Protein AF-A0A8T2M8Q1-F1 (afdb_monomer)

Foldseek 3Di:
DDDDDDDDDDDDDDDDDDDDDDDDDDDDDDDDDDDDDDDDDDDDDDDDDDDDDDDDDDDPDDDPDDDDPDDDPDDDDPDPPDPDDDQQAQAEEEEQADPDPQQVLLSVLLCVLPVQRYWYWYQDPLDIDTDGDDQDAAELRYEYEYTAEWDADPVRAIDGNNHALQVVLSVVLVHRYDQQHYEEYEYQYEQPLVDVVRVLSNQVNSVVSVHFYWYKDFRAWWFADSNSFIWGDDQQWTFGPQQLGIKIWGQDPVRDIDIDGRPRDRGHTDPPDNGDTSHDCQPPPDQAFDDQADPVLCVVQVCVLVLSLQLLQQADDHDDLDAADFDDDPDQWDKQWAPPLDDPDDAGEGEDQAPLNLSSVLNCLLRDQDPDWYWYDFQQWIWTQGNQQRFIAGTIGTDNDPVCSVVVNVVCVPPDRGDALVRLLPPDDLLCLLVQVCCGHPVVHGDPPNVSSVNSCSHLARSVCQLEVSSNSLVVLLSVLCVLCVVVVHDDPSSRCCVDPLPLPRDPDRQPCSSHGYHNRLHDDPSCVVPPVSVVSSSSSSVSSSVSNVSSVVSVVPPPDPPVVVVVVCVVSVSTNPVSSVSNLVVCPPPPSSVCVVVDVDPPPDDPPPDDPD

Sequence (614 aa):
MEAGLKSTGINQRSSCAATGNRAIQPEEFIFLQTCSSVRDGCSALHDDVFPGMPPVTDFLTDTSNKLNFVWSSALAVNITISPKPWNNYDHQNIVMLEDDPVVVQSASFLFEKHPSRSTLLSYRSGILNVIRGAGARLTKKSRVVLVGHGSKGNDGASRLGSYGPEEIATVVGAMKIEGGHIQTLSLVGCYLGSDLHFAKKLLSTLRDINIKAELQLLTSPVSVSPAGEQLTMDGNVWRHRDGSKKVIAWLNERGTFQTRMENGNIGEIVPSYEGHPLYMHILEWPTHPQMFVPADLRKKYKSIVCLEGLTWSLFFEEREIRRALDFIPTGDLSPVWLEGQEPKAEVEIKHITNILDLVLEIRHHAREDENFDTYYVLNDFVFKVQKKTFHTSLVGKYMSNQQETQTFLDALKDQKDHYRIPELMQNLEASKFNEFCRQTFHMKQCDHNCGWWSHFFMEAVFSASIRNFRTFSLFLMSVIACEVSRSQGKDNSICSAFVSNDYPMMHEDPWPFHERRGFYGCTIDDTEKTKRERVFWLDEVVSKENSLYSRSKKMMVGVDHDQETELDVFGKVKVMNQYAFASYLEFFRGTIEGKKLSRGCAENAVYEPDEKSH

Mean predicted aligned error: 18.6 Å

Radius of gyration: 32.21 Å; Cα contacts (8 Å, |Δi|>4): 924; chains: 1; bounding box: 70×85×127 Å

Structure (mmCIF, N/CA/C/O backbone):
data_AF-A0A8T2M8Q1-F1
#
_entry.id   AF-A0A8T2M8Q1-F1
#
loop_
_atom_site.group_PDB
_atom_site.id
_atom_site.type_symbol
_atom_site.label_atom_id
_atom_site.label_alt_id
_atom_site.label_comp_id
_atom_site.label_asym_id
_atom_site.label_entity_id
_atom_site.label_seq_id
_atom_site.pdbx_PDB_ins_code
_atom_site.Cartn_x
_atom_site.Cartn_y
_atom_site.Cartn_z
_atom_site.occupancy
_atom_site.B_iso_or_equiv
_atom_site.auth_seq_id
_atom_site.auth_comp_id
_atom_site.auth_asym_id
_atom_site.auth_atom_id
_atom_site.pdbx_PDB_model_num
ATOM 1 N N . MET A 1 1 ? 4.588 11.939 -81.001 1.00 35.03 1 MET A N 1
ATOM 2 C CA . MET A 1 1 ? 4.759 10.624 -80.354 1.00 35.03 1 MET A CA 1
ATOM 3 C C . MET A 1 1 ? 3.672 10.542 -79.298 1.00 35.03 1 MET A C 1
ATOM 5 O O . MET A 1 1 ? 3.785 11.223 -78.292 1.00 35.03 1 MET A O 1
ATOM 9 N N . GLU A 1 2 ? 2.459 10.290 -79.799 1.00 31.64 2 GLU A N 1
ATOM 10 C CA . GLU A 1 2 ? 1.616 9.114 -79.473 1.00 31.64 2 GLU A CA 1
ATOM 11 C C . GLU A 1 2 ? 1.005 9.266 -78.069 1.00 31.64 2 GLU A C 1
ATOM 13 O O . GLU A 1 2 ? 1.698 9.137 -77.073 1.00 31.64 2 GLU A O 1
ATOM 18 N N . ALA A 1 3 ? -0.181 9.883 -77.948 1.00 29.22 3 ALA A N 1
ATOM 19 C CA . ALA A 1 3 ? -1.526 9.279 -78.089 1.00 29.22 3 ALA A CA 1
ATOM 20 C C . ALA A 1 3 ? -1.797 8.232 -76.986 1.00 29.22 3 ALA A C 1
ATOM 22 O O . ALA A 1 3 ? -0.983 7.354 -76.772 1.00 29.22 3 ALA A O 1
ATOM 23 N N . GLY A 1 4 ? -2.903 8.211 -76.246 1.00 27.38 4 GLY A N 1
ATOM 24 C CA . GLY A 1 4 ? -4.132 8.986 -76.261 1.00 27.38 4 GLY A CA 1
ATOM 25 C C . GLY A 1 4 ? -5.197 8.285 -75.397 1.00 27.38 4 GLY A C 1
ATOM 26 O O . GLY A 1 4 ? -5.039 7.139 -75.001 1.00 27.38 4 GLY A O 1
ATOM 27 N N . LEU A 1 5 ? -6.303 9.006 -75.211 1.00 27.50 5 LEU A N 1
ATOM 28 C CA . LEU A 1 5 ? -7.681 8.553 -74.975 1.00 27.50 5 LEU A CA 1
ATOM 29 C C . LEU A 1 5 ? -8.191 8.013 -73.618 1.00 27.50 5 LEU A C 1
ATOM 31 O O . LEU A 1 5 ? -7.599 7.223 -72.899 1.00 27.50 5 LEU A O 1
ATOM 35 N N . LYS A 1 6 ? -9.419 8.500 -73.387 1.00 28.38 6 LYS A N 1
ATOM 36 C CA . LYS A 1 6 ? -10.442 8.292 -72.358 1.00 28.38 6 LYS A CA 1
ATOM 37 C C . LYS A 1 6 ? -11.107 6.901 -72.394 1.00 28.38 6 LYS A C 1
ATOM 39 O O . LYS A 1 6 ? -11.109 6.247 -73.431 1.00 28.38 6 LYS A O 1
ATOM 44 N N . SER A 1 7 ? -11.897 6.652 -71.335 1.00 24.62 7 SER A N 1
ATOM 45 C CA . SER A 1 7 ? -13.279 6.089 -71.305 1.00 24.62 7 SER A CA 1
ATOM 46 C C . SER A 1 7 ? -13.409 4.814 -70.437 1.00 24.62 7 SER A C 1
ATOM 48 O O . SER A 1 7 ? -12.616 3.895 -70.568 1.00 24.62 7 SER A O 1
ATOM 50 N N . THR A 1 8 ? -14.119 4.880 -69.299 1.00 24.72 8 THR A N 1
ATOM 51 C CA . THR A 1 8 ? -15.515 4.437 -69.016 1.00 24.72 8 THR A CA 1
ATOM 52 C C . THR A 1 8 ? -15.824 2.936 -69.167 1.00 24.72 8 THR A C 1
ATOM 54 O O . THR A 1 8 ? -15.857 2.436 -70.280 1.00 24.72 8 THR A O 1
ATOM 57 N N . GLY A 1 9 ? -16.276 2.307 -68.067 1.00 21.92 9 GLY A N 1
ATOM 58 C CA . GLY A 1 9 ? -17.536 1.538 -68.047 1.00 21.92 9 GLY A CA 1
ATOM 59 C C . GLY A 1 9 ? -17.519 -0.008 -68.086 1.00 21.92 9 GLY A C 1
ATOM 60 O O . GLY A 1 9 ? -17.280 -0.592 -69.127 1.00 21.92 9 GLY A O 1
ATOM 61 N N . ILE A 1 10 ? -17.967 -0.610 -66.969 1.00 22.81 10 ILE A N 1
ATOM 62 C CA . ILE A 1 10 ? -19.035 -1.643 -66.831 1.00 22.81 10 ILE A CA 1
ATOM 63 C C . ILE A 1 10 ? -18.841 -3.091 -67.382 1.00 22.81 10 ILE A C 1
ATOM 65 O O . ILE A 1 10 ? -18.759 -3.318 -68.578 1.00 22.81 10 ILE A O 1
ATOM 69 N N . ASN A 1 11 ? -18.971 -4.056 -66.442 1.00 23.08 11 ASN A N 1
ATOM 70 C CA . ASN A 1 11 ? -19.490 -5.453 -66.465 1.00 23.08 11 ASN A CA 1
ATOM 71 C C . ASN A 1 11 ? -19.177 -6.439 -67.623 1.00 23.08 11 ASN A C 1
ATOM 73 O O . ASN A 1 11 ? -19.661 -6.255 -68.729 1.00 23.08 11 ASN A O 1
ATOM 77 N N . GLN A 1 12 ? -18.665 -7.644 -67.295 1.00 22.88 12 GLN A N 1
ATOM 78 C CA . GLN A 1 12 ? -19.449 -8.901 -67.129 1.00 22.88 12 GLN A CA 1
ATOM 79 C C . GLN A 1 12 ? -18.572 -10.178 -66.972 1.00 22.88 12 GLN A C 1
ATOM 81 O O . GLN A 1 12 ? -17.640 -10.420 -67.724 1.00 22.88 12 GLN A O 1
ATOM 86 N N . ARG A 1 13 ? -18.966 -10.995 -65.978 1.00 22.30 13 ARG A N 1
ATOM 87 C CA . ARG A 1 13 ? -18.949 -12.472 -65.784 1.00 22.30 13 ARG A CA 1
ATOM 88 C C . ARG A 1 13 ? -18.171 -13.436 -66.715 1.00 22.30 13 ARG A C 1
ATOM 90 O O . ARG A 1 13 ? -18.439 -13.512 -67.905 1.00 22.30 13 ARG A O 1
ATOM 97 N N . SER A 1 14 ? -17.476 -14.395 -66.082 1.00 22.42 14 SER A N 1
ATOM 98 C CA . SER A 1 14 ? -17.633 -15.881 -66.188 1.00 22.42 14 SER A CA 1
ATOM 99 C C . SER A 1 14 ? -16.684 -16.538 -65.149 1.00 22.42 14 SER A C 1
ATOM 101 O O . SER A 1 14 ? -15.548 -16.107 -65.033 1.00 22.42 14 SER A O 1
ATOM 103 N N . SER A 1 15 ? -17.099 -17.323 -64.140 1.00 21.09 15 SER A N 1
ATOM 104 C CA . SER A 1 15 ? -17.729 -18.663 -64.058 1.00 21.09 15 SER A CA 1
ATOM 105 C C . SER A 1 15 ? -16.837 -19.847 -64.463 1.00 21.09 15 SER A C 1
ATOM 107 O O . SER A 1 15 ? -16.704 -20.105 -65.652 1.00 21.09 15 SER A O 1
ATOM 109 N N . CYS A 1 16 ? -16.356 -20.594 -63.457 1.00 21.70 16 CYS A N 1
ATOM 110 C CA . CYS A 1 16 ? -16.243 -22.068 -63.319 1.00 21.70 16 CYS A CA 1
ATOM 111 C C . CYS A 1 16 ? -15.602 -22.303 -61.929 1.00 21.70 16 CYS A C 1
ATOM 113 O O . CYS A 1 16 ? -14.556 -21.723 -61.672 1.00 21.70 16 CYS A O 1
ATOM 115 N N . ALA A 1 17 ? -16.167 -22.946 -60.904 1.00 21.94 17 ALA A N 1
ATOM 116 C CA . ALA A 1 17 ? -16.861 -24.228 -60.712 1.00 21.94 17 ALA A CA 1
ATOM 117 C C . ALA A 1 17 ? -16.083 -24.994 -59.609 1.00 21.94 17 ALA A C 1
ATOM 119 O O . ALA A 1 17 ? -14.863 -24.910 -59.521 1.00 21.94 17 ALA A O 1
ATOM 120 N N . ALA A 1 18 ? -16.826 -25.652 -58.722 1.00 22.38 18 ALA A N 1
ATOM 121 C CA . ALA A 1 18 ? -16.437 -26.089 -57.382 1.00 22.38 18 ALA A CA 1
ATOM 122 C C . ALA A 1 18 ? -15.749 -27.463 -57.300 1.00 22.38 18 ALA A C 1
ATOM 124 O O . ALA A 1 18 ? -16.038 -28.322 -58.120 1.00 22.38 18 ALA A O 1
ATOM 125 N N . THR A 1 19 ? -14.991 -27.676 -56.212 1.00 23.30 19 THR A N 1
ATOM 126 C CA . THR A 1 19 ? -14.904 -28.886 -55.346 1.00 23.30 19 THR A CA 1
ATOM 127 C C . THR A 1 19 ? -13.995 -28.526 -54.153 1.00 23.30 19 THR A C 1
ATOM 129 O O . THR A 1 19 ? -12.943 -27.952 -54.392 1.00 23.30 19 THR A O 1
ATOM 132 N N . GLY A 1 20 ? -14.230 -28.780 -52.864 1.00 23.00 20 GLY A N 1
ATOM 133 C CA . GLY A 1 20 ? -15.298 -29.413 -52.099 1.00 23.00 20 GLY A CA 1
ATOM 134 C C . GLY A 1 20 ? -14.915 -29.376 -50.599 1.00 23.00 20 GLY A C 1
ATOM 135 O O . GLY A 1 20 ? -13.765 -29.605 -50.248 1.00 23.00 20 GLY A O 1
ATOM 136 N N . ASN A 1 21 ? -15.891 -29.022 -49.758 1.00 23.36 21 ASN A N 1
ATOM 137 C CA . ASN A 1 21 ? -16.094 -29.253 -48.314 1.00 23.36 21 ASN A CA 1
ATOM 138 C C . ASN A 1 21 ? -14.938 -29.685 -47.378 1.00 23.36 21 ASN A C 1
ATOM 140 O O . ASN A 1 21 ? -14.463 -30.814 -47.458 1.00 23.36 21 ASN A O 1
ATOM 144 N N . ARG A 1 22 ? -14.773 -28.939 -46.270 1.00 22.64 22 ARG A N 1
ATOM 145 C CA . ARG A 1 22 ? -15.340 -29.334 -44.955 1.00 22.64 22 ARG A CA 1
ATOM 146 C C . ARG A 1 22 ? -15.314 -28.178 -43.946 1.00 22.64 22 ARG A C 1
ATOM 148 O O . ARG A 1 22 ? -14.258 -27.748 -43.502 1.00 22.64 22 ARG A O 1
ATOM 155 N N . ALA A 1 23 ? -16.508 -27.733 -43.563 1.00 22.75 23 ALA A N 1
ATOM 156 C CA . ALA A 1 23 ? -16.761 -27.101 -42.276 1.00 22.75 23 ALA A CA 1
ATOM 157 C C . ALA A 1 23 ? -16.793 -28.192 -41.191 1.00 22.75 23 ALA A C 1
ATOM 159 O O . ALA A 1 23 ? -17.345 -29.269 -41.432 1.00 22.75 23 ALA A O 1
ATOM 160 N N . ILE A 1 24 ? -16.235 -27.910 -40.014 1.00 23.25 24 ILE A N 1
ATOM 161 C CA . ILE A 1 24 ? -16.506 -28.661 -38.785 1.00 23.25 24 ILE A CA 1
ATOM 162 C C . ILE A 1 24 ? -17.0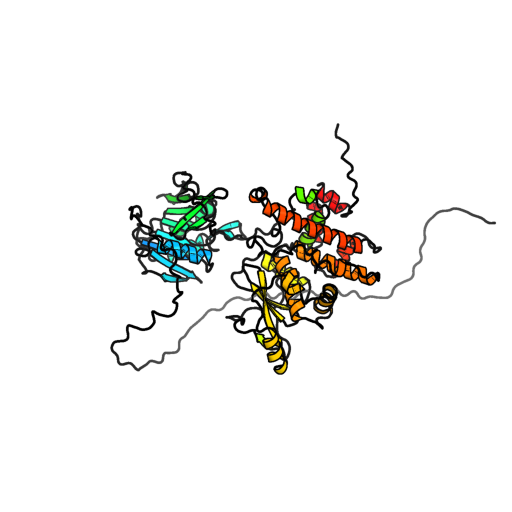50 -27.655 -37.768 1.00 23.25 24 ILE A C 1
ATOM 164 O O . ILE A 1 24 ? -16.465 -26.599 -37.540 1.00 23.25 24 ILE A O 1
ATOM 168 N N . GLN A 1 25 ? -18.244 -27.982 -37.281 1.00 24.56 25 GLN A N 1
ATOM 169 C CA . GLN A 1 25 ? -19.052 -27.302 -36.271 1.00 24.56 25 GLN A CA 1
ATOM 170 C C . GLN A 1 25 ? -18.400 -27.373 -34.874 1.00 24.56 25 GLN A C 1
ATOM 172 O O . GLN A 1 25 ? -17.537 -28.224 -34.659 1.00 24.56 25 GLN A O 1
ATOM 177 N N . PRO A 1 26 ? -18.821 -26.516 -33.926 1.00 24.08 26 PRO A N 1
ATOM 178 C CA . PRO A 1 26 ? -18.408 -26.603 -32.531 1.00 24.08 26 PRO A CA 1
ATOM 179 C C . PRO A 1 26 ? -19.132 -27.769 -31.841 1.00 24.08 26 PRO A C 1
ATOM 181 O O . PRO A 1 26 ? -20.347 -27.904 -31.970 1.00 24.08 26 PRO A O 1
ATOM 184 N N . GLU A 1 27 ? -18.392 -28.619 -31.128 1.00 23.61 27 GLU A N 1
ATOM 185 C CA . GLU A 1 27 ? -18.993 -29.639 -30.267 1.00 23.61 27 GLU A CA 1
ATOM 186 C C . GLU A 1 27 ? -19.550 -29.009 -28.986 1.00 23.61 27 GLU A C 1
ATOM 188 O O . GLU A 1 27 ? -18.949 -28.132 -28.362 1.00 23.61 27 GLU A O 1
ATOM 193 N N . GLU A 1 28 ? -20.735 -29.485 -28.630 1.00 22.33 28 GLU A N 1
ATOM 194 C CA . GLU A 1 28 ? -21.609 -29.036 -27.562 1.00 22.33 28 GLU A CA 1
ATOM 195 C C . GLU A 1 28 ? -21.761 -30.190 -26.545 1.00 22.33 28 GLU A C 1
ATOM 197 O O . GLU A 1 28 ? -21.777 -31.355 -26.935 1.00 22.33 28 GLU A O 1
ATOM 202 N N . PHE A 1 29 ? -21.957 -29.831 -25.268 1.00 21.28 29 PHE A N 1
ATOM 203 C CA . PHE A 1 29 ? -22.483 -30.638 -24.148 1.00 21.28 29 PHE A CA 1
ATOM 204 C C . PHE A 1 29 ? -21.652 -31.794 -23.560 1.00 21.28 29 PHE A C 1
ATOM 206 O O . PHE A 1 29 ? -21.467 -32.812 -24.207 1.00 21.28 29 PHE A O 1
ATOM 213 N N . ILE A 1 30 ? -21.385 -31.727 -22.239 1.00 21.16 30 ILE A N 1
ATOM 214 C CA . ILE A 1 30 ? -22.114 -32.538 -21.233 1.00 21.16 30 ILE A CA 1
ATOM 215 C C . ILE A 1 30 ? -22.348 -31.711 -19.952 1.00 21.16 30 ILE A C 1
ATOM 217 O O . ILE A 1 30 ? -21.423 -31.297 -19.260 1.00 21.16 30 ILE A O 1
ATOM 221 N N . PHE A 1 31 ? -23.632 -31.519 -19.647 1.00 19.73 31 PHE A N 1
ATOM 222 C CA . PHE A 1 31 ? -24.193 -31.172 -18.341 1.00 19.73 31 PHE A CA 1
ATOM 223 C C . PHE A 1 31 ? -24.041 -32.358 -17.378 1.00 19.73 31 PHE A C 1
ATOM 225 O O . PHE A 1 31 ? -24.427 -33.469 -17.733 1.00 19.73 31 PHE A O 1
ATOM 232 N N . LEU A 1 32 ? -23.634 -32.120 -16.130 1.00 20.67 32 LEU A N 1
ATOM 233 C CA . LEU A 1 32 ? -23.994 -33.002 -15.016 1.00 20.67 32 LEU A CA 1
ATOM 234 C C . LEU A 1 32 ? -24.486 -32.158 -13.840 1.00 20.67 32 LEU A C 1
ATOM 236 O O . LEU A 1 32 ? -23.724 -31.495 -13.141 1.00 20.67 32 LEU A O 1
ATOM 240 N N . GLN A 1 33 ? -25.802 -32.197 -13.660 1.00 20.03 33 GLN A N 1
ATOM 241 C CA . GLN A 1 33 ? -26.524 -31.761 -12.476 1.00 20.03 33 GLN A CA 1
ATOM 242 C C . GLN A 1 33 ? -27.196 -33.006 -11.866 1.00 20.03 33 GLN A C 1
ATOM 244 O O . GLN A 1 33 ? -27.635 -33.882 -12.610 1.00 20.03 33 GLN A O 1
ATOM 249 N N . THR A 1 34 ? -27.350 -33.004 -10.533 1.00 20.78 34 THR A N 1
ATOM 250 C CA . THR A 1 34 ? -28.076 -33.959 -9.649 1.00 20.78 34 THR A CA 1
ATOM 251 C C . THR A 1 34 ? -27.273 -35.210 -9.230 1.00 20.78 34 THR A C 1
ATOM 253 O O . THR A 1 34 ? -26.567 -35.790 -10.040 1.00 20.78 34 THR A O 1
ATOM 256 N N . CYS A 1 35 ? -27.222 -35.637 -7.958 1.00 20.50 35 CYS A N 1
ATOM 257 C CA . CYS A 1 35 ? -28.292 -35.747 -6.959 1.00 20.50 35 CYS A CA 1
ATOM 258 C C . CYS A 1 35 ? -27.851 -35.513 -5.498 1.00 20.50 35 CYS A C 1
ATOM 260 O O . CYS A 1 35 ? -26.690 -35.640 -5.122 1.00 20.50 35 CYS A O 1
ATOM 262 N N . SER A 1 36 ? -28.863 -35.210 -4.687 1.00 20.22 36 SER A N 1
ATOM 263 C CA . SER A 1 36 ? -28.868 -34.948 -3.251 1.00 20.22 36 SER A CA 1
ATOM 264 C C . SER A 1 36 ? -29.009 -36.218 -2.392 1.00 20.22 36 SER A C 1
ATOM 266 O O . SER A 1 36 ? -29.618 -37.188 -2.827 1.00 20.22 36 SER A O 1
ATOM 268 N N . SER A 1 37 ? -28.561 -36.097 -1.132 1.00 22.45 37 SER A N 1
ATOM 269 C CA . SER A 1 37 ? -28.976 -36.797 0.104 1.00 22.45 37 SER A CA 1
ATOM 270 C C . SER A 1 37 ? -28.823 -38.318 0.214 1.00 22.45 37 SER A C 1
ATOM 272 O O . SER A 1 37 ? -29.418 -39.035 -0.573 1.00 22.45 37 SER A O 1
ATOM 274 N N . VAL A 1 38 ? -28.196 -38.781 1.307 1.00 22.45 38 VAL A N 1
ATOM 275 C CA . VAL A 1 38 ? -28.817 -39.623 2.357 1.00 22.45 38 VAL A CA 1
ATOM 276 C C . VAL A 1 38 ? -28.016 -39.466 3.667 1.00 22.45 38 VAL A C 1
ATOM 278 O O . VAL A 1 38 ? -26.804 -39.269 3.665 1.00 22.45 38 VAL A O 1
ATOM 281 N N . ARG A 1 39 ? -28.776 -39.458 4.764 1.00 22.44 39 ARG A N 1
ATOM 282 C CA . ARG A 1 39 ? -28.452 -39.312 6.190 1.00 22.44 39 ARG A CA 1
ATOM 283 C C . ARG A 1 39 ? -28.160 -40.690 6.821 1.00 22.44 39 ARG A C 1
ATOM 285 O O . ARG A 1 39 ? -28.496 -41.698 6.217 1.00 22.44 39 ARG A O 1
ATOM 292 N N . ASP A 1 40 ? -27.693 -40.668 8.074 1.00 22.55 40 ASP A N 1
ATOM 293 C CA . ASP A 1 40 ? -27.562 -41.781 9.048 1.00 22.55 40 ASP A CA 1
ATOM 294 C C . ASP A 1 40 ? -26.219 -42.537 8.980 1.00 22.55 40 ASP A C 1
ATOM 296 O O . ASP A 1 40 ? -25.789 -42.950 7.915 1.00 22.55 40 ASP A O 1
ATOM 300 N N . GLY A 1 41 ? -25.462 -42.777 10.055 1.00 20.61 41 GLY A N 1
ATOM 301 C CA . GLY A 1 41 ? -25.608 -42.533 11.491 1.00 20.61 41 GLY A CA 1
ATOM 302 C C . GLY A 1 41 ? -24.639 -43.463 12.250 1.00 20.61 41 GLY A C 1
ATOM 303 O O . GLY A 1 41 ? -24.416 -44.568 11.772 1.00 20.61 41 GLY A O 1
ATOM 304 N N . CYS A 1 42 ? -24.135 -43.023 13.420 1.00 20.69 42 CYS A N 1
ATOM 305 C CA . CYS A 1 42 ? -23.566 -43.828 14.534 1.00 20.69 42 CYS A CA 1
ATOM 306 C C . CYS A 1 42 ? -22.337 -44.733 14.221 1.00 20.69 42 CYS A C 1
ATOM 308 O O . CYS A 1 42 ? -22.182 -45.245 13.130 1.00 20.69 42 CYS A O 1
ATOM 310 N N . SER A 1 43 ? -21.373 -45.030 15.095 1.00 21.34 43 SER A N 1
ATOM 311 C CA . SER A 1 43 ? -21.211 -44.927 16.548 1.00 21.34 43 SER A CA 1
ATOM 312 C C . SER A 1 43 ? -19.744 -45.234 16.914 1.00 21.34 43 SER A C 1
ATOM 314 O O . SER A 1 43 ? -19.104 -46.043 16.253 1.00 21.34 43 SER A O 1
ATOM 316 N N . ALA A 1 44 ? -19.276 -44.582 17.981 1.00 23.06 44 ALA A N 1
ATOM 317 C CA . ALA A 1 44 ? -18.410 -45.044 19.079 1.00 23.06 44 ALA A CA 1
ATOM 318 C C . ALA A 1 44 ? -17.527 -46.311 18.937 1.00 23.06 44 ALA A C 1
ATOM 320 O O . ALA A 1 44 ? -18.035 -47.385 18.638 1.00 23.06 44 ALA A O 1
ATOM 321 N N . LEU A 1 45 ? -16.259 -46.186 19.365 1.00 23.88 45 LEU A N 1
ATOM 322 C CA . LEU A 1 45 ? -15.451 -47.173 20.120 1.00 23.88 45 LEU A CA 1
ATOM 323 C C . LEU A 1 45 ? -14.331 -46.392 20.860 1.00 23.88 45 LEU A C 1
ATOM 325 O O . LEU A 1 45 ? -13.529 -45.735 20.205 1.00 23.88 45 LEU A O 1
ATOM 329 N N . HIS A 1 46 ? -14.497 -46.173 22.176 1.00 23.80 46 HIS A N 1
ATOM 330 C CA . HIS A 1 46 ? -13.728 -46.757 23.305 1.00 23.80 46 HIS A CA 1
ATOM 331 C C . HIS A 1 46 ? -12.282 -46.225 23.433 1.00 23.80 46 HIS A C 1
ATOM 333 O O . HIS A 1 46 ? -11.476 -46.417 22.534 1.00 23.80 46 HIS A O 1
ATOM 339 N N . ASP A 1 47 ? -11.961 -45.368 24.413 1.00 22.67 47 ASP A N 1
ATOM 340 C CA . ASP A 1 47 ? -11.719 -45.622 25.856 1.00 22.67 47 ASP A CA 1
ATOM 341 C C . ASP A 1 47 ? -10.635 -46.674 26.129 1.00 22.67 47 ASP A C 1
ATOM 343 O O . ASP A 1 47 ? -10.915 -47.866 26.072 1.00 22.67 47 ASP A O 1
ATOM 347 N N . ASP A 1 48 ? -9.452 -46.200 26.540 1.00 22.67 48 ASP A N 1
ATOM 348 C CA . ASP A 1 48 ? -8.555 -46.909 27.455 1.00 22.67 48 ASP A CA 1
ATOM 349 C C . ASP A 1 48 ? -7.995 -45.930 28.504 1.00 22.67 48 ASP A C 1
ATOM 351 O O . ASP A 1 48 ? -7.571 -44.808 28.219 1.00 22.67 48 ASP A O 1
ATOM 355 N N . VAL A 1 49 ? -8.063 -46.381 29.753 1.00 23.78 49 VAL A N 1
ATOM 356 C CA . VAL A 1 49 ? -7.912 -45.665 31.027 1.00 23.78 49 VAL A CA 1
ATOM 357 C C . VAL A 1 49 ? -6.602 -46.102 31.705 1.00 23.78 49 VAL A C 1
ATOM 359 O O . VAL A 1 49 ? -6.426 -47.301 31.865 1.00 23.78 49 VAL A O 1
ATOM 362 N N . PHE A 1 50 ? -5.755 -45.121 32.101 1.00 25.61 50 PHE A N 1
ATOM 363 C CA . PHE A 1 50 ? -4.910 -44.930 33.329 1.00 25.61 50 PHE A CA 1
ATOM 364 C C . PHE A 1 50 ? -4.160 -46.133 33.991 1.00 25.61 50 PHE A C 1
ATOM 366 O O . PHE A 1 50 ? -4.614 -47.254 33.824 1.00 25.61 50 PHE A O 1
ATOM 373 N N . PRO A 1 51 ? -3.091 -45.986 34.842 1.00 27.86 51 PRO A N 1
ATOM 374 C CA . PRO A 1 51 ? -2.807 -44.870 35.777 1.00 27.86 51 PRO A CA 1
ATOM 375 C C . PRO A 1 51 ? -1.313 -44.541 36.093 1.00 27.86 51 PRO A C 1
ATOM 377 O O . PRO A 1 51 ? -0.394 -45.288 35.772 1.00 27.86 51 PRO A O 1
ATOM 380 N N . GLY A 1 52 ? -1.069 -43.448 36.838 1.00 24.56 52 GLY A N 1
ATOM 381 C CA . GLY A 1 52 ? 0.213 -43.233 37.531 1.00 24.56 52 GLY A CA 1
ATOM 382 C C . GLY A 1 52 ? 0.464 -41.818 38.070 1.00 24.56 52 GLY A C 1
ATOM 383 O O . GLY A 1 52 ? 1.226 -41.066 37.476 1.00 24.56 52 GLY A O 1
ATOM 384 N N . MET A 1 53 ? -0.119 -41.469 39.221 1.00 24.34 53 MET A N 1
ATOM 385 C CA . MET A 1 53 ? 0.361 -40.390 40.107 1.00 24.34 53 MET A CA 1
ATOM 386 C C . MET A 1 53 ? 0.585 -40.964 41.512 1.00 24.34 53 MET A C 1
ATOM 388 O O . MET A 1 53 ? -0.189 -41.819 41.950 1.00 24.34 53 MET A O 1
ATOM 392 N N . PRO A 1 54 ? 1.588 -40.453 42.244 1.00 26.84 54 PRO A N 1
ATOM 393 C CA . PRO A 1 54 ? 1.319 -39.890 43.570 1.00 26.84 54 PRO A CA 1
ATOM 394 C C . PRO A 1 54 ? 1.976 -38.500 43.764 1.00 26.84 54 PRO A C 1
ATOM 396 O O . PRO A 1 54 ? 2.714 -38.046 42.892 1.00 26.84 54 PRO A O 1
ATOM 399 N N . PRO A 1 55 ? 1.657 -37.776 44.858 1.00 29.45 55 PRO A N 1
ATOM 400 C CA . PRO A 1 55 ? 1.473 -36.325 44.813 1.00 29.45 55 PRO A CA 1
ATOM 401 C C . PRO A 1 55 ? 2.459 -35.516 45.686 1.00 29.45 55 PRO A C 1
ATOM 403 O O . PRO A 1 55 ? 3.281 -36.073 46.406 1.00 29.45 55 PRO A O 1
ATOM 406 N N . VAL A 1 56 ? 2.200 -34.199 45.713 1.00 23.39 56 VAL A N 1
ATOM 407 C CA . VAL A 1 56 ? 2.431 -33.225 46.808 1.00 23.39 56 VAL A CA 1
ATOM 408 C C . VAL A 1 56 ? 3.676 -32.317 46.681 1.00 23.39 56 VAL A C 1
ATOM 410 O O . VAL A 1 56 ? 4.803 -32.731 46.907 1.00 23.39 56 VAL A O 1
ATOM 413 N N . THR A 1 57 ? 3.357 -31.042 46.401 1.00 25.33 57 THR A N 1
ATOM 414 C CA . THR A 1 57 ? 3.968 -29.766 46.849 1.00 25.33 57 THR A CA 1
ATOM 415 C C . THR A 1 57 ? 5.385 -29.364 46.442 1.00 25.33 57 THR A C 1
ATOM 417 O O . THR A 1 57 ? 6.309 -30.160 46.416 1.00 25.33 57 THR A O 1
ATOM 420 N N . ASP A 1 58 ? 5.498 -28.044 46.261 1.00 25.83 58 ASP A N 1
ATOM 421 C CA . ASP A 1 58 ? 6.694 -27.211 46.112 1.00 25.83 58 ASP A CA 1
ATOM 422 C C . ASP A 1 58 ? 7.394 -27.250 44.757 1.00 25.83 58 ASP A C 1
ATOM 424 O O . ASP A 1 58 ? 8.340 -27.991 44.569 1.00 25.83 58 ASP A O 1
ATOM 428 N N . PHE A 1 59 ? 6.958 -26.377 43.840 1.00 24.61 59 PHE A N 1
ATOM 429 C CA . PHE A 1 59 ? 7.840 -25.577 42.970 1.00 24.61 59 PHE A CA 1
ATOM 430 C C . PHE A 1 59 ? 7.039 -24.391 42.388 1.00 24.61 59 PHE A C 1
ATOM 432 O O . PHE A 1 59 ? 6.807 -24.257 41.189 1.00 24.61 59 PHE A O 1
ATOM 439 N N . LEU A 1 60 ? 6.569 -23.509 43.278 1.00 27.88 60 LEU A N 1
ATOM 440 C CA . LEU A 1 60 ? 6.371 -22.100 42.936 1.00 27.88 60 LEU A CA 1
ATOM 441 C C . LEU A 1 60 ? 7.758 -21.458 42.969 1.00 27.88 60 LEU A C 1
ATOM 443 O O . LEU A 1 60 ? 8.294 -21.325 44.058 1.00 27.88 60 LEU A O 1
ATOM 447 N N . THR A 1 61 ? 8.285 -21.112 41.789 1.00 28.28 61 THR A N 1
ATOM 448 C CA . THR A 1 61 ? 9.388 -20.176 41.458 1.00 28.28 61 THR A CA 1
ATOM 449 C C . THR A 1 61 ? 10.307 -20.791 40.404 1.00 28.28 61 THR A C 1
ATOM 451 O O . THR A 1 61 ? 11.366 -21.291 40.753 1.00 28.28 61 THR A O 1
ATOM 454 N N . ASP A 1 62 ? 9.921 -20.752 39.128 1.00 27.08 62 ASP A N 1
ATOM 455 C CA . ASP A 1 62 ? 10.857 -20.441 38.035 1.00 27.08 62 ASP A CA 1
ATOM 456 C C . ASP A 1 62 ? 10.072 -20.298 36.723 1.00 27.08 62 ASP A C 1
ATOM 458 O O . ASP A 1 62 ? 9.593 -21.282 36.174 1.00 27.08 62 ASP A O 1
ATOM 462 N N . THR A 1 63 ? 9.825 -19.063 36.282 1.00 25.12 63 THR A N 1
ATOM 463 C CA . THR A 1 63 ? 9.520 -18.687 34.874 1.00 25.12 63 THR A CA 1
ATOM 464 C C . THR A 1 63 ? 9.209 -17.192 34.721 1.00 25.12 63 THR A C 1
ATOM 466 O O . THR A 1 63 ? 9.088 -16.698 33.601 1.00 25.12 63 THR A O 1
ATOM 469 N N . SER A 1 64 ? 9.187 -16.405 35.803 1.00 27.33 64 SER A N 1
ATOM 470 C CA . SER A 1 64 ? 9.350 -14.951 35.703 1.00 27.33 64 SER A CA 1
ATOM 471 C C . SER A 1 64 ? 10.839 -14.610 35.596 1.00 27.33 64 SER A C 1
ATOM 473 O O . SER A 1 64 ? 11.461 -14.338 36.615 1.00 27.33 64 SER A O 1
ATOM 475 N N . ASN A 1 65 ? 11.424 -14.710 34.399 1.00 27.75 65 ASN A N 1
ATOM 476 C CA . ASN A 1 65 ? 12.606 -13.946 33.955 1.00 27.75 65 ASN A CA 1
ATOM 477 C C . ASN A 1 65 ? 13.134 -14.514 32.632 1.00 27.75 65 ASN A C 1
ATOM 479 O O . ASN A 1 65 ? 14.005 -15.378 32.641 1.00 27.75 65 ASN A O 1
ATOM 483 N N . LYS A 1 66 ? 12.639 -14.002 31.497 1.00 26.52 66 LYS A N 1
ATOM 484 C CA . LYS A 1 66 ? 13.395 -13.901 30.229 1.00 26.52 66 LYS A CA 1
ATOM 485 C C . LYS A 1 66 ? 12.605 -13.121 29.175 1.00 26.52 66 LYS A C 1
ATOM 487 O O . LYS A 1 66 ? 12.271 -13.648 28.132 1.00 26.52 66 LYS A O 1
ATOM 492 N N . LEU A 1 67 ? 12.319 -11.854 29.467 1.00 24.53 67 LEU A N 1
ATOM 493 C CA . LEU A 1 67 ? 12.160 -10.773 28.481 1.00 24.53 67 LEU A CA 1
ATOM 494 C C . LEU A 1 67 ? 12.455 -9.447 29.213 1.00 24.53 67 LEU A C 1
ATOM 496 O O . LEU A 1 67 ? 11.590 -8.601 29.411 1.00 24.53 67 LEU A O 1
ATOM 500 N N . ASN A 1 68 ? 13.698 -9.304 29.688 1.00 23.36 68 ASN A N 1
ATOM 501 C CA . ASN A 1 68 ? 14.224 -8.035 30.189 1.00 23.36 68 ASN A CA 1
ATOM 502 C C . ASN A 1 68 ? 14.706 -7.206 28.992 1.00 23.36 68 ASN A C 1
ATOM 504 O O . ASN A 1 68 ? 15.839 -7.368 28.546 1.00 23.36 68 ASN A O 1
ATOM 508 N N . PHE A 1 69 ? 13.857 -6.311 28.486 1.00 26.39 69 PHE A N 1
ATOM 509 C CA . PHE A 1 69 ? 14.333 -5.147 27.739 1.00 26.39 69 PHE A CA 1
ATOM 510 C C . PHE A 1 69 ? 14.795 -4.095 28.752 1.00 26.39 69 PHE A C 1
ATOM 512 O O . PHE A 1 69 ? 14.007 -3.569 29.538 1.00 26.39 69 PHE A O 1
ATOM 519 N N . VAL A 1 70 ? 16.102 -3.841 28.764 1.00 23.41 70 VAL A N 1
ATOM 520 C CA . VAL A 1 70 ? 16.760 -2.829 29.593 1.00 23.41 70 VAL A CA 1
ATOM 521 C C . VAL A 1 70 ? 16.334 -1.444 29.106 1.00 23.41 70 VAL A C 1
ATOM 523 O O . VAL A 1 70 ? 16.682 -1.038 28.001 1.00 23.41 70 VAL A O 1
ATOM 526 N N . TRP A 1 71 ? 15.598 -0.706 29.937 1.00 27.36 71 TRP A N 1
ATOM 527 C CA . TRP A 1 71 ? 15.405 0.731 29.758 1.00 27.36 71 TRP A CA 1
ATOM 528 C C . TRP A 1 71 ? 16.659 1.454 30.249 1.00 27.36 71 TRP A C 1
ATOM 530 O O . TRP A 1 71 ? 17.025 1.355 31.420 1.00 27.36 71 TRP A O 1
ATOM 540 N N . SER A 1 72 ? 17.325 2.190 29.360 1.00 25.06 72 SER A N 1
ATOM 541 C CA . SER A 1 72 ? 18.364 3.145 29.736 1.00 25.06 72 SER A CA 1
ATOM 542 C C . SER A 1 72 ? 17.747 4.254 30.591 1.00 25.06 72 SER A C 1
ATOM 544 O O . SER A 1 72 ? 16.901 5.020 30.129 1.00 25.06 72 SER A O 1
ATOM 546 N N . SER A 1 73 ? 18.177 4.344 31.843 1.00 29.02 73 SER A N 1
ATOM 547 C CA . SER A 1 73 ? 17.801 5.380 32.800 1.00 29.02 73 SER A CA 1
ATOM 548 C C . SER A 1 73 ? 18.453 6.726 32.459 1.00 29.02 73 SER A C 1
ATOM 550 O O . SER A 1 73 ? 19.464 7.103 33.049 1.00 29.02 73 SER A O 1
ATOM 552 N N . ALA A 1 74 ? 17.859 7.465 31.522 1.00 30.14 74 ALA A N 1
ATOM 553 C CA . ALA A 1 74 ? 18.114 8.888 31.322 1.00 30.14 74 ALA A CA 1
ATOM 554 C C . ALA A 1 74 ? 16.782 9.594 31.018 1.00 30.14 74 ALA A C 1
ATOM 556 O O . ALA A 1 74 ? 16.138 9.280 30.026 1.00 30.14 74 ALA A O 1
ATOM 557 N N . LEU A 1 75 ? 16.403 10.540 31.891 1.00 27.52 75 LEU A N 1
ATOM 558 C CA . LEU A 1 75 ? 15.133 11.294 31.964 1.00 27.52 75 LEU A CA 1
ATOM 559 C C . LEU A 1 75 ? 13.993 10.597 32.732 1.00 27.52 75 LEU A C 1
ATOM 561 O O . LEU A 1 75 ? 12.930 10.291 32.200 1.00 27.52 75 LEU A O 1
ATOM 565 N N . ALA A 1 76 ? 14.183 10.440 34.044 1.00 24.52 76 ALA A N 1
ATOM 566 C CA . ALA A 1 76 ? 13.061 10.311 34.968 1.00 24.52 76 ALA A CA 1
ATOM 567 C C . ALA A 1 76 ? 12.296 11.648 35.019 1.00 24.52 76 ALA A C 1
ATOM 569 O O . ALA A 1 76 ? 12.734 12.603 35.661 1.00 24.52 76 ALA A O 1
ATOM 570 N N . VAL A 1 77 ? 11.161 11.729 34.325 1.00 25.67 77 VAL A N 1
ATOM 571 C CA . VAL A 1 77 ? 10.185 12.806 34.524 1.00 25.67 77 VAL A CA 1
ATOM 572 C C . VAL A 1 77 ? 9.273 12.379 35.670 1.00 25.67 77 VAL A C 1
ATOM 574 O O . VAL A 1 77 ? 8.508 11.426 35.541 1.00 25.67 77 VAL A O 1
ATOM 577 N N . ASN A 1 78 ? 9.354 13.077 36.805 1.00 23.72 78 ASN A N 1
ATOM 578 C CA . ASN A 1 78 ? 8.398 12.931 37.902 1.00 23.72 78 ASN A CA 1
ATOM 579 C C . ASN A 1 78 ? 7.018 13.415 37.433 1.00 23.72 78 ASN A C 1
ATOM 581 O O . ASN A 1 78 ? 6.706 14.603 37.511 1.00 23.72 78 ASN A O 1
ATOM 585 N N . ILE A 1 79 ? 6.184 12.499 36.940 1.00 28.34 79 ILE A N 1
ATOM 586 C CA . ILE A 1 79 ? 4.770 12.772 36.688 1.00 28.34 79 ILE A CA 1
ATOM 587 C C . ILE A 1 79 ? 4.021 12.550 37.998 1.00 28.34 79 ILE A C 1
ATOM 589 O O . ILE A 1 79 ? 3.734 11.423 38.400 1.00 28.34 79 ILE A O 1
ATOM 593 N N . THR A 1 80 ? 3.680 13.643 38.672 1.00 24.58 80 THR A N 1
ATOM 594 C CA . THR A 1 80 ? 2.740 13.620 39.791 1.00 24.58 80 THR A CA 1
ATOM 595 C C . THR A 1 80 ? 1.336 13.378 39.231 1.00 24.58 80 THR A C 1
ATOM 597 O O . THR A 1 80 ? 0.639 14.315 38.844 1.00 24.58 80 THR A O 1
ATOM 600 N N . ILE A 1 81 ? 0.908 12.115 39.151 1.00 34.16 81 ILE A N 1
ATOM 601 C CA . ILE A 1 81 ? -0.479 11.773 38.811 1.00 34.16 81 ILE A CA 1
ATOM 602 C C . ILE A 1 81 ? -1.346 12.176 40.004 1.00 34.16 81 ILE A C 1
ATOM 604 O O . ILE A 1 81 ? -1.410 11.474 41.010 1.00 34.16 81 ILE A O 1
ATOM 608 N N . SER A 1 82 ? -2.007 13.328 39.908 1.00 27.53 82 SER A N 1
ATOM 609 C CA . SER A 1 82 ? -3.057 13.710 40.852 1.00 27.53 82 SER A CA 1
ATOM 610 C C . SER A 1 82 ? -4.267 12.794 40.592 1.00 27.53 82 SER A C 1
ATOM 612 O O . SER A 1 82 ? -4.841 12.872 39.497 1.00 27.53 82 SER A O 1
ATOM 614 N N . PRO A 1 83 ? -4.696 11.936 41.535 1.00 35.78 83 PRO A N 1
ATOM 615 C CA . PRO A 1 83 ? -5.899 11.141 41.355 1.00 35.78 83 PRO A CA 1
ATOM 616 C C . PRO A 1 83 ? -7.103 12.059 41.559 1.00 35.78 83 PRO A C 1
ATOM 618 O O . PRO A 1 83 ? -7.612 12.207 42.668 1.00 35.78 83 PRO A O 1
ATOM 621 N N . LYS A 1 84 ? -7.563 12.718 40.491 1.00 35.16 84 LYS A N 1
ATOM 622 C CA . LYS A 1 84 ? -8.857 13.398 40.520 1.00 35.16 84 LYS A CA 1
ATOM 623 C C . LYS A 1 84 ? -9.934 12.384 40.115 1.00 35.16 84 LYS A C 1
ATOM 625 O O . LYS A 1 84 ? -9.826 11.782 39.046 1.00 35.16 84 LYS A O 1
ATOM 630 N N . PRO A 1 85 ? -10.941 12.134 40.966 1.00 38.75 85 PRO A N 1
ATOM 631 C CA . PRO A 1 85 ? -11.962 11.140 40.693 1.00 38.75 85 PRO A CA 1
ATOM 632 C C . PRO A 1 85 ? -12.846 11.694 39.585 1.00 38.75 85 PRO A C 1
ATOM 634 O O . PRO A 1 85 ? -13.358 12.785 39.761 1.00 38.75 85 PRO A O 1
ATOM 637 N N . TRP A 1 86 ? -12.999 10.971 38.478 1.00 39.72 86 TRP A N 1
ATOM 638 C CA . TRP A 1 86 ? -14.164 10.977 37.576 1.00 39.72 86 TRP A CA 1
ATOM 639 C C . TRP A 1 86 ? -14.038 9.756 36.654 1.00 39.72 86 TRP A C 1
ATOM 641 O O . TRP A 1 86 ? -13.774 9.865 35.465 1.00 39.72 86 TRP A O 1
ATOM 651 N N . ASN A 1 87 ? -14.187 8.562 37.229 1.00 52.19 87 ASN A N 1
ATOM 652 C CA . ASN A 1 87 ? -14.324 7.323 36.466 1.00 52.19 87 ASN A CA 1
ATOM 653 C C . ASN A 1 87 ? -15.434 6.493 37.101 1.00 52.19 87 ASN A C 1
ATOM 655 O O . ASN A 1 87 ? -15.237 5.843 38.126 1.00 52.19 87 ASN A O 1
ATOM 659 N N . ASN A 1 88 ? -16.625 6.593 36.516 1.00 72.06 88 ASN A N 1
ATOM 660 C CA . ASN A 1 88 ? -17.870 6.082 37.088 1.00 72.06 88 ASN A CA 1
ATOM 661 C C . ASN A 1 88 ? -18.114 4.587 36.793 1.00 72.06 88 ASN A C 1
ATOM 663 O O . ASN A 1 88 ? -19.229 4.110 37.002 1.00 72.06 88 ASN A O 1
ATOM 667 N N . TYR A 1 89 ? -17.090 3.872 36.309 1.00 87.62 89 TYR A N 1
ATOM 668 C CA . TYR A 1 89 ? -17.142 2.438 36.036 1.00 87.62 89 TYR A CA 1
ATOM 669 C C . TYR A 1 89 ? -16.370 1.625 37.075 1.00 87.62 89 TYR A C 1
ATOM 671 O O . TYR A 1 89 ? -15.331 2.057 37.590 1.00 87.62 89 TYR A O 1
ATOM 679 N N . ASP A 1 90 ? -16.896 0.442 37.378 1.00 92.75 90 ASP A N 1
ATOM 680 C CA . ASP A 1 90 ? -16.307 -0.514 38.318 1.00 92.75 90 ASP A CA 1
ATOM 681 C C . ASP A 1 90 ? -15.215 -1.375 37.671 1.00 92.75 90 ASP A C 1
ATOM 683 O O . ASP A 1 90 ? -14.190 -1.622 38.301 1.00 92.75 90 ASP A O 1
ATOM 687 N N . HIS A 1 91 ? -15.397 -1.752 36.404 1.00 95.44 91 HIS A N 1
ATOM 688 C CA . HIS A 1 91 ? -14.446 -2.526 35.608 1.00 95.44 91 HIS A CA 1
ATOM 689 C C . HIS A 1 91 ? -14.523 -2.160 34.121 1.00 95.44 91 HIS A C 1
ATOM 691 O O . HIS A 1 91 ? -15.576 -1.733 33.637 1.00 95.44 91 HIS A O 1
ATOM 697 N N . GLN A 1 92 ? -13.425 -2.341 33.381 1.00 95.50 92 GLN A N 1
ATOM 698 C CA . GLN A 1 92 ? -13.429 -2.261 31.922 1.00 95.50 92 GLN A CA 1
ATOM 699 C C . GLN A 1 92 ? -12.745 -3.451 31.245 1.00 95.50 92 GLN A C 1
ATOM 701 O O . GLN A 1 92 ? -11.642 -3.849 31.609 1.00 95.50 92 GLN A O 1
ATOM 706 N N . ASN A 1 93 ? -13.370 -3.968 30.194 1.00 97.81 93 ASN A N 1
ATOM 707 C CA . ASN A 1 93 ? -12.723 -4.890 29.267 1.00 97.81 93 ASN A CA 1
ATOM 708 C C . ASN A 1 93 ? -12.231 -4.109 28.050 1.00 97.81 93 ASN A C 1
ATOM 710 O O . ASN A 1 93 ? -13.020 -3.410 27.418 1.00 97.81 93 ASN A O 1
ATOM 714 N N . ILE A 1 94 ? -10.948 -4.234 27.721 1.00 98.31 94 ILE A N 1
ATOM 715 C CA . ILE A 1 94 ? -10.327 -3.651 26.530 1.00 98.31 94 ILE A CA 1
ATOM 716 C C . ILE A 1 94 ? -9.997 -4.800 25.588 1.00 98.31 94 ILE A C 1
ATOM 718 O O . ILE A 1 94 ? -9.249 -5.696 25.964 1.00 98.31 94 ILE A O 1
ATOM 722 N N . VAL A 1 95 ? -10.558 -4.794 24.386 1.00 98.06 95 VAL A N 1
ATOM 723 C CA . VAL A 1 95 ? -10.425 -5.882 23.415 1.00 98.06 95 VAL A CA 1
ATOM 724 C C . VAL A 1 95 ? -9.661 -5.391 22.198 1.00 98.06 95 VAL A C 1
ATOM 726 O O . VAL A 1 95 ? -10.095 -4.451 21.536 1.00 98.06 95 VAL A O 1
ATOM 729 N N . MET A 1 96 ? -8.553 -6.055 21.890 1.00 94.69 96 MET A N 1
ATOM 730 C CA . MET A 1 96 ? -7.855 -5.931 20.612 1.00 94.69 96 MET A CA 1
ATOM 731 C C . MET A 1 96 ? -8.581 -6.787 19.578 1.00 94.69 96 MET A C 1
ATOM 733 O O . MET A 1 96 ? -8.690 -8.002 19.763 1.00 94.69 96 MET A O 1
ATOM 737 N N . LEU A 1 97 ? -9.083 -6.159 18.519 1.00 93.19 97 LEU A N 1
ATOM 738 C CA . LEU A 1 97 ? -9.773 -6.855 17.431 1.00 93.19 97 LEU A CA 1
ATOM 739 C C . LEU A 1 97 ? -8.817 -7.329 16.327 1.00 93.19 97 LEU A C 1
ATOM 741 O O . LEU A 1 97 ? -9.166 -8.219 15.559 1.00 93.19 97 LEU A O 1
ATOM 745 N N . GLU A 1 98 ? -7.608 -6.772 16.270 1.00 83.00 98 GLU A N 1
ATOM 746 C CA . GLU A 1 98 ? -6.615 -7.038 15.229 1.00 83.00 98 GLU A CA 1
ATOM 747 C C . GLU A 1 98 ? -5.223 -7.227 15.831 1.00 83.00 98 GLU A C 1
ATOM 749 O O . GLU A 1 98 ? -4.933 -6.746 16.930 1.00 83.00 98 GLU A O 1
ATOM 754 N N . ASP A 1 99 ? -4.354 -7.909 15.086 1.00 74.75 99 ASP A N 1
ATOM 755 C CA . ASP A 1 99 ? -2.929 -8.055 15.401 1.00 74.75 99 ASP A CA 1
ATOM 756 C C . ASP A 1 99 ? -2.083 -6.988 14.689 1.00 74.75 99 ASP A C 1
ATOM 758 O O . ASP A 1 99 ? -1.074 -7.288 14.052 1.00 74.75 99 ASP A O 1
ATOM 762 N N . ASP A 1 100 ? -2.533 -5.733 14.748 1.00 78.62 100 ASP A N 1
ATOM 763 C CA . ASP A 1 100 ? -1.783 -4.587 14.234 1.00 78.62 100 ASP A CA 1
ATOM 764 C C . ASP A 1 100 ? -0.993 -3.900 15.369 1.00 78.62 100 ASP A C 1
ATOM 766 O O . ASP A 1 100 ? -1.548 -3.682 16.454 1.00 78.62 100 ASP A O 1
ATOM 770 N N . PRO A 1 101 ? 0.286 -3.517 15.167 1.00 67.38 101 PRO A N 1
ATOM 771 C CA . PRO A 1 101 ? 1.082 -2.852 16.197 1.00 67.38 101 PRO A CA 1
ATOM 772 C C . PRO A 1 101 ? 0.451 -1.585 16.794 1.00 67.38 101 PRO A C 1
ATOM 774 O O . PRO A 1 101 ? 0.604 -1.355 17.994 1.00 67.38 101 PRO A O 1
ATOM 777 N N . VAL A 1 102 ? -0.263 -0.775 16.006 1.00 76.19 102 VAL A N 1
ATOM 778 C CA . VAL A 1 102 ? -0.961 0.435 16.470 1.00 76.19 102 VAL A CA 1
ATOM 779 C C . VAL A 1 102 ? -2.153 0.059 17.347 1.00 76.19 102 VAL A C 1
ATOM 781 O O . VAL A 1 102 ? -2.343 0.661 18.408 1.00 76.19 102 VAL A O 1
ATOM 784 N N . VAL A 1 103 ? -2.919 -0.968 16.967 1.00 83.00 103 VAL A N 1
ATOM 785 C CA . VAL A 1 103 ? -4.034 -1.504 17.771 1.00 83.00 103 VAL A CA 1
ATOM 786 C C . VAL A 1 103 ? -3.524 -2.082 19.091 1.00 83.00 103 VAL A C 1
ATOM 788 O O . VAL A 1 103 ? -4.038 -1.734 20.158 1.00 83.00 103 VAL A O 1
ATOM 791 N N . VAL A 1 104 ? -2.475 -2.908 19.041 1.00 79.00 104 VAL A N 1
ATOM 792 C CA . VAL A 1 104 ? -1.853 -3.534 20.220 1.00 79.00 104 VAL A CA 1
ATOM 793 C C . VAL A 1 104 ? -1.287 -2.479 21.172 1.00 79.00 104 VAL A C 1
ATOM 795 O O . VAL A 1 104 ? -1.504 -2.548 22.388 1.00 79.00 104 VAL A O 1
ATOM 798 N N . GLN A 1 105 ? -0.591 -1.476 20.634 1.00 81.50 105 GLN A N 1
ATOM 799 C CA . GLN A 1 105 ? -0.050 -0.367 21.413 1.00 81.50 105 GLN A CA 1
ATOM 800 C C . GLN A 1 105 ? -1.172 0.468 22.043 1.00 81.50 105 GLN A C 1
ATOM 802 O O . GLN A 1 105 ? -1.147 0.719 23.249 1.00 81.50 105 GLN A O 1
ATOM 807 N N . SER A 1 106 ? -2.192 0.835 21.265 1.00 90.56 106 SER A N 1
ATOM 808 C CA . SER A 1 106 ? -3.327 1.635 21.734 1.00 90.56 106 SER A CA 1
ATOM 809 C C . SER A 1 106 ? -4.105 0.934 22.847 1.00 90.56 106 SER A C 1
ATOM 811 O O . SER A 1 106 ? -4.397 1.534 23.883 1.00 90.56 106 SER A O 1
ATOM 813 N N . ALA A 1 107 ? -4.401 -0.355 22.678 1.00 94.75 107 ALA A N 1
ATOM 814 C CA . ALA A 1 107 ? -5.074 -1.152 23.697 1.00 94.75 107 ALA A CA 1
ATOM 815 C C . ALA A 1 107 ? -4.220 -1.307 24.965 1.00 94.75 107 ALA A C 1
ATOM 817 O O . ALA A 1 107 ? -4.750 -1.236 26.076 1.00 94.75 107 ALA A O 1
ATOM 818 N N . SER A 1 108 ? -2.898 -1.448 24.811 1.00 86.25 108 SER A N 1
ATOM 819 C CA . SER A 1 108 ? -1.965 -1.475 25.941 1.00 86.25 108 SER A CA 1
ATOM 820 C C . SER A 1 108 ? -1.973 -0.152 26.710 1.00 86.25 108 SER A C 1
ATOM 822 O O . SER A 1 108 ? -2.140 -0.167 27.925 1.00 86.25 108 SER A O 1
ATOM 824 N N . PHE A 1 109 ? -1.881 0.998 26.037 1.00 92.56 109 PHE A N 1
ATOM 825 C CA . PHE A 1 109 ? -1.938 2.304 26.705 1.00 92.56 109 PHE A CA 1
ATOM 826 C C . PHE A 1 109 ? -3.277 2.551 27.412 1.00 92.56 109 PHE A C 1
ATOM 828 O O . PHE A 1 109 ? -3.303 3.061 28.532 1.00 92.56 109 PHE A O 1
ATOM 835 N N . LEU A 1 110 ? -4.399 2.138 26.811 1.00 96.50 110 LEU A N 1
ATOM 836 C CA . LEU A 1 110 ? -5.713 2.197 27.465 1.00 96.50 110 LEU A CA 1
ATOM 837 C C . LEU A 1 110 ? -5.767 1.346 28.744 1.00 96.50 110 LEU A C 1
ATOM 839 O O . LEU A 1 110 ? -6.406 1.753 29.718 1.00 96.50 110 LEU A O 1
ATOM 843 N N . PHE A 1 111 ? -5.108 0.182 28.750 1.00 95.19 111 PHE A N 1
ATOM 844 C CA . PHE A 1 111 ? -5.020 -0.693 29.919 1.00 95.19 111 PHE A CA 1
ATOM 845 C C . PHE A 1 111 ? -4.185 -0.052 31.034 1.00 95.19 111 PHE A C 1
ATOM 847 O O . PHE A 1 111 ? -4.656 0.033 32.171 1.00 95.19 111 PHE A O 1
ATOM 854 N N . GLU A 1 112 ? -3.002 0.473 30.702 1.00 92.38 112 GLU A N 1
ATOM 855 C CA . GLU A 1 112 ? -2.077 1.086 31.670 1.00 92.38 112 GLU A CA 1
ATOM 856 C C . GLU A 1 112 ? -2.641 2.348 32.338 1.00 92.38 112 GLU A C 1
ATOM 858 O O . GLU A 1 112 ? -2.215 2.727 33.429 1.00 92.38 112 GLU A O 1
ATOM 863 N N . LYS A 1 113 ? -3.666 2.974 31.751 1.00 92.25 113 LYS A N 1
ATOM 864 C CA . LYS A 1 113 ? -4.369 4.088 32.396 1.00 92.25 113 LYS A CA 1
ATOM 865 C C . LYS A 1 113 ? -5.073 3.674 33.694 1.00 92.25 113 LYS A C 1
ATOM 867 O O . LYS A 1 113 ? -5.129 4.456 34.643 1.00 92.25 113 LYS A O 1
ATOM 872 N N . HIS A 1 114 ? -5.636 2.462 33.744 1.00 91.69 114 HIS A N 1
ATOM 873 C CA . HIS A 1 114 ? -6.386 1.951 34.900 1.00 91.69 114 HIS A CA 1
ATOM 874 C C . HIS A 1 114 ? -6.196 0.431 35.104 1.00 91.69 114 HIS A C 1
ATOM 876 O O . HIS A 1 114 ? -7.185 -0.312 35.090 1.00 91.69 114 HIS A O 1
ATOM 882 N N . PRO A 1 115 ? -4.967 -0.062 35.335 1.00 92.38 115 PRO A N 1
ATOM 883 C CA . PRO A 1 115 ? -4.650 -1.492 35.281 1.00 92.38 115 PRO A CA 1
ATOM 884 C C . PRO A 1 115 ? -5.380 -2.315 36.352 1.00 92.38 115 PRO A C 1
ATOM 886 O O . PRO A 1 115 ? -5.786 -3.443 36.097 1.00 92.38 115 PRO A O 1
ATOM 889 N N . SER A 1 116 ? -5.638 -1.739 37.533 1.00 91.94 116 SER A N 1
ATOM 890 C CA . SER A 1 116 ? -6.319 -2.423 38.647 1.00 91.94 116 SER A CA 1
ATOM 891 C C . SER A 1 116 ? -7.807 -2.712 38.417 1.00 91.94 116 SER A C 1
ATOM 893 O O . SER A 1 116 ? -8.412 -3.447 39.191 1.00 91.94 116 SER A O 1
ATOM 895 N N . ARG A 1 117 ? -8.406 -2.127 37.376 1.00 92.62 117 ARG A N 1
ATOM 896 C CA . ARG A 1 117 ? -9.827 -2.282 37.018 1.00 92.62 117 ARG A CA 1
ATOM 897 C C . ARG A 1 117 ? -10.025 -2.520 35.523 1.00 92.62 117 ARG A C 1
ATOM 899 O O . ARG A 1 117 ? -11.053 -2.138 34.966 1.00 92.62 117 ARG A O 1
ATOM 906 N N . SER A 1 118 ? -9.000 -3.065 34.871 1.00 95.94 118 SER A N 1
ATOM 907 C CA . SER A 1 118 ? -9.013 -3.355 33.442 1.00 95.94 118 SER A CA 1
ATOM 908 C C . SER A 1 118 ? -8.643 -4.808 33.185 1.00 95.94 118 SER A C 1
ATOM 910 O O . SER A 1 118 ? -7.780 -5.367 33.859 1.00 95.94 118 SER A O 1
ATOM 912 N N . THR A 1 119 ? -9.254 -5.400 32.166 1.00 97.88 119 THR A N 1
ATOM 913 C CA . THR A 1 119 ? -8.792 -6.649 31.552 1.00 97.88 119 THR A CA 1
ATOM 914 C C . THR A 1 119 ? -8.449 -6.355 30.102 1.00 97.88 119 THR A C 1
ATOM 916 O O . THR A 1 119 ? -9.285 -5.821 29.373 1.00 97.88 119 THR A O 1
ATOM 919 N N . LEU A 1 120 ? -7.233 -6.696 29.680 1.00 96.81 120 LEU A N 1
ATOM 920 C CA . LEU A 1 120 ? -6.831 -6.652 28.279 1.00 96.81 120 LEU A CA 1
ATOM 921 C C . LEU A 1 120 ? -7.091 -8.019 27.646 1.00 96.81 120 LEU A C 1
ATOM 923 O O . LEU A 1 120 ? -6.593 -9.041 28.122 1.00 96.81 120 LEU A O 1
ATOM 927 N N . LEU A 1 121 ? -7.860 -8.015 26.568 1.00 96.31 121 LEU A N 1
ATOM 928 C CA . LEU A 1 121 ? -8.315 -9.182 25.830 1.00 96.31 121 LEU A CA 1
ATOM 929 C C . LEU A 1 121 ? -7.849 -9.080 24.373 1.00 96.31 121 LEU A C 1
ATOM 931 O O . LEU A 1 121 ? -7.732 -7.980 23.832 1.00 96.31 121 LEU A O 1
ATOM 935 N N . SER A 1 122 ? -7.647 -10.216 23.717 1.00 92.19 122 SER A N 1
ATOM 936 C CA . SER A 1 122 ? -7.561 -10.304 22.258 1.00 92.19 122 SER A CA 1
ATOM 937 C C . SER A 1 122 ? -8.730 -11.120 21.722 1.00 92.19 122 SER A C 1
ATOM 939 O O . SER A 1 122 ? -9.132 -12.109 22.336 1.00 92.19 122 SER A O 1
ATOM 941 N N . TYR A 1 123 ? -9.291 -10.707 20.591 1.00 89.62 123 TYR A N 1
ATOM 942 C CA . TYR A 1 123 ? -10.281 -11.484 19.856 1.00 89.62 123 TYR A CA 1
ATOM 943 C C . TYR A 1 123 ? -9.632 -12.046 18.593 1.00 89.62 123 TYR A C 1
ATOM 945 O O . TYR A 1 123 ? -9.209 -11.285 17.727 1.00 89.62 123 TYR A O 1
ATOM 953 N N . ARG A 1 124 ? -9.498 -13.373 18.503 1.00 79.62 124 ARG A N 1
ATOM 954 C CA . ARG A 1 124 ? -8.887 -14.058 17.350 1.00 79.62 124 ARG A CA 1
ATOM 955 C C . ARG A 1 124 ? -9.659 -15.324 17.023 1.00 79.62 124 ARG A C 1
ATOM 957 O O . ARG A 1 124 ? -9.995 -16.082 17.929 1.00 79.62 124 ARG A O 1
ATOM 964 N N . SER A 1 125 ? -9.925 -15.549 15.737 1.00 73.44 125 SER A N 1
ATOM 965 C CA . SER A 1 125 ? -10.575 -16.771 15.236 1.00 73.44 125 SER A CA 1
ATOM 966 C C . SER A 1 125 ? -11.871 -17.127 15.979 1.00 73.44 125 SER A C 1
ATOM 968 O O . SER A 1 125 ? -12.129 -18.289 16.275 1.00 73.44 125 SER A O 1
ATOM 970 N N . GLY A 1 126 ? -12.671 -16.115 16.334 1.00 75.75 126 GLY A N 1
ATOM 971 C CA . GLY A 1 126 ? -13.928 -16.303 17.065 1.00 75.75 126 GL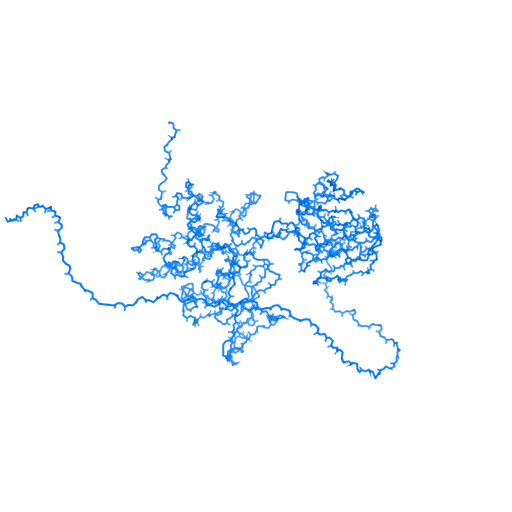Y A CA 1
ATOM 972 C C . GLY A 1 126 ? -13.799 -16.450 18.587 1.00 75.75 126 GLY A C 1
ATOM 973 O O . GLY A 1 126 ? -14.809 -16.645 19.257 1.00 75.75 126 GLY A O 1
ATOM 974 N N . ILE A 1 127 ? -12.590 -16.356 19.153 1.00 85.31 127 ILE A N 1
ATOM 975 C CA . ILE A 1 127 ? -12.317 -16.631 20.571 1.00 85.31 127 ILE A CA 1
ATOM 976 C C . ILE A 1 127 ? -11.741 -15.391 21.269 1.00 85.31 127 ILE A C 1
ATOM 978 O O . ILE A 1 127 ? -10.825 -14.742 20.763 1.00 85.31 127 ILE A O 1
ATOM 982 N N . LEU A 1 128 ? -12.263 -15.087 22.464 1.00 92.12 128 LEU A N 1
ATOM 983 C CA . LEU A 1 128 ? -11.709 -14.085 23.379 1.00 92.12 128 LEU A CA 1
ATOM 984 C C . LEU A 1 128 ? -10.648 -14.709 24.291 1.00 92.12 128 LEU A C 1
ATOM 986 O O . LEU A 1 128 ? -10.956 -15.594 25.088 1.00 92.12 128 LEU A O 1
ATOM 990 N N . ASN A 1 129 ? -9.425 -14.188 24.236 1.00 90.56 129 ASN A N 1
ATOM 991 C CA . ASN A 1 129 ? -8.310 -14.607 25.082 1.00 90.56 129 ASN A CA 1
ATOM 992 C C . ASN A 1 129 ? -7.901 -13.484 26.037 1.00 90.56 129 ASN A C 1
ATOM 994 O O . ASN A 1 129 ? -7.783 -12.328 25.635 1.00 90.56 129 ASN A O 1
ATOM 998 N N . VAL A 1 130 ? -7.653 -13.820 27.305 1.00 94.12 130 VAL A N 1
ATOM 999 C CA . VAL A 1 130 ? -7.116 -12.873 28.293 1.00 94.12 130 VAL A CA 1
ATOM 1000 C C . VAL A 1 130 ? -5.616 -12.725 28.089 1.00 94.12 130 VAL A C 1
ATOM 1002 O O . VAL A 1 130 ? -4.886 -13.710 28.119 1.00 94.12 130 VAL A O 1
ATOM 1005 N N . ILE A 1 131 ? -5.165 -11.486 27.904 1.00 91.31 131 ILE A N 1
ATOM 1006 C CA . ILE A 1 131 ? -3.752 -11.137 27.726 1.00 91.31 131 ILE A CA 1
ATOM 1007 C C . ILE A 1 131 ? -3.169 -10.583 29.028 1.00 91.31 131 ILE A C 1
ATOM 1009 O O . ILE A 1 131 ? -2.090 -10.997 29.443 1.00 91.31 131 ILE A O 1
ATOM 1013 N N . ARG A 1 132 ? -3.871 -9.648 29.687 1.00 90.25 132 ARG A N 1
ATOM 1014 C CA . ARG A 1 132 ? -3.463 -9.053 30.975 1.00 90.25 132 ARG A CA 1
ATOM 1015 C C . ARG A 1 132 ? -4.668 -8.733 31.859 1.00 90.25 132 ARG A C 1
ATOM 1017 O O . ARG A 1 132 ? -5.753 -8.428 31.366 1.00 90.25 132 ARG A O 1
ATOM 1024 N N . GLY A 1 133 ? -4.435 -8.718 33.170 1.00 90.38 133 GLY A N 1
ATOM 1025 C CA . GLY A 1 133 ? -5.454 -8.441 34.185 1.00 90.38 133 GLY A CA 1
ATOM 1026 C C . GLY A 1 133 ? -6.303 -9.666 34.533 1.00 90.38 133 GLY A C 1
ATOM 1027 O O . GLY A 1 133 ? -6.275 -10.688 33.849 1.00 90.38 133 GLY A O 1
ATOM 1028 N N . ALA A 1 134 ? -7.059 -9.571 35.625 1.00 83.38 134 ALA A N 1
ATOM 1029 C CA . ALA A 1 134 ? -7.982 -10.628 36.021 1.00 83.38 134 ALA A CA 1
ATOM 1030 C C . ALA A 1 134 ? -9.247 -10.564 35.157 1.00 83.38 134 ALA A C 1
ATOM 1032 O O . ALA A 1 134 ? -9.783 -9.480 34.926 1.00 83.38 134 ALA A O 1
ATOM 1033 N N . GLY A 1 135 ? -9.741 -11.710 34.686 1.00 77.56 135 GLY A N 1
ATOM 1034 C CA . GLY A 1 135 ? -11.045 -11.772 34.029 1.00 77.56 135 GLY A CA 1
ATOM 1035 C C . GLY A 1 135 ? -12.151 -11.423 35.025 1.00 77.56 135 GLY A C 1
ATOM 1036 O O . GLY A 1 135 ? -12.336 -12.139 36.007 1.00 77.56 135 GLY A O 1
ATOM 1037 N N . ALA A 1 136 ? -12.883 -10.338 34.775 1.00 79.94 136 ALA A N 1
ATOM 1038 C CA . ALA A 1 136 ? -13.983 -9.904 35.631 1.00 79.94 136 ALA A CA 1
ATOM 1039 C C . ALA A 1 136 ? -15.345 -10.124 34.966 1.00 79.94 136 ALA A C 1
ATOM 1041 O O . ALA A 1 136 ? -15.483 -10.148 33.740 1.00 79.94 136 ALA A O 1
ATOM 1042 N N . ARG A 1 137 ? -16.370 -10.270 35.806 1.00 91.00 137 ARG A N 1
ATOM 1043 C CA . ARG A 1 137 ? -17.768 -10.238 35.379 1.00 91.00 137 ARG A CA 1
ATOM 1044 C C . ARG A 1 137 ? -18.189 -8.775 35.219 1.00 91.00 137 ARG A C 1
ATOM 1046 O O . ARG A 1 137 ? -17.946 -7.972 36.114 1.00 91.00 137 ARG A O 1
ATOM 1053 N N . LEU A 1 138 ? -18.778 -8.431 34.078 1.00 96.06 138 LEU A N 1
ATOM 1054 C CA . LEU A 1 138 ? -19.176 -7.063 33.746 1.00 96.06 138 LEU A CA 1
ATOM 1055 C C . LEU A 1 138 ? -20.553 -6.759 34.330 1.00 96.06 138 LEU A C 1
ATOM 1057 O O . LEU A 1 138 ? -21.502 -7.492 34.071 1.00 96.06 138 LEU A O 1
ATOM 1061 N N . THR A 1 139 ? -20.678 -5.671 35.080 1.00 95.69 139 THR A N 1
ATOM 1062 C CA . THR A 1 139 ? -21.940 -5.202 35.659 1.00 95.69 139 THR A CA 1
ATOM 1063 C C . THR A 1 139 ? -22.549 -4.076 34.818 1.00 95.69 139 THR A C 1
ATOM 1065 O O . THR A 1 139 ? -21.940 -3.556 33.880 1.00 95.69 139 THR A O 1
ATOM 1068 N N . LYS A 1 140 ? -23.720 -3.585 35.241 1.00 95.56 140 LYS A N 1
ATOM 1069 C CA . LYS A 1 140 ? -24.348 -2.381 34.675 1.00 95.56 140 LYS A CA 1
ATOM 1070 C C . LYS A 1 140 ? -23.499 -1.106 34.749 1.00 95.56 140 LYS A C 1
ATOM 1072 O O . LYS A 1 140 ? -23.843 -0.128 34.096 1.00 95.56 140 LYS A O 1
ATOM 1077 N N . LYS A 1 141 ? -22.451 -1.080 35.581 1.00 95.62 141 LYS A N 1
ATOM 1078 C CA . LYS A 1 141 ? -21.491 0.030 35.678 1.00 95.62 141 LYS A CA 1
ATOM 1079 C C . LYS A 1 141 ? -20.213 -0.232 34.883 1.00 95.62 141 LYS A C 1
ATOM 1081 O O . LYS A 1 141 ? -19.374 0.653 34.815 1.00 95.62 141 LYS A O 1
ATOM 1086 N N . SER A 1 142 ? -20.049 -1.406 34.282 1.00 96.31 142 SER A N 1
ATOM 1087 C CA . SER A 1 142 ? -18.824 -1.740 33.566 1.00 96.31 142 SER A CA 1
ATOM 1088 C C . SER A 1 142 ? -18.792 -1.146 32.160 1.00 96.31 142 SER A C 1
ATOM 1090 O O . SER A 1 142 ? -19.824 -0.817 31.566 1.00 96.31 142 SER A O 1
ATOM 1092 N N . ARG A 1 143 ? -17.580 -1.032 31.618 1.00 96.06 143 ARG A N 1
ATOM 1093 C CA . ARG A 1 143 ? -17.303 -0.548 30.265 1.00 96.06 143 ARG A CA 1
ATOM 1094 C C . ARG A 1 143 ? -16.694 -1.650 29.405 1.00 96.06 143 ARG A C 1
ATOM 1096 O O . ARG A 1 143 ? -15.886 -2.447 29.872 1.00 96.06 143 ARG A O 1
ATOM 1103 N N . VAL A 1 144 ? -17.033 -1.652 28.126 1.00 98.12 144 VAL A N 1
ATOM 1104 C CA . VAL A 1 144 ? -16.318 -2.416 27.103 1.00 98.12 144 VAL A CA 1
ATOM 1105 C C . VAL A 1 144 ? -15.687 -1.429 26.134 1.00 98.12 144 VAL A C 1
ATOM 1107 O O . VAL A 1 144 ? -16.332 -0.476 25.700 1.00 98.12 144 VAL A O 1
ATOM 1110 N N . VAL A 1 145 ? -14.415 -1.634 25.819 1.00 98.25 145 VAL A N 1
ATOM 1111 C CA . VAL A 1 145 ? -13.648 -0.840 24.864 1.00 98.25 145 VAL A CA 1
ATOM 1112 C C . VAL A 1 145 ? -13.152 -1.784 23.784 1.00 98.25 145 VAL A C 1
ATOM 1114 O O . VAL A 1 145 ? -12.367 -2.681 24.069 1.00 98.25 145 VAL A O 1
ATOM 1117 N N . LEU A 1 146 ? -13.622 -1.604 22.558 1.00 98.50 146 LEU A N 1
ATOM 1118 C CA . LEU A 1 146 ? -13.146 -2.366 21.411 1.00 98.50 146 LEU A CA 1
ATOM 1119 C C . LEU A 1 146 ? -12.172 -1.490 20.630 1.00 98.50 146 LEU A C 1
ATOM 1121 O O . LEU A 1 146 ? -12.505 -0.349 20.307 1.00 98.50 146 LEU A O 1
ATOM 1125 N N . VAL A 1 147 ? -10.976 -2.008 20.375 1.00 98.00 147 VAL A N 1
ATOM 1126 C CA . VAL A 1 147 ? -9.879 -1.293 19.719 1.00 98.00 147 VAL A CA 1
ATOM 1127 C C . VAL A 1 147 ? -9.559 -2.001 18.412 1.00 98.00 147 VAL A C 1
ATOM 1129 O O . VAL A 1 147 ? -9.294 -3.204 18.399 1.00 98.00 147 VAL A O 1
ATOM 1132 N N . GLY A 1 148 ? -9.597 -1.244 17.327 1.00 94.00 148 GLY A N 1
ATOM 1133 C CA . GLY A 1 148 ? -9.338 -1.718 15.977 1.00 94.00 148 GLY A CA 1
ATOM 1134 C C . GLY A 1 148 ? -9.323 -0.540 15.017 1.00 94.00 148 GLY A C 1
ATOM 1135 O O . GLY A 1 148 ? -9.741 0.569 15.364 1.00 94.00 148 GLY A O 1
ATOM 1136 N N . HIS A 1 149 ? -8.859 -0.772 13.804 1.00 87.44 149 HIS A N 1
ATOM 1137 C CA . HIS A 1 149 ? -8.915 0.247 12.782 1.00 87.44 149 HIS A CA 1
ATOM 1138 C C . HIS A 1 149 ? -10.355 0.467 12.301 1.00 87.44 149 HIS A C 1
ATOM 1140 O O . HIS A 1 149 ? -11.104 -0.481 12.067 1.00 87.44 149 HIS A O 1
ATOM 1146 N N . GLY A 1 150 ? -10.757 1.725 12.134 1.00 86.50 150 GLY A N 1
ATOM 1147 C CA . GLY A 1 150 ? -11.980 2.052 11.404 1.00 86.50 150 GLY A CA 1
ATOM 1148 C C . GLY A 1 150 ? -11.758 1.900 9.901 1.00 86.50 150 GLY A C 1
ATOM 1149 O O . GLY A 1 150 ? -10.761 2.411 9.387 1.00 86.50 150 GLY A O 1
ATOM 1150 N N . SER A 1 151 ? -12.665 1.210 9.207 1.00 79.56 151 SER A N 1
ATOM 1151 C CA . SER A 1 151 ? -12.597 0.995 7.757 1.00 79.56 151 SER A CA 1
ATOM 1152 C C . SER A 1 151 ? -13.986 0.912 7.110 1.00 79.56 151 SER A C 1
ATOM 1154 O O . SER A 1 151 ? -15.017 0.916 7.795 1.00 79.56 151 SER A O 1
ATOM 1156 N N . LYS A 1 152 ? -14.020 0.852 5.775 1.00 75.94 152 LYS A N 1
ATOM 1157 C CA . LYS A 1 152 ? -15.213 0.524 4.989 1.00 75.94 152 LYS A CA 1
ATOM 1158 C C . LYS A 1 152 ? -15.026 -0.839 4.327 1.00 75.94 152 LYS A C 1
ATOM 1160 O O . LYS A 1 152 ? -13.979 -1.102 3.753 1.00 75.94 152 LYS A O 1
ATOM 1165 N N . GLY A 1 153 ? -16.028 -1.710 4.410 1.00 59.19 153 GLY A N 1
ATOM 1166 C CA . GLY A 1 153 ? -16.046 -2.948 3.635 1.00 59.19 153 GLY A CA 1
ATOM 1167 C C . GLY A 1 153 ? -16.217 -2.685 2.138 1.00 59.19 153 GLY A C 1
ATOM 1168 O O . GLY A 1 153 ? -16.551 -1.576 1.725 1.00 59.19 153 GLY A O 1
ATOM 1169 N N . ASN A 1 154 ? -16.070 -3.734 1.326 1.00 58.22 154 ASN A N 1
ATOM 1170 C CA . ASN A 1 154 ? -16.320 -3.682 -0.125 1.00 58.22 154 ASN A CA 1
ATOM 1171 C C . ASN A 1 154 ? -17.762 -3.264 -0.477 1.00 58.22 154 ASN A C 1
ATOM 1173 O O . ASN A 1 154 ? -18.034 -2.796 -1.577 1.00 58.22 154 ASN A O 1
ATOM 1177 N N . ASP A 1 155 ? -18.685 -3.443 0.463 1.00 67.38 155 ASP A N 1
ATOM 1178 C CA . ASP A 1 155 ? -20.086 -3.026 0.417 1.00 67.38 155 ASP A CA 1
ATOM 1179 C C . ASP A 1 155 ? -20.308 -1.561 0.850 1.00 67.38 155 ASP A C 1
ATOM 1181 O O . ASP A 1 155 ? -21.443 -1.088 0.879 1.00 67.38 155 ASP A O 1
ATOM 1185 N N . GLY A 1 156 ? -19.245 -0.838 1.216 1.00 66.81 156 GLY A N 1
ATOM 1186 C CA . GLY A 1 156 ? -19.299 0.519 1.764 1.00 66.81 156 GLY A CA 1
ATOM 1187 C C . GLY A 1 156 ? -19.756 0.595 3.229 1.00 66.81 156 GLY A C 1
ATOM 1188 O O . GLY A 1 156 ? -19.856 1.695 3.791 1.00 66.81 156 GLY A O 1
ATOM 1189 N N . ALA A 1 157 ? -20.023 -0.542 3.880 1.00 77.81 157 ALA A N 1
ATOM 1190 C CA . ALA A 1 157 ? -20.454 -0.581 5.274 1.00 77.81 157 ALA A CA 1
ATOM 1191 C C . ALA A 1 157 ? -19.275 -0.311 6.219 1.00 77.81 157 ALA A C 1
ATOM 1193 O O . ALA A 1 157 ? -18.166 -0.795 5.999 1.00 77.81 157 ALA A O 1
ATOM 1194 N N . SER A 1 158 ? -19.497 0.467 7.283 1.00 84.81 158 SER A N 1
ATOM 1195 C CA . SER A 1 158 ? -18.460 0.698 8.298 1.00 84.81 158 SER A CA 1
ATOM 1196 C C . SER A 1 158 ? -18.073 -0.586 9.034 1.00 84.81 158 SER A C 1
ATOM 1198 O O . SER A 1 158 ? -18.929 -1.414 9.345 1.00 84.81 158 SER A O 1
ATOM 1200 N N . ARG A 1 159 ? -16.782 -0.727 9.344 1.00 90.38 159 ARG A N 1
ATOM 1201 C CA . ARG A 1 159 ? -16.204 -1.859 10.077 1.00 90.38 159 ARG A CA 1
ATOM 1202 C C . ARG A 1 159 ? -15.202 -1.367 11.121 1.00 90.38 159 ARG A C 1
ATOM 1204 O O . ARG A 1 159 ? -14.535 -0.354 10.912 1.00 90.38 159 ARG A O 1
ATOM 1211 N N . LEU A 1 160 ? -15.103 -2.086 12.238 1.00 94.62 160 LEU A N 1
ATOM 1212 C CA . LEU A 1 160 ? -14.062 -1.905 13.253 1.00 94.62 160 LEU A CA 1
ATOM 1213 C C . LEU A 1 160 ? -13.195 -3.161 13.277 1.00 94.62 160 LEU A C 1
ATOM 1215 O O . LEU A 1 160 ? -13.668 -4.234 13.641 1.00 94.62 160 LEU A O 1
ATOM 1219 N N . GLY A 1 161 ? -11.940 -3.022 12.874 1.00 85.56 161 GLY A N 1
ATOM 1220 C CA . GLY A 1 161 ? -11.014 -4.129 12.697 1.00 85.56 161 GLY A CA 1
ATOM 1221 C C . GLY A 1 161 ? -11.553 -5.234 11.800 1.00 85.56 161 GLY A C 1
ATOM 1222 O O . GLY A 1 161 ? -11.534 -6.404 12.161 1.00 85.56 161 GLY A O 1
ATOM 1223 N N . SER A 1 162 ? -12.119 -4.840 10.656 1.00 84.50 162 SER A N 1
ATOM 1224 C CA . SER A 1 162 ? -12.819 -5.704 9.689 1.00 84.50 162 SER A CA 1
ATOM 1225 C C . SER A 1 162 ? -14.154 -6.312 10.155 1.00 84.50 162 SER A C 1
ATOM 1227 O O . SER A 1 162 ? -14.891 -6.864 9.332 1.00 84.50 162 SER A O 1
ATOM 1229 N N . TYR A 1 163 ? -14.542 -6.139 11.420 1.00 91.75 163 TYR A N 1
ATOM 1230 C CA . TYR A 1 163 ? -15.815 -6.628 11.954 1.00 91.75 163 TYR A CA 1
ATOM 1231 C C . TYR A 1 163 ? -16.952 -5.626 11.743 1.00 91.75 163 TYR A C 1
ATOM 1233 O O . TYR A 1 163 ? -16.812 -4.429 12.016 1.00 91.75 163 TYR A O 1
ATOM 1241 N N . GLY A 1 164 ? -18.089 -6.122 11.260 1.00 93.31 164 GLY A N 1
ATOM 1242 C CA . GLY A 1 164 ? -19.327 -5.367 11.148 1.00 93.31 164 GLY A CA 1
ATOM 1243 C C . GLY A 1 164 ? -20.136 -5.376 12.452 1.00 93.31 164 GLY A C 1
ATOM 1244 O O . GLY A 1 164 ? -19.691 -5.892 13.484 1.00 93.31 164 GLY A O 1
ATOM 1245 N N . PRO A 1 165 ? -21.344 -4.786 12.436 1.00 96.44 165 PRO A N 1
ATOM 1246 C CA . PRO A 1 165 ? -22.229 -4.737 13.598 1.00 96.44 165 PRO A CA 1
ATOM 1247 C C . PRO A 1 165 ? -22.552 -6.110 14.201 1.00 96.44 165 PRO A C 1
ATOM 1249 O O . PRO A 1 165 ? -22.608 -6.255 15.422 1.00 96.44 165 PRO A O 1
ATOM 1252 N N . GLU A 1 166 ? -22.786 -7.111 13.357 1.00 95.50 166 GLU A N 1
ATOM 1253 C CA . GLU A 1 166 ? -23.136 -8.468 13.758 1.00 95.50 166 GLU A CA 1
ATOM 1254 C C . GLU A 1 166 ? -21.983 -9.166 14.470 1.00 95.50 166 GLU A C 1
ATOM 1256 O O . GLU A 1 166 ? -22.165 -9.671 15.579 1.00 95.50 166 GLU A O 1
ATOM 1261 N N . GLU A 1 167 ? -20.785 -9.142 13.886 1.00 95.19 167 GLU A N 1
ATOM 1262 C CA . GLU A 1 167 ? -19.628 -9.793 14.488 1.00 95.19 167 GLU A CA 1
ATOM 1263 C C . GLU A 1 167 ? -19.205 -9.089 15.780 1.00 95.19 167 GLU A C 1
ATOM 1265 O O . GLU A 1 167 ? -18.886 -9.755 16.764 1.00 95.19 167 GLU A O 1
ATOM 1270 N N . ILE A 1 168 ? -19.280 -7.753 15.837 1.00 97.38 168 ILE A N 1
ATOM 1271 C CA . ILE A 1 168 ? -19.033 -6.999 17.075 1.00 97.38 168 ILE A CA 1
ATOM 1272 C C . ILE A 1 168 ? -20.015 -7.415 18.175 1.00 97.38 168 ILE A C 1
ATOM 1274 O O . ILE A 1 168 ? -19.609 -7.586 19.328 1.00 97.38 168 ILE A O 1
ATOM 1278 N N . ALA A 1 169 ? -21.295 -7.607 17.845 1.00 97.62 169 ALA A N 1
ATOM 1279 C CA . ALA A 1 169 ? -22.270 -8.098 18.811 1.00 97.62 169 ALA A CA 1
ATOM 1280 C C . ALA A 1 169 ? -21.910 -9.506 19.313 1.00 97.62 169 ALA A C 1
ATOM 1282 O O . ALA A 1 169 ? -22.044 -9.764 20.509 1.00 97.62 169 ALA A O 1
ATOM 1283 N N . THR A 1 170 ? -21.375 -10.383 18.454 1.00 95.44 170 THR A N 1
ATOM 1284 C CA . THR A 1 170 ? -20.831 -11.689 18.863 1.00 95.44 170 THR A CA 1
ATOM 1285 C C . THR A 1 170 ? -19.659 -11.545 19.839 1.00 95.44 170 THR A C 1
ATOM 1287 O O . THR A 1 170 ? -19.651 -12.226 20.865 1.00 95.44 170 THR A O 1
ATOM 1290 N N . VAL A 1 171 ? -18.716 -10.624 19.591 1.00 96.62 171 VAL A N 1
ATOM 1291 C CA . VAL A 1 171 ? -17.594 -10.357 20.516 1.00 96.62 171 VAL A CA 1
ATOM 1292 C C . VAL A 1 171 ? -18.108 -9.945 21.895 1.00 96.62 171 VAL A C 1
ATOM 1294 O O . VAL A 1 171 ? -17.670 -10.477 22.914 1.00 96.62 171 VAL A O 1
ATOM 1297 N N . VAL A 1 172 ? -19.055 -9.007 21.945 1.00 97.00 172 VAL A N 1
ATOM 1298 C CA . VAL A 1 172 ? -19.633 -8.528 23.210 1.00 97.00 172 VAL A CA 1
ATOM 1299 C C . VAL A 1 172 ? -20.456 -9.630 23.889 1.00 97.00 172 VAL A C 1
ATOM 1301 O O . VAL A 1 172 ? -20.376 -9.793 25.106 1.00 97.00 172 VAL A O 1
ATOM 1304 N N . GLY A 1 173 ? -21.194 -10.426 23.114 1.00 94.88 173 GLY A N 1
ATOM 1305 C CA . GLY A 1 173 ? -21.995 -11.554 23.595 1.00 94.88 173 GLY A CA 1
ATOM 1306 C C . GLY A 1 173 ? -21.182 -12.687 24.222 1.00 94.88 173 GLY A C 1
ATOM 1307 O O . GLY A 1 173 ? -21.684 -13.381 25.102 1.00 94.88 173 GLY A O 1
ATOM 1308 N N . ALA A 1 174 ? -19.913 -12.842 23.839 1.00 93.31 174 ALA A N 1
ATOM 1309 C CA . ALA A 1 174 ? -19.003 -13.816 24.439 1.00 93.31 174 ALA A CA 1
ATOM 1310 C C . ALA A 1 174 ? -18.509 -13.415 25.849 1.00 93.31 174 ALA A C 1
ATOM 1312 O O . ALA A 1 174 ? -17.858 -14.208 26.534 1.00 93.31 174 ALA A O 1
ATOM 1313 N N . MET A 1 175 ? -18.800 -12.193 26.313 1.00 94.75 175 MET A N 1
ATOM 1314 C CA . MET A 1 175 ? -18.382 -11.701 27.628 1.00 94.75 175 MET A CA 1
ATOM 1315 C C . MET A 1 175 ? -19.367 -12.085 28.740 1.00 94.75 175 MET A C 1
ATOM 1317 O O . MET A 1 175 ? -20.576 -12.188 28.547 1.00 94.75 175 MET A O 1
ATOM 1321 N N . LYS A 1 176 ? -18.862 -12.219 29.973 1.00 93.25 176 LYS A N 1
ATOM 1322 C CA . LYS A 1 176 ? -19.694 -12.492 31.156 1.00 93.25 176 LYS A CA 1
ATOM 1323 C C . LYS A 1 176 ? -20.374 -11.210 31.652 1.00 93.25 176 LYS A C 1
ATOM 1325 O O . LYS A 1 176 ? -19.822 -10.530 32.513 1.00 93.25 176 LYS A O 1
ATOM 1330 N N . ILE A 1 177 ? -21.563 -10.898 31.134 1.00 96.06 177 ILE A N 1
ATOM 1331 C CA . ILE A 1 177 ? -22.326 -9.680 31.468 1.00 96.06 177 ILE A CA 1
ATOM 1332 C C . ILE A 1 177 ? -23.475 -9.995 32.442 1.00 96.06 177 ILE A C 1
ATOM 1334 O O . ILE A 1 177 ? -24.371 -10.783 32.145 1.00 96.06 177 ILE A O 1
ATOM 1338 N N . GLU A 1 178 ? -23.479 -9.367 33.618 1.00 94.25 178 GLU A N 1
ATOM 1339 C CA . GLU A 1 178 ? -24.554 -9.483 34.607 1.00 94.25 178 GLU A CA 1
ATOM 1340 C C . GLU A 1 178 ? -25.827 -8.793 34.123 1.00 94.25 178 GLU A C 1
ATOM 1342 O O . GLU A 1 178 ? -25.835 -7.598 33.830 1.00 94.25 178 GLU A O 1
ATOM 1347 N N . GLY A 1 179 ? -26.926 -9.548 34.056 1.00 92.56 179 GLY A N 1
ATOM 1348 C CA . GLY A 1 179 ? -28.236 -9.000 33.701 1.00 92.56 179 GLY A CA 1
ATOM 1349 C C . GLY A 1 179 ? -28.314 -8.394 32.295 1.00 92.56 179 GLY A C 1
ATOM 1350 O O . GLY A 1 179 ? -29.233 -7.620 32.037 1.00 92.56 179 GLY A O 1
ATOM 1351 N N . GLY A 1 180 ? -27.358 -8.705 31.406 1.00 94.69 180 GLY A N 1
ATOM 1352 C CA . GLY A 1 180 ? -27.356 -8.228 30.020 1.00 94.69 180 GLY A CA 1
ATOM 1353 C C . GLY A 1 180 ? -27.216 -6.709 29.879 1.00 94.69 180 GLY A C 1
ATOM 1354 O O . GLY A 1 180 ? -27.699 -6.130 28.910 1.00 94.69 180 GLY A O 1
ATOM 1355 N N . HIS A 1 181 ? -26.604 -6.021 30.844 1.00 95.12 181 HIS A N 1
ATOM 1356 C CA . HIS A 1 181 ? -26.441 -4.571 30.782 1.00 95.12 181 HIS A CA 1
ATOM 1357 C C . HIS A 1 181 ? -25.011 -4.162 31.115 1.00 95.12 181 HIS A C 1
ATOM 1359 O O . HIS A 1 181 ? -24.494 -4.524 32.168 1.00 95.12 181 HIS A O 1
ATOM 1365 N N . ILE A 1 182 ? -24.412 -3.355 30.242 1.00 95.94 182 ILE A N 1
ATOM 1366 C CA . ILE A 1 182 ? -23.146 -2.655 30.482 1.00 95.94 182 ILE A CA 1
ATOM 1367 C C . ILE A 1 182 ? -23.380 -1.156 30.325 1.00 95.94 182 ILE A C 1
ATOM 1369 O O . ILE A 1 182 ? -24.259 -0.735 29.575 1.00 95.94 182 ILE A O 1
ATOM 1373 N N . GLN A 1 183 ? -22.600 -0.334 31.024 1.00 95.31 183 GLN A N 1
ATOM 1374 C CA . GLN A 1 183 ? -22.801 1.112 30.989 1.00 95.31 183 GLN A CA 1
ATOM 1375 C C . GLN A 1 183 ? -22.478 1.671 29.605 1.00 95.31 183 GLN A C 1
ATOM 1377 O O . GLN A 1 183 ? -23.279 2.390 29.012 1.00 95.31 183 GLN A O 1
ATOM 1382 N N . THR A 1 184 ? -21.286 1.346 29.101 1.00 96.44 184 THR A N 1
ATOM 1383 C CA . THR A 1 184 ? -20.773 1.898 27.846 1.00 96.44 184 THR A CA 1
ATOM 1384 C C . THR A 1 184 ? -20.062 0.844 27.010 1.00 96.44 184 THR A C 1
ATOM 1386 O O . THR A 1 184 ? -19.269 0.055 27.526 1.00 96.44 184 THR A O 1
ATOM 1389 N N . LEU A 1 185 ? -20.322 0.877 25.706 1.00 98.19 185 LEU A N 1
ATOM 1390 C CA . LEU A 1 185 ? -19.546 0.211 24.669 1.00 98.19 185 LEU A CA 1
ATOM 1391 C C . LEU A 1 185 ? -18.829 1.294 23.859 1.00 98.19 185 LEU A C 1
ATOM 1393 O O . LEU A 1 185 ? -19.463 2.076 23.161 1.00 98.19 185 LEU A O 1
ATOM 1397 N N . SER A 1 186 ? -17.511 1.380 23.987 1.00 97.75 186 SER A N 1
ATOM 1398 C CA . SER A 1 186 ? -16.679 2.383 23.326 1.00 97.75 186 SER A CA 1
ATOM 1399 C C . SER A 1 186 ? -15.952 1.750 22.153 1.00 97.75 186 SER A C 1
ATOM 1401 O O . SER A 1 186 ? -15.115 0.874 22.363 1.00 97.75 186 SER A O 1
ATOM 1403 N N . LEU A 1 187 ? -16.235 2.212 20.940 1.00 97.88 187 LEU A N 1
ATOM 1404 C CA . LEU A 1 187 ? -15.510 1.790 19.746 1.00 97.88 187 LEU A CA 1
ATOM 1405 C C . LEU A 1 187 ? -14.385 2.785 19.479 1.00 97.88 187 LEU A C 1
ATOM 1407 O O . LEU A 1 187 ? -14.631 3.943 19.142 1.00 97.88 187 LEU A O 1
ATOM 1411 N N . VAL A 1 188 ? -13.150 2.342 19.690 1.00 97.25 188 VAL A N 1
ATOM 1412 C CA . VAL A 1 188 ? -11.942 3.145 19.504 1.00 97.25 188 VAL A CA 1
ATOM 1413 C C . VAL A 1 188 ? -11.362 2.796 18.141 1.00 97.25 188 VAL A C 1
ATOM 1415 O O . VAL A 1 188 ? -10.540 1.894 18.020 1.00 97.25 188 VAL A O 1
ATOM 1418 N N . GLY A 1 189 ? -11.855 3.508 17.132 1.00 92.44 189 GLY A N 1
ATOM 1419 C CA . GLY A 1 189 ? -11.455 3.414 15.733 1.00 92.44 189 GLY A CA 1
ATOM 1420 C C . GLY A 1 189 ? -11.972 4.628 14.962 1.00 92.44 189 GLY A C 1
ATOM 1421 O O . GLY A 1 189 ? -12.936 5.279 15.382 1.00 92.44 189 GLY A O 1
ATOM 1422 N N . CYS A 1 190 ? -11.306 4.969 13.865 1.00 88.56 190 CYS A N 1
ATOM 1423 C CA . CYS A 1 190 ? -11.580 6.192 13.112 1.00 88.56 190 CYS A CA 1
ATOM 1424 C C . CYS A 1 190 ? -12.954 6.180 12.413 1.00 88.56 190 CYS A C 1
ATOM 1426 O O . CYS A 1 190 ? -13.397 5.157 11.901 1.00 88.56 190 CYS A O 1
ATOM 1428 N N . TYR A 1 191 ? -13.615 7.341 12.360 1.00 87.62 191 TYR A N 1
ATOM 1429 C CA . TYR A 1 191 ? -14.810 7.638 11.542 1.00 87.62 191 TYR A CA 1
ATOM 1430 C C . TYR A 1 191 ? -16.077 6.772 11.712 1.00 87.62 191 TYR A C 1
ATOM 1432 O O . TYR A 1 191 ? -17.064 6.999 11.011 1.00 87.62 191 TYR A O 1
ATOM 1440 N N . LEU A 1 192 ? -16.133 5.837 12.661 1.00 89.81 192 LEU A N 1
ATOM 1441 C CA . LEU A 1 192 ? -17.323 5.003 12.889 1.00 89.81 192 LEU A CA 1
ATOM 1442 C C . LEU A 1 192 ? -18.570 5.809 13.278 1.00 89.81 192 LEU A C 1
ATOM 1444 O O . LEU A 1 192 ? -19.690 5.411 12.970 1.00 89.81 192 LEU A O 1
ATOM 1448 N N . GLY A 1 193 ? -18.389 6.954 13.942 1.00 86.94 193 GLY A N 1
ATOM 1449 C CA . GLY A 1 193 ? -19.486 7.837 14.343 1.00 86.94 193 GLY A CA 1
ATOM 1450 C C . GLY A 1 193 ? -20.155 8.556 13.172 1.00 86.94 193 GLY A C 1
ATOM 1451 O O . GLY A 1 193 ? -21.266 9.056 13.328 1.00 86.94 193 GLY A O 1
ATOM 1452 N N . SER A 1 194 ? -19.501 8.601 12.009 1.00 86.56 194 SER A N 1
ATOM 1453 C CA . SER A 1 194 ? -20.045 9.222 10.798 1.00 86.56 194 SER A CA 1
ATOM 1454 C C . SER A 1 194 ? -21.106 8.346 10.120 1.00 86.56 194 SER A C 1
ATOM 1456 O O . SER A 1 194 ? -21.891 8.845 9.317 1.00 86.56 194 SER A O 1
ATOM 1458 N N . ASP A 1 195 ? -21.168 7.053 10.458 1.00 87.56 195 ASP A N 1
ATOM 1459 C CA . ASP A 1 195 ? -22.153 6.101 9.944 1.00 87.56 195 ASP A CA 1
ATOM 1460 C C . ASP A 1 195 ? -23.178 5.735 11.030 1.00 87.56 195 ASP A C 1
ATOM 1462 O O . ASP A 1 195 ? -23.012 4.807 11.826 1.00 87.56 195 ASP A O 1
ATOM 1466 N N . LEU A 1 196 ? -24.290 6.470 11.061 1.00 88.25 196 LEU A N 1
ATOM 1467 C CA . LEU A 1 196 ? -25.364 6.203 12.020 1.00 88.25 196 LEU A CA 1
ATOM 1468 C C . LEU A 1 196 ? -26.129 4.905 11.718 1.00 88.25 196 LEU A C 1
ATOM 1470 O O . LEU A 1 196 ? -26.795 4.375 12.612 1.00 88.25 196 LEU A O 1
ATOM 1474 N N . HIS A 1 197 ? -26.044 4.376 10.491 1.00 91.81 197 HIS A N 1
ATOM 1475 C CA . HIS A 1 197 ? -26.656 3.093 10.155 1.00 91.81 197 HIS A CA 1
ATOM 1476 C C . HIS A 1 197 ? -25.933 1.959 10.880 1.00 91.81 197 HIS A C 1
ATOM 1478 O O . HIS A 1 197 ? -26.588 1.136 11.525 1.00 91.81 197 HIS A O 1
ATOM 1484 N N . PHE A 1 198 ? -24.599 1.986 10.874 1.00 93.88 198 PHE A N 1
ATOM 1485 C CA . PHE A 1 198 ? -23.763 1.072 11.649 1.00 93.88 198 PHE A CA 1
ATOM 1486 C C . PHE A 1 198 ? -24.131 1.089 13.141 1.00 93.88 198 PHE A C 1
ATOM 1488 O O . PHE A 1 198 ? -24.423 0.044 13.727 1.00 93.88 198 PHE A O 1
ATOM 1495 N N . ALA A 1 199 ? -24.216 2.280 13.745 1.00 95.81 199 ALA A N 1
ATOM 1496 C CA . ALA A 1 199 ? -24.568 2.440 15.158 1.00 95.81 199 ALA A CA 1
ATOM 1497 C C . ALA A 1 199 ? -25.953 1.856 15.490 1.00 95.81 199 ALA A C 1
ATOM 1499 O O . ALA A 1 199 ? -26.120 1.122 16.469 1.00 95.81 199 ALA A O 1
ATOM 1500 N N . LYS A 1 200 ? -26.956 2.163 14.657 1.00 96.25 200 LYS A N 1
ATOM 1501 C CA . LYS A 1 200 ? -28.327 1.667 14.816 1.00 96.25 200 LYS A CA 1
ATOM 1502 C C . LYS A 1 200 ? -28.394 0.149 14.686 1.00 96.25 200 LYS A C 1
ATOM 1504 O O . LYS A 1 200 ? -29.097 -0.500 15.467 1.00 96.25 200 LYS A O 1
ATOM 1509 N N . LYS A 1 201 ? -27.688 -0.408 13.702 1.00 97.00 201 LYS A N 1
ATOM 1510 C CA . LYS A 1 201 ? -27.649 -1.843 13.445 1.00 97.00 201 LYS A CA 1
ATOM 1511 C C . LYS A 1 201 ? -26.988 -2.585 14.605 1.00 97.00 201 LYS A C 1
ATOM 1513 O O . LYS A 1 201 ? -27.614 -3.490 15.141 1.00 97.00 201 LYS A O 1
ATOM 1518 N N . LEU A 1 202 ? -25.824 -2.129 15.073 1.00 98.12 202 LEU A N 1
ATOM 1519 C CA . LEU A 1 202 ? -25.107 -2.741 16.198 1.00 98.12 202 LEU A CA 1
ATOM 1520 C C . LEU A 1 202 ? -25.958 -2.762 17.470 1.00 98.12 202 LEU A C 1
ATOM 1522 O O . LEU A 1 202 ? -26.115 -3.804 18.099 1.00 98.12 202 LEU A O 1
ATOM 1526 N N . LEU A 1 203 ? -26.561 -1.627 17.830 1.00 98.12 203 LEU A N 1
ATOM 1527 C CA . LEU A 1 203 ? -27.434 -1.557 19.002 1.00 98.12 203 LEU A CA 1
ATOM 1528 C C . LEU A 1 203 ? -28.662 -2.469 18.882 1.00 98.12 203 LEU A C 1
ATOM 1530 O O . LEU A 1 203 ? -29.114 -3.020 19.885 1.00 98.12 203 LEU A O 1
ATOM 1534 N N . SER A 1 204 ? -29.205 -2.628 17.671 1.00 97.19 204 SER A N 1
ATOM 1535 C CA . SER A 1 204 ? -30.320 -3.547 17.424 1.00 97.19 204 SER A CA 1
ATOM 1536 C C . SER A 1 204 ? -29.877 -4.998 17.605 1.00 97.19 204 SER A C 1
ATOM 1538 O O . SER A 1 204 ? -30.513 -5.713 18.371 1.00 97.19 204 SER A O 1
ATOM 1540 N N . THR A 1 205 ? -28.744 -5.395 17.017 1.00 97.81 205 THR A N 1
ATOM 1541 C CA . THR A 1 205 ? -28.200 -6.753 17.160 1.00 97.81 205 THR A CA 1
ATOM 1542 C C . THR A 1 205 ? -27.847 -7.080 18.613 1.00 97.81 205 THR A C 1
ATOM 1544 O O . THR A 1 205 ? -28.165 -8.165 19.090 1.00 97.81 205 THR A O 1
ATOM 1547 N N . LEU A 1 206 ? -27.256 -6.135 19.357 1.00 98.00 206 LEU A N 1
ATOM 1548 C CA . LEU A 1 206 ? -26.996 -6.299 20.793 1.00 98.00 206 LEU A CA 1
ATOM 1549 C C . LEU A 1 206 ? -28.295 -6.529 21.574 1.00 98.00 206 LEU A C 1
ATOM 1551 O O . LEU A 1 206 ? -28.358 -7.419 22.421 1.00 98.00 206 LEU A O 1
ATOM 1555 N N . ARG A 1 207 ? -29.353 -5.770 21.270 1.00 95.94 207 ARG A N 1
ATOM 1556 C CA . ARG A 1 207 ? -30.663 -5.955 21.905 1.00 95.94 207 ARG A CA 1
ATOM 1557 C C . ARG A 1 207 ? -31.261 -7.325 21.587 1.00 95.94 207 ARG A C 1
ATOM 1559 O O . ARG A 1 207 ? -31.854 -7.919 22.484 1.00 95.94 207 ARG A O 1
ATOM 1566 N N . ASP A 1 208 ? -31.096 -7.820 20.363 1.00 96.81 208 ASP A N 1
ATOM 1567 C CA . ASP A 1 208 ? -31.613 -9.128 19.940 1.00 96.81 208 ASP A CA 1
ATOM 1568 C C . ASP A 1 208 ? -30.957 -10.282 20.723 1.00 96.81 208 ASP A C 1
ATOM 1570 O O . ASP A 1 208 ? -31.600 -11.296 20.988 1.00 96.81 208 ASP A O 1
ATOM 1574 N N . ILE A 1 209 ? -29.721 -10.088 21.202 1.00 96.38 209 ILE A N 1
ATOM 1575 C CA . ILE A 1 209 ? -29.029 -11.002 22.129 1.00 96.38 209 ILE A CA 1
ATOM 1576 C C . ILE A 1 209 ? -29.164 -10.595 23.611 1.00 96.38 209 ILE A C 1
ATOM 1578 O O . ILE A 1 209 ? -28.394 -11.043 24.457 1.00 96.38 209 ILE A O 1
ATOM 1582 N N . ASN A 1 210 ? -30.163 -9.772 23.950 1.00 96.38 210 ASN A N 1
ATOM 1583 C CA . ASN A 1 210 ? -30.475 -9.286 25.302 1.00 96.38 210 ASN A CA 1
ATOM 1584 C C . ASN A 1 210 ? -29.366 -8.463 25.984 1.00 96.38 210 ASN A C 1
ATOM 1586 O O . ASN A 1 210 ? -29.290 -8.424 27.213 1.00 96.38 210 ASN A O 1
ATOM 1590 N N . ILE A 1 211 ? -28.540 -7.761 25.206 1.00 97.12 211 ILE A N 1
ATOM 1591 C CA . ILE A 1 211 ? -27.503 -6.853 25.706 1.00 97.12 211 ILE A CA 1
ATOM 1592 C C . ILE A 1 211 ? -27.913 -5.396 25.478 1.00 97.12 211 ILE A C 1
ATOM 1594 O O . ILE A 1 211 ? -28.289 -4.984 24.382 1.00 97.12 211 ILE A O 1
ATOM 1598 N N . LYS A 1 212 ? -27.820 -4.585 26.532 1.00 96.25 212 LYS A N 1
ATOM 1599 C CA . LYS A 1 212 ? -28.085 -3.141 26.511 1.00 96.25 212 LYS A CA 1
ATOM 1600 C C . LYS A 1 212 ? -26.817 -2.367 26.874 1.00 96.25 212 LYS A C 1
ATOM 1602 O O . LYS A 1 212 ? -26.153 -2.712 27.850 1.00 96.25 212 LYS A O 1
ATOM 1607 N N . ALA A 1 213 ? -26.524 -1.314 26.113 1.00 95.44 213 ALA A N 1
ATOM 1608 C CA . ALA A 1 213 ? -25.379 -0.431 26.327 1.00 95.44 213 ALA A CA 1
ATOM 1609 C C . ALA A 1 213 ? -25.621 0.966 25.731 1.00 95.44 213 ALA A C 1
ATOM 1611 O O . ALA A 1 213 ? -26.392 1.110 24.779 1.00 95.44 213 ALA A O 1
ATOM 1612 N N . GLU A 1 214 ? -24.921 1.979 26.251 1.00 96.94 214 GLU A N 1
ATOM 1613 C CA . GLU A 1 214 ? -24.698 3.243 25.539 1.00 96.94 214 GLU A CA 1
ATOM 1614 C C . GLU A 1 214 ? -23.456 3.101 24.640 1.00 96.94 214 GLU A C 1
ATOM 1616 O O . GLU A 1 214 ? -22.372 2.751 25.109 1.00 96.94 214 GLU A O 1
ATOM 1621 N N . LEU A 1 215 ? -23.605 3.343 23.340 1.00 97.88 215 LEU A N 1
ATOM 1622 C CA . LEU A 1 215 ? -22.545 3.215 22.344 1.00 97.88 215 LEU A CA 1
ATOM 1623 C C . LEU A 1 215 ? -21.809 4.551 22.175 1.00 97.88 215 LEU A C 1
ATOM 1625 O O . LEU A 1 215 ? -22.443 5.585 21.976 1.00 97.88 215 LEU A O 1
ATOM 1629 N N . GLN A 1 216 ? -20.478 4.528 22.221 1.00 97.31 216 GLN A N 1
ATOM 1630 C CA . GLN A 1 216 ? -19.614 5.689 21.994 1.00 97.31 216 GLN A CA 1
ATOM 1631 C C . GLN A 1 216 ? -18.756 5.467 20.747 1.00 97.31 216 GLN A C 1
ATOM 1633 O O . GLN A 1 216 ? -18.049 4.462 20.654 1.00 97.31 216 GLN A O 1
ATOM 1638 N N . LEU A 1 217 ? -18.826 6.408 19.807 1.00 96.00 217 LEU A N 1
ATOM 1639 C CA . LEU A 1 217 ? -18.195 6.353 18.487 1.00 96.00 217 LEU A CA 1
ATOM 1640 C C . LEU A 1 217 ? -17.481 7.673 18.196 1.00 96.00 217 LEU A C 1
ATOM 1642 O O . LEU A 1 217 ? -17.875 8.717 18.719 1.00 96.00 217 LEU A O 1
ATOM 1646 N N . LEU A 1 218 ? -16.477 7.641 17.323 1.00 93.62 218 LEU A N 1
ATOM 1647 C CA . LEU A 1 218 ? -15.675 8.813 16.966 1.00 93.62 218 LEU A CA 1
ATOM 1648 C C . LEU A 1 218 ? -15.844 9.154 15.478 1.00 93.62 218 LEU A C 1
ATOM 1650 O O . LEU A 1 218 ? -15.930 8.261 14.637 1.00 93.62 218 LEU A O 1
ATOM 1654 N N . THR A 1 219 ? -15.947 10.444 15.151 1.00 89.69 219 THR A N 1
ATOM 1655 C CA . THR A 1 219 ? -16.231 10.962 13.793 1.00 89.69 219 THR A CA 1
ATOM 1656 C C . THR A 1 219 ? -14.993 11.519 13.090 1.00 89.69 219 THR A C 1
ATOM 1658 O O . THR A 1 219 ? -15.109 12.186 12.064 1.00 89.69 219 THR A O 1
ATOM 1661 N N . SER A 1 220 ? -13.808 11.314 13.654 1.00 88.31 220 SER A N 1
ATOM 1662 C CA . SER A 1 220 ? -12.538 11.813 13.124 1.00 88.31 220 SER A CA 1
ATOM 1663 C C . SER A 1 220 ? -11.441 10.758 13.279 1.00 88.31 220 SER A C 1
ATOM 1665 O O . SER A 1 220 ? -11.721 9.673 13.804 1.00 88.31 220 SER A O 1
ATOM 1667 N N . PRO A 1 221 ? -10.205 11.035 12.826 1.00 87.38 221 PRO A N 1
ATOM 1668 C CA . PRO A 1 221 ? -9.061 10.206 13.157 1.00 87.38 221 PRO A CA 1
ATOM 1669 C C . PRO A 1 221 ? -8.841 10.151 14.664 1.00 87.38 221 PRO A C 1
ATOM 1671 O O . PRO A 1 221 ? -8.988 11.157 15.361 1.00 87.38 221 PRO A O 1
ATOM 1674 N N . VAL A 1 222 ? -8.486 8.967 15.151 1.00 92.19 222 VAL A N 1
ATOM 1675 C CA . VAL A 1 222 ? -8.369 8.630 16.568 1.00 92.19 222 VAL A CA 1
ATOM 1676 C C . VAL A 1 222 ? -6.995 8.050 16.818 1.00 92.19 222 VAL A C 1
ATOM 1678 O O . VAL A 1 222 ? -6.586 7.141 16.110 1.00 92.19 222 VAL A O 1
ATOM 1681 N N . SER A 1 223 ? -6.317 8.520 17.853 1.00 92.00 223 SER A N 1
ATOM 1682 C CA . SER A 1 223 ? -5.080 7.922 18.352 1.00 92.00 223 SER A CA 1
ATOM 1683 C C . SER A 1 223 ? -5.171 7.770 19.865 1.00 92.00 223 SER A C 1
ATOM 1685 O O . SER A 1 223 ? -5.990 8.420 20.519 1.00 92.00 223 SER A O 1
ATOM 1687 N N . VAL A 1 224 ? -4.333 6.913 20.440 1.00 93.56 224 VAL A N 1
ATOM 1688 C CA . VAL A 1 224 ? -4.209 6.775 21.892 1.00 93.56 224 VAL A CA 1
ATOM 1689 C C . VAL A 1 224 ? -2.821 7.237 22.318 1.00 93.56 224 VAL A C 1
ATOM 1691 O O . VAL A 1 224 ? -1.805 6.744 21.829 1.00 93.56 224 VAL A O 1
ATOM 1694 N N . SER A 1 225 ? -2.764 8.203 23.234 1.00 88.44 225 SER A N 1
ATOM 1695 C CA . SER A 1 225 ? -1.497 8.688 23.784 1.00 88.44 225 SER A CA 1
ATOM 1696 C C . SER A 1 225 ? -0.849 7.643 24.707 1.00 88.44 225 SER A C 1
ATOM 1698 O O . SER A 1 225 ? -1.555 6.788 25.248 1.00 88.44 225 SER A O 1
ATOM 1700 N N . PRO A 1 226 ? 0.463 7.736 24.994 1.00 85.75 226 PRO A N 1
ATOM 1701 C CA . PRO A 1 226 ? 1.117 6.883 25.992 1.00 85.75 226 PRO A CA 1
ATOM 1702 C C . PRO A 1 226 ? 0.481 6.931 27.393 1.00 85.75 226 PRO A C 1
ATOM 1704 O O . PRO A 1 226 ? 0.622 5.988 28.164 1.00 85.75 226 PRO A O 1
ATOM 1707 N N . ALA A 1 227 ? -0.257 7.999 27.720 1.00 87.88 227 ALA A N 1
ATOM 1708 C CA . ALA A 1 227 ? -1.023 8.125 28.964 1.00 87.88 227 ALA A CA 1
ATOM 1709 C C . ALA A 1 227 ? -2.405 7.427 28.913 1.00 87.88 227 ALA A C 1
ATOM 1711 O O . ALA A 1 227 ? -3.214 7.561 29.836 1.00 87.88 227 ALA A O 1
ATOM 1712 N N . GLY A 1 228 ? -2.717 6.721 27.821 1.00 91.25 228 GLY A N 1
ATOM 1713 C CA . GLY A 1 228 ? -4.005 6.064 27.591 1.00 91.25 228 GLY A CA 1
ATOM 1714 C C . GLY A 1 228 ? -5.149 7.036 27.299 1.00 91.25 228 GLY A C 1
ATOM 1715 O O . GLY A 1 228 ? -6.322 6.726 27.533 1.00 91.25 228 GLY A O 1
ATOM 1716 N N . GLU A 1 229 ? -4.843 8.250 26.848 1.00 93.19 229 GLU A N 1
ATOM 1717 C CA . GLU A 1 229 ? -5.853 9.240 26.478 1.00 93.19 229 GLU A CA 1
ATOM 1718 C C . GLU A 1 229 ? -6.247 9.067 25.014 1.00 93.19 229 GLU A C 1
ATOM 1720 O O . GLU A 1 229 ? -5.385 8.987 24.143 1.00 93.19 229 GLU A O 1
ATOM 1725 N N . GLN A 1 230 ? -7.553 9.004 24.745 1.00 93.75 230 GLN A N 1
ATOM 1726 C CA . GLN A 1 230 ? -8.066 9.015 23.377 1.00 93.75 230 GLN A CA 1
ATOM 1727 C C . GLN A 1 230 ? -7.979 10.444 22.848 1.00 93.75 230 GLN A C 1
ATOM 1729 O O . GLN A 1 230 ? -8.512 11.372 23.464 1.00 93.75 230 GLN A O 1
ATOM 1734 N N . LEU A 1 231 ? -7.296 10.597 21.724 1.00 93.75 231 LEU A N 1
ATOM 1735 C CA . LEU A 1 231 ? -7.092 11.853 21.029 1.00 93.75 231 LEU A CA 1
ATOM 1736 C C . LEU A 1 231 ? -7.824 11.804 19.698 1.00 93.75 231 LEU A C 1
ATOM 1738 O O . LEU A 1 231 ? -7.823 10.777 19.022 1.00 93.75 231 LEU A O 1
ATOM 1742 N N . THR A 1 232 ? -8.424 12.922 19.320 1.00 91.19 232 THR A N 1
ATOM 1743 C CA . THR A 1 232 ? -9.112 13.090 18.043 1.00 91.19 232 THR A CA 1
ATOM 1744 C C . THR A 1 232 ? -8.434 14.173 17.232 1.00 91.19 232 THR A C 1
ATOM 1746 O O . THR A 1 232 ? -7.929 15.149 17.788 1.00 91.19 232 THR A O 1
ATOM 1749 N N . MET A 1 233 ? -8.421 14.018 15.915 1.00 82.38 233 MET A N 1
ATOM 1750 C CA . MET A 1 233 ? -7.817 15.011 15.034 1.00 82.38 233 MET A CA 1
ATOM 1751 C C . MET A 1 233 ? -8.854 16.031 14.552 1.00 82.38 233 MET A C 1
ATOM 1753 O O . MET A 1 233 ? -9.983 15.673 14.199 1.00 82.38 233 MET A O 1
ATOM 1757 N N . ASP A 1 234 ? -8.458 17.301 14.533 1.00 78.62 234 ASP A N 1
ATOM 1758 C CA . ASP A 1 234 ? -9.222 18.412 13.966 1.00 78.62 234 ASP A CA 1
ATOM 1759 C C . ASP A 1 234 ? -8.277 19.281 13.125 1.00 78.62 234 ASP A C 1
ATOM 1761 O O . ASP A 1 234 ? -7.352 19.907 13.646 1.00 78.62 234 ASP A O 1
ATOM 1765 N N . GLY A 1 235 ? -8.446 19.251 11.801 1.00 75.25 235 GLY A N 1
ATOM 1766 C CA . GLY A 1 235 ? -7.414 19.728 10.879 1.00 75.25 235 GLY A CA 1
ATOM 1767 C C . GLY A 1 235 ? -6.135 18.900 11.027 1.00 75.25 235 GLY A C 1
ATOM 1768 O O . GLY A 1 235 ? -6.182 17.681 10.913 1.00 75.25 235 GLY A O 1
ATOM 1769 N N . ASN A 1 236 ? -5.016 19.560 11.333 1.00 74.81 236 ASN A N 1
ATOM 1770 C CA . ASN A 1 236 ? -3.705 18.921 11.522 1.00 74.81 236 ASN A CA 1
ATOM 1771 C C . ASN A 1 236 ? -3.256 18.894 12.993 1.00 74.81 236 ASN A C 1
ATOM 1773 O O . ASN A 1 236 ? -2.066 18.755 13.269 1.00 74.81 236 ASN A O 1
ATOM 1777 N N . VAL A 1 237 ? -4.179 19.092 13.941 1.00 81.81 237 VAL A N 1
ATOM 1778 C CA . VAL A 1 237 ? -3.862 19.075 15.374 1.00 81.81 237 VAL A CA 1
ATOM 1779 C C . VAL A 1 237 ? -4.621 17.973 16.097 1.00 81.81 237 VAL A C 1
ATOM 1781 O O . VAL A 1 237 ? -5.813 17.757 15.875 1.00 81.81 237 VAL A O 1
ATOM 1784 N N . TRP A 1 238 ? -3.919 17.300 17.004 1.00 88.44 238 TRP A N 1
ATOM 1785 C CA . TRP A 1 238 ? -4.509 16.336 17.920 1.00 88.44 238 TRP A CA 1
ATOM 1786 C C . TRP A 1 238 ? -5.098 17.048 19.130 1.00 88.44 238 TRP A C 1
ATOM 1788 O O . TRP A 1 238 ? -4.472 17.936 19.715 1.00 88.44 238 TRP A O 1
ATOM 1798 N N . ARG A 1 239 ? -6.309 16.650 19.510 1.00 92.56 239 ARG A N 1
ATOM 1799 C CA . ARG A 1 239 ? -7.060 17.226 20.619 1.00 92.56 239 ARG A CA 1
ATOM 1800 C C . ARG A 1 239 ? -7.469 16.150 21.611 1.00 92.56 239 ARG A C 1
ATOM 1802 O O . ARG A 1 239 ? -7.908 15.067 21.234 1.00 92.56 239 ARG A O 1
ATOM 1809 N N . HIS A 1 240 ? -7.353 16.466 22.890 1.00 92.88 240 HIS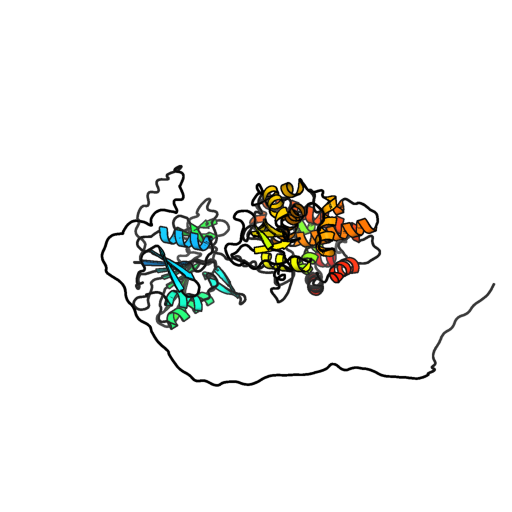 A N 1
ATOM 1810 C CA . HIS A 1 240 ? -7.872 15.667 23.989 1.00 92.88 240 HIS A CA 1
ATOM 1811 C C . HIS A 1 240 ? -9.221 16.228 24.454 1.00 92.88 240 HIS A C 1
ATOM 1813 O O . HIS A 1 240 ? -9.407 17.442 24.499 1.00 92.88 240 HIS A O 1
ATOM 1819 N N . ARG A 1 241 ? -10.162 15.354 24.841 1.00 89.25 241 ARG A N 1
ATOM 1820 C CA . ARG A 1 241 ? -11.505 15.743 25.329 1.00 89.25 241 ARG A CA 1
ATOM 1821 C C . ARG A 1 241 ? -12.297 16.627 24.352 1.00 89.25 241 ARG A C 1
ATOM 1823 O O . ARG A 1 241 ? -13.052 17.503 24.778 1.00 89.25 241 ARG A O 1
ATOM 1830 N N . ASP A 1 242 ? -12.125 16.394 23.057 1.00 89.75 242 ASP A N 1
ATOM 1831 C CA . ASP A 1 242 ? -12.915 17.030 22.004 1.00 89.75 242 ASP A CA 1
ATOM 1832 C C . ASP A 1 242 ? -14.225 16.258 21.800 1.00 89.75 242 ASP A C 1
ATOM 1834 O O . ASP A 1 242 ? -14.317 15.278 21.056 1.00 89.75 242 ASP A O 1
ATOM 1838 N N . GLY A 1 243 ? -15.254 16.689 22.521 1.00 88.00 243 GLY A N 1
ATOM 1839 C CA . GLY A 1 243 ? -16.574 16.085 22.455 1.00 88.00 243 GLY A CA 1
ATOM 1840 C C . GLY A 1 243 ? -17.299 16.373 21.135 1.00 88.00 243 GLY A C 1
ATOM 1841 O O . GLY A 1 243 ? -18.204 15.629 20.748 1.00 88.00 243 GLY A O 1
ATOM 1842 N N . SER A 1 244 ? -16.850 17.379 20.369 1.00 87.25 244 SER A N 1
ATOM 1843 C CA . SER A 1 244 ? -17.379 17.663 19.028 1.00 87.25 244 SER A CA 1
ATOM 1844 C C . SER A 1 244 ? -17.101 16.551 18.010 1.00 87.25 244 SER A C 1
ATOM 1846 O O . SER A 1 244 ? -17.703 16.552 16.938 1.00 87.25 244 SER A O 1
ATOM 1848 N N . LYS A 1 245 ? -16.228 15.587 18.334 1.00 91.94 245 LYS A N 1
ATOM 1849 C CA . LYS A 1 245 ? -15.923 14.423 17.486 1.00 91.94 245 LYS A CA 1
ATOM 1850 C C . LYS A 1 245 ? -16.435 13.103 18.053 1.00 91.94 245 LYS A C 1
ATOM 1852 O O . LYS A 1 245 ? -16.112 12.045 17.514 1.00 91.94 245 LYS A O 1
ATOM 1857 N N . LYS A 1 246 ? -17.223 13.133 19.132 1.00 93.38 246 LYS A N 1
ATOM 1858 C CA . LYS A 1 246 ? -17.740 11.930 19.786 1.00 93.38 246 LYS A CA 1
ATOM 1859 C C . LYS A 1 246 ? -19.258 11.864 19.723 1.00 93.38 246 LYS A C 1
ATOM 1861 O O . LYS A 1 246 ? -19.965 12.705 20.277 1.00 93.38 246 LYS A O 1
ATOM 1866 N N . VAL A 1 247 ? -19.749 10.810 19.081 1.00 93.88 247 VAL A N 1
ATOM 1867 C CA . VAL A 1 247 ? -21.168 10.465 18.994 1.00 93.88 247 VAL A CA 1
ATOM 1868 C C . VAL A 1 247 ? -21.500 9.469 20.096 1.00 93.88 247 VAL A C 1
ATOM 1870 O O . VAL A 1 247 ? -20.824 8.455 20.270 1.00 93.88 247 VAL A O 1
ATOM 1873 N N . ILE A 1 248 ? -22.581 9.745 20.815 1.00 96.25 248 ILE A N 1
ATOM 1874 C CA . ILE A 1 248 ? -23.179 8.857 21.802 1.00 96.25 248 ILE A CA 1
ATOM 1875 C C . ILE A 1 248 ? -24.523 8.376 21.256 1.00 96.25 248 ILE A C 1
ATOM 1877 O O . ILE A 1 248 ? -25.402 9.194 20.982 1.00 96.25 248 ILE A O 1
ATOM 1881 N N . ALA A 1 249 ? -24.698 7.064 21.119 1.00 96.31 249 ALA A N 1
ATOM 1882 C CA . ALA A 1 249 ? -25.895 6.437 20.567 1.00 96.31 249 ALA A CA 1
ATOM 1883 C C . ALA A 1 249 ? -26.498 5.411 21.537 1.00 96.31 249 ALA A C 1
ATOM 1885 O O . ALA A 1 249 ? -25.778 4.702 22.235 1.00 96.31 249 ALA A O 1
ATOM 1886 N N . TRP A 1 250 ? -27.825 5.307 21.585 1.00 97.00 250 TRP A N 1
ATOM 1887 C CA . TRP A 1 250 ? -28.519 4.320 22.417 1.00 97.00 250 TRP A CA 1
ATOM 1888 C C . TRP A 1 250 ? -29.908 3.983 21.862 1.00 97.00 250 TRP A C 1
ATOM 1890 O O . TRP A 1 250 ? -30.447 4.680 21.000 1.00 97.00 250 TRP A O 1
ATOM 1900 N N . LEU A 1 251 ? -30.502 2.901 22.368 1.00 95.25 251 LEU A N 1
ATOM 1901 C CA . LEU A 1 251 ? -31.924 2.604 22.183 1.00 95.25 251 LEU A CA 1
ATOM 1902 C C . LEU A 1 251 ? -32.684 3.033 23.439 1.00 95.25 251 LEU A C 1
ATOM 1904 O O . LEU A 1 251 ? -32.294 2.675 24.551 1.00 95.25 251 LEU A O 1
ATOM 1908 N N . ASN A 1 252 ? -33.771 3.788 23.279 1.00 91.12 252 ASN A N 1
ATOM 1909 C CA . ASN A 1 252 ? -34.659 4.111 24.398 1.00 91.12 252 ASN A CA 1
ATOM 1910 C C . ASN A 1 252 ? -35.478 2.879 24.845 1.00 91.12 252 ASN A C 1
ATOM 1912 O O . ASN A 1 252 ? -35.408 1.811 24.236 1.00 91.12 252 ASN A O 1
ATOM 1916 N N . GLU A 1 253 ? -36.302 3.025 25.885 1.00 86.56 253 GLU A N 1
ATOM 1917 C CA . GLU A 1 253 ? -37.132 1.928 26.419 1.00 86.56 253 GLU A CA 1
ATOM 1918 C C . GLU A 1 253 ? -38.093 1.319 25.387 1.00 86.56 253 GLU A C 1
ATOM 1920 O O . GLU A 1 253 ? -38.394 0.130 25.448 1.00 86.56 253 GLU A O 1
ATOM 1925 N N . ARG A 1 254 ? -38.529 2.108 24.398 1.00 88.88 254 ARG A N 1
ATOM 1926 C CA . ARG A 1 254 ? -39.386 1.661 23.286 1.00 88.88 254 ARG A CA 1
ATOM 1927 C C . ARG A 1 254 ? -38.592 1.028 22.141 1.00 88.88 254 ARG A C 1
ATOM 1929 O O . ARG A 1 254 ? -39.161 0.702 21.105 1.00 88.88 254 ARG A O 1
ATOM 1936 N N . GLY A 1 255 ? -37.273 0.911 22.278 1.00 86.75 255 GLY A N 1
ATOM 1937 C CA . GLY A 1 255 ? -36.398 0.373 21.247 1.00 86.75 255 GLY A CA 1
ATOM 1938 C C . GLY A 1 255 ? -36.139 1.319 20.072 1.00 86.75 255 GLY A C 1
ATOM 1939 O O . GLY A 1 255 ? -35.697 0.860 19.020 1.00 86.75 255 GLY A O 1
ATOM 1940 N N . THR A 1 256 ? -36.416 2.616 20.230 1.00 93.12 256 THR A N 1
ATOM 1941 C CA . THR A 1 256 ? -36.142 3.648 19.221 1.00 93.12 256 THR A CA 1
ATOM 1942 C C . THR A 1 256 ? -34.704 4.140 19.344 1.00 93.12 256 THR A C 1
ATOM 1944 O O . THR A 1 256 ? -34.241 4.437 20.446 1.00 93.12 256 THR A O 1
ATOM 1947 N N . PHE A 1 257 ? -34.017 4.260 18.210 1.00 95.69 257 PHE A N 1
ATOM 1948 C CA . PHE A 1 257 ? -32.653 4.780 18.116 1.00 95.69 257 PHE A CA 1
ATOM 1949 C C . PHE A 1 257 ? -32.584 6.271 18.451 1.00 95.69 257 PHE A C 1
ATOM 1951 O O . PHE A 1 257 ? -33.435 7.048 18.018 1.00 95.69 257 PHE A O 1
ATOM 1958 N N . GLN A 1 258 ? -31.585 6.645 19.245 1.00 96.25 258 GLN A N 1
ATOM 1959 C CA . GLN A 1 258 ? -31.305 8.002 19.696 1.00 96.25 258 GLN A CA 1
ATOM 1960 C C . GLN A 1 258 ? -29.801 8.265 19.614 1.00 96.25 258 GLN A C 1
ATOM 1962 O O . GLN A 1 258 ? -28.997 7.359 19.840 1.00 96.25 258 GLN A O 1
ATOM 1967 N N . THR A 1 259 ? -29.427 9.509 19.317 1.00 93.56 259 THR A N 1
ATOM 1968 C CA . THR A 1 259 ? -28.028 9.938 19.203 1.00 93.56 259 THR A CA 1
ATOM 1969 C C . THR A 1 259 ? -27.844 11.347 19.740 1.00 93.56 259 THR A C 1
ATOM 1971 O O . THR A 1 259 ? -28.729 12.187 19.586 1.00 93.56 259 THR A O 1
ATOM 1974 N N . ARG A 1 260 ? -26.671 11.637 20.300 1.00 92.50 260 ARG A N 1
ATOM 1975 C CA . ARG A 1 260 ? -26.227 12.994 20.640 1.00 92.50 260 ARG A CA 1
ATOM 1976 C C . ARG A 1 260 ? -24.719 13.129 20.437 1.00 92.50 260 ARG A C 1
ATOM 1978 O O . ARG A 1 260 ? -23.998 12.149 20.596 1.00 92.50 260 ARG A O 1
ATOM 1985 N N . MET A 1 261 ? -24.250 14.336 20.144 1.00 86.94 261 MET A N 1
ATOM 1986 C CA . MET A 1 261 ? -22.824 14.667 20.247 1.00 86.94 261 MET A CA 1
ATOM 1987 C C . MET A 1 261 ? -22.460 14.922 21.712 1.00 86.94 261 MET A C 1
ATOM 1989 O O . MET A 1 261 ? -23.273 15.463 22.467 1.00 86.94 261 MET A O 1
ATOM 1993 N N . GLU A 1 262 ? -21.261 14.534 22.139 1.00 83.44 262 GLU A N 1
ATOM 1994 C CA . GLU A 1 262 ? -20.796 14.778 23.506 1.00 83.44 262 GLU A CA 1
ATOM 1995 C C . GLU A 1 262 ? -20.457 16.264 23.691 1.00 83.44 262 GLU A C 1
ATOM 1997 O O . GLU A 1 262 ? -19.432 16.720 23.220 1.00 83.44 262 GLU A O 1
ATOM 2002 N N . ASN A 1 263 ? -21.307 17.036 24.373 1.00 74.50 263 ASN A N 1
ATOM 2003 C CA . ASN A 1 263 ? -21.066 18.408 24.868 1.00 74.50 263 ASN A CA 1
ATOM 2004 C C . ASN A 1 263 ? -20.506 19.478 23.891 1.00 74.50 263 ASN A C 1
ATOM 2006 O O . ASN A 1 263 ? -20.334 20.620 24.312 1.00 74.50 263 ASN A O 1
ATOM 2010 N N . GLY A 1 264 ? -20.251 19.166 22.615 1.00 70.31 264 GLY A N 1
ATOM 2011 C CA . GLY A 1 264 ? -19.833 20.087 21.552 1.00 70.31 264 GLY A CA 1
ATOM 2012 C C . GLY A 1 264 ? -18.551 20.892 21.810 1.00 70.31 264 GLY A C 1
ATOM 2013 O O . GLY A 1 264 ? -18.301 21.859 21.095 1.00 70.31 264 GLY A O 1
ATOM 2014 N N . ASN A 1 265 ? -17.754 20.554 22.827 1.00 85.44 265 ASN A N 1
ATOM 2015 C CA . ASN A 1 265 ? -16.549 21.299 23.186 1.00 85.44 265 ASN A CA 1
ATOM 2016 C C . ASN A 1 265 ? -15.376 20.943 22.257 1.00 85.44 265 ASN A C 1
ATOM 2018 O O . ASN A 1 265 ? -15.217 19.794 21.864 1.00 85.44 265 ASN A O 1
ATOM 2022 N N . ILE A 1 266 ? -14.515 21.922 21.966 1.00 79.25 266 ILE A N 1
ATOM 2023 C CA . ILE A 1 266 ? -13.415 21.807 20.984 1.00 79.25 266 ILE A CA 1
ATOM 2024 C C . ILE A 1 266 ? -12.130 21.186 21.600 1.00 79.25 266 ILE A C 1
ATOM 2026 O O . ILE A 1 266 ? -11.061 21.193 20.996 1.00 79.25 266 ILE A O 1
ATOM 2030 N N . GLY A 1 267 ? -12.209 20.612 22.806 1.00 87.62 267 GLY A N 1
ATOM 2031 C CA . GLY A 1 267 ? -11.081 19.941 23.470 1.00 87.62 267 GLY A CA 1
ATOM 2032 C C . GLY A 1 267 ? -9.811 20.793 23.660 1.00 87.62 267 GLY A C 1
ATOM 2033 O O . GLY A 1 267 ? -9.765 21.988 23.369 1.00 87.62 267 GLY A O 1
ATOM 2034 N N . GLU A 1 268 ? -8.757 20.161 24.169 1.00 91.50 268 GLU A N 1
ATOM 2035 C CA . GLU A 1 268 ? -7.436 20.750 24.428 1.00 91.50 268 GLU A CA 1
ATOM 2036 C C . GLU A 1 268 ? -6.440 20.259 23.371 1.00 91.50 268 GLU A C 1
ATOM 2038 O O . GLU A 1 268 ? -6.356 19.058 23.133 1.00 91.50 268 GLU A O 1
ATOM 2043 N N . ILE A 1 269 ? -5.672 21.153 22.739 1.00 89.12 269 ILE A N 1
ATOM 2044 C CA . ILE A 1 269 ? -4.628 20.752 21.779 1.00 89.12 269 ILE A CA 1
ATOM 2045 C C . ILE A 1 269 ? -3.502 20.027 22.523 1.00 89.12 269 ILE A C 1
ATOM 2047 O O . ILE A 1 269 ? -3.037 20.506 23.557 1.00 89.12 269 ILE A O 1
ATOM 2051 N N . VAL A 1 270 ? -3.027 18.914 21.963 1.00 87.62 270 VAL A N 1
ATOM 2052 C CA . VAL A 1 270 ? -1.837 18.194 22.428 1.00 87.62 270 VAL A CA 1
ATOM 2053 C C . VAL A 1 270 ? -0.656 18.576 21.527 1.00 87.62 270 VAL A C 1
ATOM 2055 O O . VAL A 1 270 ? -0.554 18.067 20.408 1.00 87.62 270 VAL A O 1
ATOM 2058 N N . PRO A 1 271 ? 0.215 19.510 21.950 1.00 75.88 271 PRO A N 1
ATOM 2059 C CA . PRO A 1 271 ? 1.310 19.988 21.113 1.00 75.88 271 PRO A CA 1
ATOM 2060 C C . PRO A 1 271 ? 2.346 18.886 20.865 1.00 75.88 271 PRO A C 1
ATOM 2062 O O . PRO A 1 271 ? 2.635 18.084 21.752 1.00 75.88 271 PRO A O 1
ATOM 2065 N N . SER A 1 272 ? 2.928 18.886 19.663 1.00 74.88 272 SER A N 1
ATOM 2066 C CA . SER A 1 272 ? 4.043 18.006 19.269 1.00 74.88 272 SER A CA 1
ATOM 2067 C C . SER A 1 272 ? 3.755 16.499 19.329 1.00 74.88 272 SER A C 1
ATOM 2069 O O . SER A 1 272 ? 4.685 15.696 19.340 1.00 74.88 272 SER A O 1
ATOM 2071 N N . TYR A 1 273 ? 2.484 16.097 19.368 1.00 70.25 273 TYR A N 1
ATOM 2072 C CA . TYR A 1 273 ? 2.092 14.699 19.236 1.00 70.25 273 TYR A CA 1
ATOM 2073 C C . TYR A 1 273 ? 1.834 14.378 17.763 1.00 70.25 273 TYR A C 1
ATOM 2075 O O . TYR A 1 273 ? 0.984 15.013 17.147 1.00 70.25 273 TYR A O 1
ATOM 2083 N N . GLU A 1 274 ? 2.554 13.408 17.200 1.00 65.75 274 GLU A N 1
ATOM 2084 C CA . GLU A 1 274 ? 2.393 13.022 15.787 1.00 65.75 274 GLU A CA 1
ATOM 2085 C C . GLU A 1 274 ? 1.335 11.924 15.589 1.00 65.75 274 GLU A C 1
ATOM 2087 O O . GLU A 1 274 ? 0.671 11.905 14.559 1.00 65.75 274 GLU A O 1
ATOM 2092 N N . GLY A 1 275 ? 1.053 11.128 16.627 1.00 64.69 275 GLY A N 1
ATOM 2093 C CA . GLY A 1 275 ? -0.035 10.146 16.664 1.00 64.69 275 GLY A CA 1
ATOM 2094 C C . GLY A 1 275 ? 0.095 8.974 15.692 1.00 64.69 275 GLY A C 1
ATOM 2095 O O . GLY A 1 275 ? 0.775 9.040 14.679 1.00 64.69 275 GLY A O 1
ATOM 2096 N N . HIS A 1 276 ? -0.585 7.876 16.014 1.00 73.75 276 HIS A N 1
ATOM 2097 C CA . HIS A 1 276 ? -0.733 6.730 15.120 1.00 73.75 276 HIS A CA 1
ATOM 2098 C C . HIS A 1 276 ? -2.236 6.492 14.948 1.00 73.75 276 HIS A C 1
ATOM 2100 O O . HIS A 1 276 ? -2.865 5.919 15.844 1.00 73.75 276 HIS A O 1
ATOM 2106 N N . PRO A 1 277 ? -2.856 7.008 13.872 1.00 78.12 277 PRO A N 1
ATOM 2107 C CA . PRO A 1 277 ? -4.299 6.939 13.723 1.00 78.12 277 PRO A CA 1
ATOM 2108 C C . PRO A 1 277 ? -4.776 5.485 13.594 1.00 78.12 277 PRO A C 1
ATOM 2110 O O . PRO A 1 277 ? -4.258 4.707 12.801 1.00 78.12 277 PRO A O 1
ATOM 2113 N N . LEU A 1 278 ? -5.839 5.137 14.320 1.00 77.38 278 LEU A N 1
ATOM 2114 C CA . LEU A 1 278 ? -6.571 3.867 14.223 1.00 77.38 278 LEU A CA 1
ATOM 2115 C C . LEU A 1 278 ? -7.500 3.859 12.997 1.00 77.38 278 LEU A C 1
ATOM 2117 O O . LEU A 1 278 ? -8.697 3.566 13.078 1.00 77.38 278 LEU A O 1
ATOM 2121 N N . TYR A 1 279 ? -6.963 4.287 11.857 1.00 57.72 279 TYR A N 1
ATOM 2122 C CA . TYR A 1 279 ? -7.609 4.256 10.552 1.00 57.72 279 TYR A CA 1
ATOM 2123 C C . TYR A 1 279 ? -6.907 3.185 9.735 1.00 57.72 279 TYR A C 1
ATOM 2125 O O . TYR A 1 279 ? -5.681 3.179 9.681 1.00 57.72 279 TYR A O 1
ATOM 2133 N N . MET A 1 280 ? -7.655 2.250 9.160 1.00 47.03 280 MET A N 1
ATOM 2134 C CA . MET A 1 280 ? -7.088 1.386 8.135 1.00 47.03 280 MET A CA 1
ATOM 2135 C C . MET A 1 280 ? -7.249 2.211 6.879 1.00 47.03 280 MET A C 1
ATOM 2137 O O . MET A 1 280 ? -8.373 2.418 6.414 1.00 47.03 280 MET A O 1
ATOM 2141 N N . HIS A 1 281 ? -6.144 2.754 6.383 1.00 42.25 281 HIS A N 1
ATOM 2142 C CA . HIS A 1 281 ? -6.141 3.364 5.070 1.00 42.25 281 HIS A CA 1
ATOM 2143 C C . HIS A 1 281 ? -6.282 2.211 4.071 1.00 42.25 281 HIS A C 1
ATOM 2145 O O . HIS A 1 281 ? -5.305 1.759 3.487 1.00 42.25 281 HIS A O 1
ATOM 2151 N N . ILE A 1 282 ? -7.506 1.705 3.880 1.00 41.78 282 ILE A N 1
ATOM 2152 C CA . ILE A 1 282 ? -7.823 1.043 2.622 1.00 41.78 282 ILE A CA 1
ATOM 2153 C C . ILE A 1 282 ? -7.580 2.148 1.609 1.00 41.78 282 ILE A C 1
ATOM 2155 O O . ILE A 1 282 ? -8.279 3.163 1.597 1.00 41.78 282 ILE A O 1
ATOM 2159 N N . LEU A 1 283 ? -6.486 2.031 0.867 1.00 51.94 283 LEU A N 1
ATOM 2160 C CA . LEU A 1 283 ? -6.228 2.899 -0.262 1.00 51.94 283 LEU A CA 1
ATOM 2161 C C . LEU A 1 283 ? -7.447 2.753 -1.149 1.00 51.94 283 LEU A C 1
ATOM 2163 O O . LEU A 1 283 ? -7.681 1.669 -1.680 1.00 51.94 283 LEU A O 1
ATOM 2167 N N . GLU A 1 284 ? -8.273 3.796 -1.226 1.00 56.28 284 GLU A N 1
ATOM 2168 C CA . GLU A 1 284 ? -9.430 3.788 -2.106 1.00 56.28 284 GLU A CA 1
ATOM 2169 C C . GLU A 1 284 ? -8.906 3.560 -3.518 1.00 56.28 284 GLU A C 1
ATOM 2171 O O . GLU A 1 284 ? -8.355 4.459 -4.165 1.00 56.28 284 GLU A O 1
ATOM 2176 N N . TRP A 1 285 ? -9.009 2.309 -3.964 1.00 71.88 285 TRP A N 1
ATOM 2177 C CA . TRP A 1 285 ? -8.583 1.936 -5.289 1.00 71.88 285 TRP A CA 1
ATOM 2178 C C . TRP A 1 285 ? -9.464 2.717 -6.256 1.00 71.88 285 TRP A C 1
ATOM 2180 O O . TRP A 1 285 ? -10.694 2.626 -6.170 1.00 71.88 285 TRP A O 1
ATOM 2190 N N . PRO A 1 286 ? -8.876 3.547 -7.125 1.00 73.00 286 PRO A N 1
ATOM 2191 C CA . PRO A 1 286 ? -9.659 4.502 -7.877 1.00 73.00 286 PRO A CA 1
ATOM 2192 C C . PRO A 1 286 ? -10.576 3.732 -8.833 1.00 73.00 286 PRO A C 1
ATOM 2194 O O . PRO A 1 286 ? -10.136 2.821 -9.529 1.00 73.00 286 PRO A O 1
ATOM 2197 N N . THR A 1 287 ? -11.865 4.067 -8.835 1.00 68.19 287 THR A N 1
ATOM 2198 C CA . THR A 1 287 ? -12.899 3.338 -9.594 1.00 68.19 287 THR A CA 1
ATOM 2199 C C . THR A 1 287 ? -13.096 3.876 -11.008 1.00 68.19 287 THR A C 1
ATOM 2201 O O . THR A 1 287 ? -13.742 3.233 -11.832 1.00 68.19 287 THR A O 1
ATOM 2204 N N . HIS A 1 288 ? -12.521 5.040 -11.304 1.00 68.88 288 HIS A N 1
ATOM 2205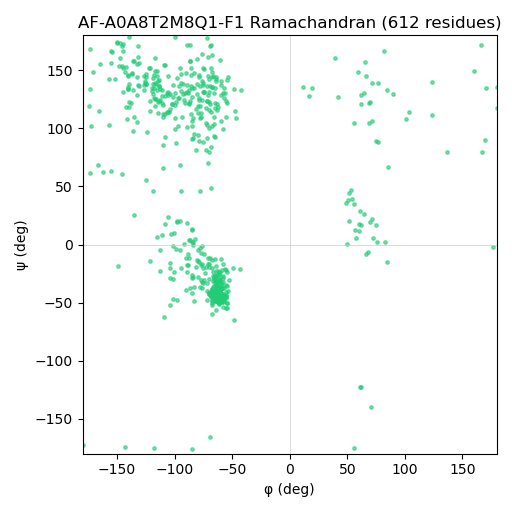 C CA . HIS A 1 288 ? -12.531 5.662 -12.619 1.00 68.88 288 HIS A CA 1
ATOM 2206 C C . HIS A 1 288 ? -11.189 6.351 -12.904 1.00 68.88 288 HIS A C 1
ATOM 2208 O O . HIS A 1 288 ? -10.540 6.827 -11.967 1.00 68.88 288 HIS A O 1
ATOM 2214 N N . PRO A 1 289 ? -10.798 6.472 -14.186 1.00 76.56 289 PRO A N 1
ATOM 2215 C CA . PRO A 1 289 ? -9.696 7.321 -14.626 1.00 76.56 289 PRO A CA 1
ATOM 2216 C C . PRO A 1 289 ? -9.673 8.699 -13.950 1.00 76.56 289 PRO A C 1
ATOM 2218 O O . PRO A 1 289 ? -10.695 9.381 -13.881 1.00 76.56 289 PRO A O 1
ATOM 2221 N N . GLN A 1 290 ? -8.504 9.128 -13.467 1.00 79.50 290 GLN A N 1
ATOM 2222 C CA . GLN A 1 290 ? -8.285 10.476 -12.930 1.00 79.50 290 GLN A CA 1
ATOM 2223 C C . GLN A 1 290 ? -6.812 10.912 -13.021 1.00 79.50 290 GLN A C 1
ATOM 2225 O O . GLN A 1 290 ? -5.924 10.098 -13.278 1.00 79.50 290 GLN A O 1
ATOM 2230 N N . MET A 1 291 ? -6.561 12.210 -12.819 1.00 82.56 291 MET A N 1
ATOM 2231 C CA . MET A 1 291 ? -5.210 12.782 -12.744 1.00 82.56 291 MET A CA 1
ATOM 2232 C C . MET A 1 291 ? -4.748 12.824 -11.288 1.00 82.56 291 MET A C 1
ATOM 2234 O O . MET A 1 291 ? -5.451 13.378 -10.446 1.00 82.56 291 MET A O 1
ATOM 2238 N N . PHE A 1 292 ? -3.557 12.307 -11.010 1.00 84.00 292 PHE A N 1
ATOM 2239 C CA . PHE A 1 292 ? -2.947 12.278 -9.680 1.00 84.00 292 PHE A CA 1
ATOM 2240 C C . PHE A 1 292 ? -1.893 13.373 -9.512 1.00 84.00 292 PHE A C 1
ATOM 2242 O O . PHE A 1 292 ? -1.699 13.891 -8.413 1.00 84.00 292 PHE A O 1
ATOM 2249 N N . VAL A 1 293 ? -1.234 13.778 -10.601 1.00 87.06 293 VAL A N 1
ATOM 2250 C CA . VAL A 1 293 ? -0.292 14.901 -10.572 1.00 87.06 293 VAL A CA 1
ATOM 2251 C C . VAL A 1 293 ? -1.055 16.237 -10.488 1.00 87.06 293 VAL A C 1
ATOM 2253 O O . VAL A 1 293 ? -1.981 16.479 -11.278 1.00 87.06 293 VAL A O 1
ATOM 2256 N N . PRO A 1 294 ? -0.674 17.149 -9.569 1.00 85.06 294 PRO A N 1
ATOM 2257 C CA . PRO A 1 294 ? -1.299 18.462 -9.432 1.00 85.06 294 PRO A CA 1
ATOM 2258 C C . PRO A 1 294 ? -1.340 19.271 -10.736 1.00 85.06 294 PRO A C 1
ATOM 2260 O O . PRO A 1 294 ? -0.426 19.230 -11.561 1.00 85.06 294 PRO A O 1
ATOM 2263 N N . ALA A 1 295 ? -2.421 20.029 -10.936 1.00 83.62 295 ALA A N 1
ATOM 2264 C CA . ALA A 1 295 ? -2.689 20.736 -12.192 1.00 83.62 295 ALA A CA 1
ATOM 2265 C C . ALA A 1 295 ? -1.604 21.754 -12.587 1.00 83.62 295 ALA A C 1
ATOM 2267 O O . ALA A 1 295 ? -1.341 21.954 -13.771 1.00 83.62 295 ALA A O 1
ATOM 2268 N N . ASP A 1 296 ? -0.977 22.404 -11.615 1.00 85.88 296 ASP A N 1
ATOM 2269 C CA . ASP A 1 296 ? 0.151 23.318 -11.786 1.00 85.88 296 ASP A CA 1
ATOM 2270 C C . ASP A 1 296 ? 1.393 22.599 -12.329 1.00 85.88 296 ASP A C 1
ATOM 2272 O O . ASP A 1 296 ? 1.966 23.039 -13.331 1.00 85.88 296 ASP A O 1
ATOM 2276 N N . LEU A 1 297 ? 1.737 21.436 -11.771 1.00 89.12 297 LEU A N 1
ATOM 2277 C CA . LEU A 1 297 ? 2.825 20.606 -12.287 1.00 89.12 297 LEU A CA 1
ATOM 2278 C C . LEU A 1 297 ? 2.496 20.043 -13.671 1.00 89.12 297 LEU A C 1
ATOM 2280 O O . LEU A 1 297 ? 3.359 20.044 -14.541 1.00 89.12 297 LEU A O 1
ATOM 2284 N N . ARG A 1 298 ? 1.240 19.672 -13.947 1.00 87.69 298 ARG A N 1
ATOM 2285 C CA . ARG A 1 298 ? 0.807 19.242 -15.295 1.00 87.69 298 ARG A CA 1
ATOM 2286 C C . ARG A 1 298 ? 0.884 20.356 -16.342 1.00 87.69 298 ARG A C 1
ATOM 2288 O O . ARG A 1 298 ? 1.068 20.086 -17.532 1.00 87.69 298 ARG A O 1
ATOM 2295 N N . LYS A 1 299 ? 0.738 21.621 -15.932 1.00 86.88 299 LYS A N 1
ATOM 2296 C CA . LYS A 1 299 ? 0.965 22.780 -16.813 1.00 86.88 299 LYS A CA 1
ATOM 2297 C C . LYS A 1 299 ? 2.453 22.965 -17.112 1.00 86.88 299 LYS A C 1
ATOM 2299 O O . LYS A 1 299 ? 2.791 23.266 -18.257 1.00 86.88 299 LYS A O 1
ATOM 2304 N N . LYS A 1 300 ? 3.314 22.766 -16.109 1.00 92.38 300 LYS A N 1
ATOM 2305 C CA . LYS A 1 300 ? 4.777 22.884 -16.213 1.00 92.38 300 LYS A CA 1
ATOM 2306 C C . LYS A 1 300 ? 5.398 21.730 -17.014 1.00 92.38 300 LYS A C 1
ATOM 2308 O O . LYS A 1 300 ? 6.162 21.965 -17.947 1.00 92.38 300 LYS A O 1
ATOM 2313 N N . TYR A 1 301 ? 5.013 20.498 -16.705 1.00 93.00 301 TYR A N 1
ATOM 2314 C CA . TYR A 1 301 ? 5.566 19.254 -17.236 1.00 93.00 301 TYR A CA 1
ATOM 2315 C C . TYR A 1 301 ? 4.560 18.566 -18.159 1.00 93.00 301 TYR A C 1
ATOM 2317 O O . TYR A 1 301 ? 3.758 17.730 -17.751 1.00 93.00 301 TYR A O 1
ATOM 2325 N N . LYS A 1 302 ? 4.564 18.965 -19.433 1.00 84.12 302 LYS A N 1
ATOM 2326 C CA . LYS A 1 302 ? 3.485 18.638 -20.378 1.00 84.12 302 LYS A CA 1
ATOM 2327 C C . LYS A 1 302 ? 3.342 17.144 -20.689 1.00 84.12 302 LYS A C 1
ATOM 2329 O O . LYS A 1 302 ? 2.235 16.722 -21.020 1.00 84.12 302 LYS A O 1
ATOM 2334 N N . SER A 1 303 ? 4.418 16.362 -20.603 1.00 86.94 303 SER A N 1
ATOM 2335 C CA . SER A 1 303 ? 4.407 14.939 -20.963 1.00 86.94 303 SER A CA 1
ATOM 2336 C C . SER A 1 303 ? 3.838 14.050 -19.857 1.00 86.94 303 SER A C 1
ATOM 2338 O O . SER A 1 303 ? 3.489 12.900 -20.122 1.00 86.94 303 SER A O 1
ATOM 2340 N N . ILE A 1 304 ? 3.687 14.578 -18.635 1.00 88.94 304 ILE A N 1
ATOM 2341 C CA . ILE A 1 304 ? 3.244 13.789 -17.481 1.00 88.94 304 ILE A CA 1
ATOM 2342 C C . ILE A 1 304 ? 1.828 13.233 -17.650 1.00 88.94 304 ILE A C 1
ATOM 2344 O O . ILE A 1 304 ? 1.544 12.125 -17.215 1.00 88.94 304 ILE A O 1
ATOM 2348 N N . VAL A 1 305 ? 0.966 13.960 -18.367 1.00 84.56 305 VAL A N 1
ATOM 2349 C CA . VAL A 1 305 ? -0.418 13.545 -18.638 1.00 84.56 305 VAL A CA 1
ATOM 2350 C C . VAL A 1 305 ? -0.455 12.206 -19.377 1.00 84.56 305 VAL A C 1
ATOM 2352 O O . VAL A 1 305 ? -1.298 11.358 -19.112 1.00 84.56 305 VAL A O 1
ATOM 2355 N N . CYS A 1 306 ? 0.495 11.993 -20.284 1.00 83.12 306 CYS A N 1
ATOM 2356 C CA . CYS A 1 306 ? 0.572 10.766 -21.062 1.00 83.12 306 CYS A CA 1
ATOM 2357 C C . CYS A 1 306 ? 1.163 9.610 -20.268 1.00 83.12 306 CYS A C 1
ATOM 2359 O O . CYS A 1 306 ? 0.685 8.485 -20.379 1.00 83.12 306 CYS A O 1
ATOM 2361 N N . LEU A 1 307 ? 2.149 9.904 -19.418 1.00 88.88 307 LEU A N 1
ATOM 2362 C CA . LEU A 1 307 ? 2.666 8.925 -18.474 1.00 88.88 307 LEU A CA 1
ATOM 2363 C C . LEU A 1 307 ? 1.567 8.446 -17.512 1.00 88.88 307 LEU A C 1
ATOM 2365 O O . LEU A 1 307 ? 1.475 7.249 -17.245 1.00 88.88 307 LEU A O 1
ATOM 2369 N N . GLU A 1 308 ? 0.707 9.344 -17.023 1.00 87.62 308 GLU A N 1
ATOM 2370 C CA . GLU A 1 308 ? -0.446 8.969 -16.194 1.00 87.62 308 GLU A CA 1
ATOM 2371 C C . GLU A 1 308 ? -1.435 8.086 -16.962 1.00 87.62 308 GLU A C 1
ATOM 2373 O O . GLU A 1 308 ? -1.832 7.047 -16.440 1.00 87.62 308 GLU A O 1
ATOM 2378 N N . GLY A 1 309 ? -1.762 8.419 -18.214 1.00 82.94 309 GLY A N 1
ATOM 2379 C CA . GLY A 1 309 ? -2.615 7.575 -19.062 1.00 82.94 309 GLY A CA 1
ATOM 2380 C C . GLY A 1 309 ? -2.049 6.171 -19.309 1.00 82.94 309 GLY A C 1
ATOM 2381 O O . GLY A 1 309 ? -2.770 5.182 -19.177 1.00 82.94 309 GLY A O 1
ATOM 2382 N N . LEU A 1 310 ? -0.746 6.059 -19.592 1.00 82.94 310 LEU A N 1
ATOM 2383 C CA . LEU A 1 310 ? -0.067 4.763 -19.718 1.00 82.94 310 LEU A CA 1
ATOM 2384 C C . LEU A 1 310 ? -0.136 3.977 -18.401 1.00 82.94 310 LEU A C 1
ATOM 2386 O O . LEU A 1 310 ? -0.465 2.793 -18.392 1.00 82.94 310 LEU A O 1
ATOM 2390 N N . THR A 1 311 ? 0.096 4.653 -17.279 1.00 89.06 311 THR A N 1
ATOM 2391 C CA . THR A 1 311 ? 0.044 4.049 -15.942 1.00 89.06 311 THR A CA 1
ATOM 2392 C C . THR A 1 311 ? -1.347 3.502 -15.621 1.00 89.06 311 THR A C 1
ATOM 2394 O O . THR A 1 311 ? -1.470 2.384 -15.124 1.00 89.06 311 THR A O 1
ATOM 2397 N N . TRP A 1 312 ? -2.403 4.234 -15.985 1.00 85.56 312 TRP A N 1
ATOM 2398 C CA . TRP A 1 312 ? -3.780 3.745 -15.915 1.00 85.56 312 TRP A CA 1
ATOM 2399 C C . TRP A 1 312 ? -3.982 2.466 -16.722 1.00 85.56 312 TRP A C 1
ATOM 2401 O O . TRP A 1 312 ? -4.538 1.503 -16.204 1.00 85.56 312 TRP A O 1
ATOM 2411 N N . SER A 1 313 ? -3.486 2.421 -17.958 1.00 80.06 313 SER A N 1
ATOM 2412 C CA . SER A 1 313 ? -3.648 1.245 -18.821 1.00 80.06 313 SER A CA 1
ATOM 2413 C C . SER A 1 313 ? -2.932 -0.012 -18.319 1.00 80.06 313 SER A C 1
ATOM 2415 O O . SER A 1 313 ? -3.369 -1.120 -18.621 1.00 80.06 313 SER A O 1
ATOM 2417 N N . LEU A 1 314 ? -1.845 0.145 -17.559 1.00 83.19 314 LEU A N 1
ATOM 2418 C CA . LEU A 1 314 ? -1.085 -0.973 -16.998 1.00 83.19 314 LEU A CA 1
ATOM 2419 C C . LEU A 1 314 ? -1.690 -1.467 -15.681 1.00 83.19 314 LEU A C 1
ATOM 2421 O O . LEU A 1 314 ? -1.783 -2.670 -15.451 1.00 83.19 314 LEU A O 1
ATOM 2425 N N . PHE A 1 315 ? -2.113 -0.554 -14.804 1.00 85.38 315 PHE A N 1
ATOM 2426 C CA . PHE A 1 315 ? -2.466 -0.910 -13.428 1.00 85.38 315 PHE A CA 1
ATOM 2427 C C . PHE A 1 315 ? -3.964 -0.963 -13.139 1.00 85.38 315 PHE A C 1
ATOM 2429 O O . PHE A 1 315 ? -4.335 -1.585 -12.146 1.00 85.38 315 PHE A O 1
ATOM 2436 N N . PHE A 1 316 ? -4.831 -0.406 -13.986 1.00 79.06 316 PHE A N 1
ATOM 2437 C CA . PHE A 1 316 ? -6.277 -0.484 -13.781 1.00 79.06 316 PHE A CA 1
ATOM 2438 C C . PHE A 1 316 ? -6.857 -1.819 -14.272 1.00 79.06 316 PHE A C 1
ATOM 2440 O O . PHE A 1 316 ? -6.826 -2.136 -15.463 1.00 79.06 316 PHE A O 1
ATOM 2447 N N . GLU A 1 317 ? -7.417 -2.601 -13.348 1.00 68.94 317 GLU A N 1
ATOM 2448 C CA . GLU A 1 317 ? -8.124 -3.850 -13.638 1.00 68.94 317 GLU A CA 1
ATOM 2449 C C . GLU A 1 317 ? -9.467 -3.880 -12.908 1.00 68.94 317 GLU A C 1
ATOM 2451 O O . GLU A 1 317 ? -9.573 -3.468 -11.753 1.00 68.94 317 GLU A O 1
ATOM 2456 N N . GLU A 1 318 ? -10.505 -4.342 -13.605 1.00 52.53 318 GLU A N 1
ATOM 2457 C CA . GLU A 1 318 ? -11.880 -4.083 -13.194 1.00 52.53 318 GLU A CA 1
ATOM 2458 C C . GLU A 1 318 ? -12.421 -5.062 -12.142 1.00 52.53 318 GLU A C 1
ATOM 2460 O O . GLU A 1 318 ? -13.350 -4.670 -11.436 1.00 52.53 318 GLU A O 1
ATOM 2465 N N . ARG A 1 319 ? -11.961 -6.332 -12.050 1.00 51.50 319 ARG A N 1
ATOM 2466 C CA . ARG A 1 319 ? -12.770 -7.366 -11.345 1.00 51.50 319 ARG A CA 1
ATOM 2467 C C . ARG A 1 319 ? -12.075 -8.527 -10.613 1.00 51.50 319 ARG A C 1
ATOM 2469 O O . ARG A 1 319 ? -12.735 -9.105 -9.756 1.00 51.50 319 ARG A O 1
ATOM 2476 N N . GLU A 1 320 ? -10.808 -8.875 -10.852 1.00 55.44 320 GLU A N 1
ATOM 2477 C CA . GLU A 1 320 ? -10.166 -10.031 -10.180 1.00 55.44 320 GLU A CA 1
ATOM 2478 C C . GLU A 1 320 ? -8.849 -9.648 -9.489 1.00 55.44 320 GLU A C 1
ATOM 2480 O O . GLU A 1 320 ? -8.044 -8.909 -10.046 1.00 55.44 320 GLU A O 1
ATOM 2485 N N . ILE A 1 321 ? -8.624 -10.154 -8.270 1.00 66.25 321 ILE A N 1
ATOM 2486 C CA . ILE A 1 321 ? -7.337 -10.043 -7.566 1.00 66.25 321 ILE A CA 1
ATOM 2487 C C . ILE A 1 321 ? -6.469 -11.201 -8.056 1.00 66.25 321 ILE A C 1
ATOM 2489 O O . ILE A 1 321 ? -6.551 -12.317 -7.545 1.00 66.25 321 ILE A O 1
ATOM 2493 N N . ARG A 1 322 ? -5.694 -10.956 -9.112 1.00 78.31 322 ARG A N 1
ATOM 2494 C CA . ARG A 1 322 ? -4.752 -11.933 -9.665 1.00 78.31 322 ARG A CA 1
ATOM 2495 C C . ARG A 1 322 ? -3.360 -11.709 -9.086 1.00 78.31 322 ARG A C 1
ATOM 2497 O O . ARG A 1 322 ? -2.911 -10.574 -8.958 1.00 78.31 322 ARG A O 1
ATOM 2504 N N . ARG A 1 323 ? -2.686 -12.812 -8.771 1.00 88.19 323 ARG A N 1
ATOM 2505 C CA . ARG A 1 323 ? -1.304 -12.874 -8.285 1.00 88.19 323 ARG A CA 1
ATOM 2506 C C . ARG A 1 323 ? -0.443 -13.631 -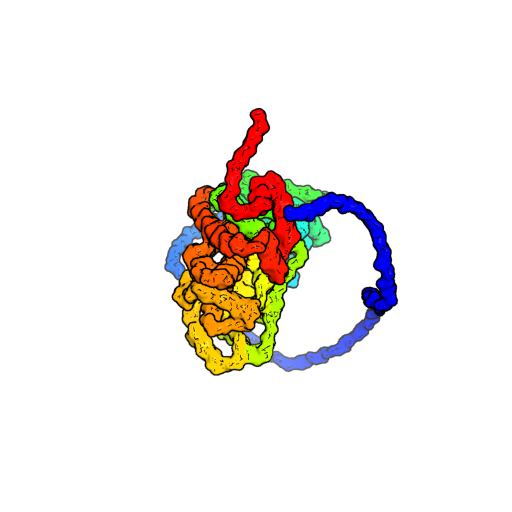9.290 1.00 88.19 323 ARG A C 1
ATOM 2508 O O . ARG A 1 323 ? -0.972 -14.395 -10.101 1.00 88.19 323 ARG A O 1
ATOM 2515 N N . ALA A 1 324 ? 0.866 -13.434 -9.220 1.00 90.31 324 ALA A N 1
ATOM 2516 C CA . ALA A 1 324 ? 1.827 -14.317 -9.862 1.00 90.31 324 ALA A CA 1
ATOM 2517 C C . ALA A 1 324 ? 1.706 -15.745 -9.300 1.00 90.31 324 ALA A C 1
ATOM 2519 O O . ALA A 1 324 ? 1.175 -15.966 -8.208 1.00 90.31 324 ALA A O 1
ATOM 2520 N N . LEU A 1 325 ? 2.190 -16.721 -10.065 1.00 92.31 325 LEU A N 1
ATOM 2521 C CA . LEU A 1 325 ? 2.178 -18.121 -9.648 1.00 92.31 325 LEU A CA 1
ATOM 2522 C C . LEU A 1 325 ? 3.138 -18.356 -8.478 1.00 92.31 325 LEU A C 1
ATOM 2524 O O . LEU A 1 325 ? 4.164 -17.682 -8.356 1.00 92.31 325 LEU A O 1
ATOM 2528 N N . ASP A 1 326 ? 2.829 -19.355 -7.658 1.00 93.75 326 ASP A N 1
ATOM 2529 C CA . ASP A 1 326 ? 3.754 -19.834 -6.637 1.00 93.75 326 ASP A CA 1
ATOM 2530 C C . ASP A 1 326 ? 5.009 -20.422 -7.282 1.00 93.75 326 ASP A C 1
ATOM 2532 O O . ASP A 1 326 ? 4.963 -21.096 -8.317 1.00 93.75 326 ASP A O 1
ATOM 2536 N N . PHE A 1 327 ? 6.150 -20.159 -6.659 1.00 92.56 327 PHE A N 1
ATOM 2537 C CA . PHE A 1 327 ? 7.407 -20.771 -7.026 1.00 92.56 327 PHE A CA 1
ATOM 2538 C C . PHE A 1 327 ? 7.404 -22.232 -6.586 1.00 92.56 327 PHE A C 1
ATOM 2540 O O . PHE A 1 327 ? 7.352 -22.544 -5.398 1.00 92.56 327 PHE A O 1
ATOM 2547 N N . ILE A 1 328 ? 7.501 -23.127 -7.564 1.00 89.06 328 ILE A N 1
ATOM 2548 C CA . ILE A 1 328 ? 7.677 -24.558 -7.340 1.00 89.06 328 ILE A CA 1
ATOM 2549 C C . ILE A 1 328 ? 9.100 -24.900 -7.794 1.00 89.06 328 ILE A C 1
ATOM 2551 O O . ILE A 1 328 ? 9.373 -24.817 -8.997 1.00 89.06 328 ILE A O 1
ATOM 2555 N N . PRO A 1 329 ? 10.013 -25.266 -6.874 1.00 84.44 329 PRO A N 1
ATOM 2556 C CA . PRO A 1 329 ? 11.371 -25.651 -7.235 1.00 84.44 329 PRO A CA 1
ATOM 2557 C C . PRO A 1 329 ? 11.345 -26.839 -8.200 1.00 84.44 329 PRO A C 1
ATOM 2559 O O . PRO A 1 329 ? 10.673 -27.841 -7.952 1.00 84.44 329 PRO A O 1
ATOM 2562 N N . THR A 1 330 ? 12.072 -26.740 -9.310 1.00 79.94 330 THR A N 1
ATOM 2563 C CA . THR A 1 330 ? 12.205 -27.836 -10.277 1.00 79.94 330 THR A CA 1
ATOM 2564 C C . THR A 1 330 ? 13.537 -28.556 -10.105 1.00 79.94 330 THR A C 1
ATOM 2566 O O . THR A 1 330 ? 14.576 -27.905 -9.999 1.00 79.94 330 THR A O 1
ATOM 2569 N N . GLY A 1 331 ? 13.527 -29.890 -10.167 1.00 80.00 331 GLY A N 1
ATOM 2570 C CA . GLY A 1 331 ? 14.742 -30.707 -10.068 1.00 80.00 331 GLY A CA 1
ATOM 2571 C C . GLY A 1 331 ? 15.336 -30.714 -8.657 1.00 80.00 331 GLY A C 1
ATOM 2572 O O . GLY A 1 331 ? 14.595 -30.750 -7.680 1.00 80.00 331 GLY A O 1
ATOM 2573 N N . ASP A 1 332 ? 16.667 -30.658 -8.568 1.00 82.31 332 ASP A N 1
ATOM 2574 C CA . ASP A 1 332 ? 17.424 -30.765 -7.308 1.00 82.31 332 ASP A CA 1
ATOM 2575 C C . ASP A 1 332 ? 17.662 -29.404 -6.617 1.00 82.31 332 ASP A C 1
ATOM 2577 O O . ASP A 1 332 ? 18.573 -29.260 -5.800 1.00 82.31 332 ASP A O 1
ATOM 2581 N N . LEU A 1 333 ? 16.891 -28.368 -6.967 1.00 86.06 333 LEU A N 1
ATOM 2582 C CA . LEU A 1 333 ? 17.018 -27.046 -6.353 1.00 86.06 333 LEU A CA 1
ATOM 2583 C C . LEU A 1 333 ? 16.496 -27.063 -4.913 1.00 86.06 333 LEU A C 1
ATOM 2585 O O . LEU A 1 333 ? 15.327 -27.352 -4.661 1.00 86.06 333 LEU A O 1
ATOM 2589 N N . SER A 1 334 ? 17.354 -26.669 -3.977 1.00 87.50 334 SER A N 1
ATOM 2590 C CA . SER A 1 334 ? 17.022 -26.517 -2.560 1.00 87.50 334 SER A CA 1
ATOM 2591 C C . SER A 1 334 ? 17.220 -25.067 -2.111 1.00 87.50 334 SER A C 1
ATOM 2593 O O . SER A 1 334 ? 18.127 -24.395 -2.613 1.00 87.50 334 SER A O 1
ATOM 2595 N N . PRO A 1 335 ? 16.368 -24.540 -1.215 1.00 89.94 335 PRO A N 1
ATOM 2596 C CA . PRO A 1 335 ? 16.531 -23.185 -0.714 1.00 89.94 335 PRO A CA 1
ATOM 2597 C C . PRO A 1 335 ? 17.743 -23.107 0.220 1.00 89.94 335 PRO A C 1
ATOM 2599 O O . PRO A 1 335 ? 17.859 -23.864 1.181 1.00 89.94 335 PRO A O 1
ATOM 2602 N N . VAL A 1 336 ? 18.624 -22.149 -0.048 1.00 92.06 336 VAL A N 1
ATOM 2603 C CA . VAL A 1 336 ? 19.727 -21.746 0.824 1.00 92.06 336 VAL A CA 1
ATOM 2604 C C . VAL A 1 336 ? 19.383 -20.378 1.400 1.00 92.06 336 VAL A C 1
ATOM 2606 O O . VAL A 1 336 ? 19.340 -19.385 0.671 1.00 92.06 336 VAL A O 1
ATOM 2609 N N . TRP A 1 337 ? 19.135 -20.323 2.706 1.00 91.44 337 TRP A N 1
ATOM 2610 C CA . TRP A 1 337 ? 18.802 -19.089 3.417 1.00 91.44 337 TRP A CA 1
ATOM 2611 C C . TRP A 1 337 ? 20.035 -18.440 4.033 1.00 91.44 337 TRP A C 1
ATOM 2613 O O . TRP A 1 337 ? 20.955 -19.115 4.495 1.00 91.44 337 TRP A O 1
ATOM 2623 N N . LEU A 1 338 ? 20.024 -17.113 4.078 1.00 89.19 338 LEU A N 1
ATOM 2624 C CA . LEU A 1 338 ? 20.996 -16.337 4.838 1.00 89.19 338 LEU A CA 1
ATOM 2625 C C . LEU A 1 338 ? 20.659 -16.416 6.332 1.00 89.19 338 LEU A C 1
ATOM 2627 O O . LEU A 1 338 ? 19.503 -16.620 6.715 1.00 89.19 338 LEU A O 1
ATOM 2631 N N . GLU A 1 339 ? 21.678 -16.296 7.182 1.00 83.94 339 GLU A N 1
ATOM 2632 C CA . GLU A 1 339 ? 21.558 -16.554 8.620 1.00 83.94 339 GLU A CA 1
ATOM 2633 C C . GLU A 1 339 ? 20.423 -15.730 9.257 1.00 83.94 339 GLU A C 1
ATOM 2635 O O . GLU A 1 339 ? 20.387 -14.503 9.165 1.00 83.94 339 GLU A O 1
ATOM 2640 N N . GLY A 1 340 ? 19.461 -16.418 9.883 1.00 81.19 340 GLY A N 1
ATOM 2641 C CA . GLY A 1 340 ? 18.319 -15.793 10.560 1.00 81.19 340 GLY A CA 1
ATOM 2642 C C . GLY A 1 340 ? 17.245 -15.187 9.646 1.00 81.19 340 GLY A C 1
ATOM 2643 O O . GLY A 1 340 ? 16.314 -14.566 10.158 1.00 81.19 340 GLY A O 1
ATOM 2644 N N . GLN A 1 341 ? 17.343 -15.358 8.322 1.00 86.19 341 GLN A N 1
ATOM 2645 C CA . GLN A 1 341 ? 16.397 -14.795 7.345 1.00 86.19 341 GLN A CA 1
ATOM 2646 C C . GLN A 1 341 ? 15.369 -15.809 6.817 1.00 86.19 341 GLN A C 1
ATOM 2648 O O . GLN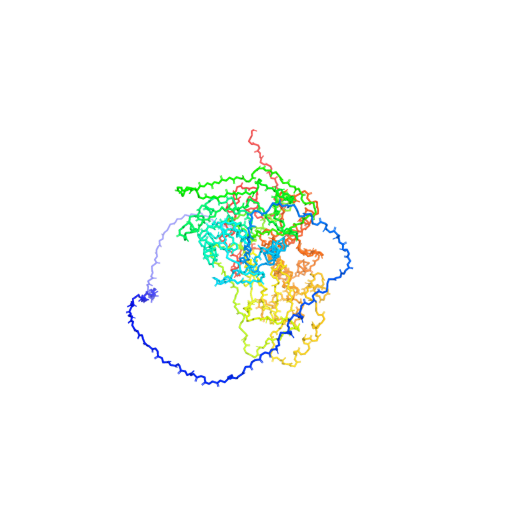 A 1 341 ? 14.494 -15.439 6.030 1.00 86.19 341 GLN A O 1
ATOM 2653 N N . GLU A 1 342 ? 15.449 -17.065 7.258 1.00 85.25 342 GLU A N 1
ATOM 2654 C CA . GLU A 1 342 ? 14.470 -18.099 6.925 1.00 85.25 342 GLU A CA 1
ATOM 2655 C C . GLU A 1 342 ? 13.056 -17.706 7.412 1.00 85.25 342 GLU A C 1
ATOM 2657 O O . GLU A 1 342 ? 12.900 -17.189 8.529 1.00 85.25 342 GLU A O 1
ATOM 2662 N N . PRO A 1 343 ? 12.005 -17.930 6.600 1.00 82.62 343 PRO A N 1
ATOM 2663 C CA . PRO A 1 343 ? 10.630 -17.705 7.022 1.00 82.62 343 PRO A CA 1
ATOM 2664 C C . PRO A 1 343 ? 10.281 -18.515 8.279 1.00 82.62 343 PRO A C 1
ATOM 2666 O O . PRO A 1 343 ? 10.560 -19.704 8.380 1.00 82.62 343 PRO A O 1
ATOM 2669 N N . LYS A 1 344 ? 9.614 -17.881 9.252 1.00 72.81 344 LYS A N 1
ATOM 2670 C CA . LYS A 1 344 ? 9.229 -18.527 10.527 1.00 72.81 344 LYS A CA 1
ATOM 2671 C C . LYS A 1 344 ? 8.109 -19.569 10.393 1.00 72.81 344 LYS A C 1
ATOM 2673 O O . LYS A 1 344 ? 7.809 -20.263 11.360 1.00 72.81 344 LYS A O 1
ATOM 2678 N N . ALA A 1 345 ? 7.451 -19.615 9.243 1.00 74.69 345 ALA A N 1
ATOM 2679 C CA . ALA A 1 345 ? 6.358 -20.516 8.914 1.00 74.69 345 ALA A CA 1
ATOM 2680 C C . ALA A 1 345 ? 6.448 -20.875 7.426 1.00 74.69 345 ALA A C 1
ATOM 2682 O O . ALA A 1 345 ? 7.223 -20.268 6.689 1.00 74.69 345 ALA A O 1
ATOM 2683 N N . GLU A 1 346 ? 5.645 -21.837 6.984 1.00 75.44 346 GLU A N 1
ATOM 2684 C CA . GLU A 1 346 ? 5.476 -22.120 5.561 1.00 75.44 346 GLU A CA 1
ATOM 2685 C C . GLU A 1 346 ? 4.800 -20.904 4.904 1.00 75.44 346 GLU A C 1
ATOM 2687 O O . GLU A 1 346 ? 3.653 -20.577 5.212 1.00 75.44 346 GLU A O 1
ATOM 2692 N N . VAL A 1 347 ? 5.555 -20.166 4.084 1.00 82.69 347 VAL A N 1
ATOM 2693 C CA . VAL A 1 347 ? 5.087 -18.960 3.387 1.00 82.69 347 VAL A CA 1
ATOM 2694 C C . VAL A 1 347 ? 5.069 -19.238 1.892 1.00 82.69 347 VAL A C 1
ATOM 2696 O O . VAL A 1 347 ? 6.020 -19.799 1.350 1.00 82.69 347 VAL A O 1
ATOM 2699 N N . GLU A 1 348 ? 4.001 -18.814 1.221 1.00 88.06 348 GLU A N 1
ATOM 2700 C CA . GLU A 1 348 ? 3.931 -18.829 -0.238 1.00 88.06 348 GLU A CA 1
ATOM 2701 C C . GLU A 1 348 ? 4.975 -17.871 -0.823 1.00 88.06 348 GLU A C 1
ATOM 2703 O O . GLU A 1 348 ? 4.968 -16.667 -0.552 1.00 88.06 348 GLU A O 1
ATOM 2708 N N . ILE A 1 349 ? 5.872 -18.407 -1.648 1.00 93.19 349 ILE A N 1
ATOM 2709 C CA . ILE A 1 349 ? 6.881 -17.627 -2.363 1.00 93.19 349 ILE A CA 1
ATOM 2710 C C . ILE A 1 349 ? 6.401 -17.476 -3.802 1.00 93.19 349 ILE A C 1
ATOM 2712 O O . ILE A 1 349 ? 6.199 -18.475 -4.483 1.00 93.19 349 ILE A O 1
ATOM 2716 N N . LYS A 1 350 ? 6.216 -16.246 -4.284 1.00 95.12 350 LYS A N 1
ATOM 2717 C CA . LYS A 1 350 ? 5.742 -15.991 -5.653 1.00 95.12 350 LYS A CA 1
ATOM 2718 C C . LYS A 1 350 ? 6.906 -15.981 -6.644 1.00 95.12 350 LYS A C 1
ATOM 2720 O O . LYS A 1 350 ? 8.009 -15.534 -6.327 1.00 95.12 350 LYS A O 1
ATOM 2725 N N . HIS A 1 351 ? 6.672 -16.448 -7.864 1.00 94.31 351 HIS A N 1
ATOM 2726 C CA . HIS A 1 351 ? 7.687 -16.509 -8.911 1.00 94.31 351 HIS A CA 1
ATOM 2727 C C . HIS A 1 351 ? 7.547 -15.337 -9.883 1.00 94.31 351 HIS A C 1
ATOM 2729 O O . HIS A 1 351 ? 6.526 -15.200 -10.553 1.00 94.31 351 HIS A O 1
ATOM 2735 N N . ILE A 1 352 ? 8.590 -14.514 -9.998 1.00 93.75 352 ILE A N 1
ATOM 2736 C CA . ILE A 1 352 ? 8.649 -13.434 -10.982 1.00 93.75 352 ILE A CA 1
ATOM 2737 C C . ILE A 1 352 ? 9.430 -13.934 -12.199 1.00 93.75 352 ILE A C 1
ATOM 2739 O O . ILE A 1 352 ? 10.658 -13.980 -12.188 1.00 93.75 352 ILE A O 1
ATOM 2743 N N . THR A 1 353 ? 8.716 -14.291 -13.267 1.00 87.75 353 THR A N 1
ATOM 2744 C CA . THR A 1 353 ? 9.314 -14.817 -14.511 1.00 87.75 353 THR A CA 1
ATOM 2745 C C . THR A 1 353 ? 9.157 -13.890 -15.703 1.00 87.75 353 THR A C 1
ATOM 2747 O O . THR A 1 353 ? 9.891 -14.003 -16.685 1.00 87.75 353 THR A O 1
ATOM 2750 N N . ASN A 1 354 ? 8.169 -13.001 -15.659 1.00 85.19 354 ASN A N 1
ATOM 2751 C CA . ASN A 1 354 ? 7.802 -12.157 -16.783 1.00 85.19 354 ASN A CA 1
ATOM 2752 C C . ASN A 1 354 ? 7.228 -10.809 -16.308 1.00 85.19 354 ASN A C 1
ATOM 2754 O O . ASN A 1 354 ? 7.017 -10.565 -15.120 1.00 85.19 354 ASN A O 1
ATOM 2758 N N . ILE A 1 355 ? 6.975 -9.916 -17.265 1.00 84.56 355 ILE A N 1
ATOM 2759 C CA . ILE A 1 355 ? 6.474 -8.563 -16.994 1.00 84.56 355 ILE A CA 1
ATOM 2760 C C . ILE A 1 355 ? 5.045 -8.565 -16.426 1.00 84.56 355 ILE A C 1
ATOM 2762 O O . ILE A 1 355 ? 4.717 -7.691 -15.626 1.00 84.56 355 ILE A O 1
ATOM 2766 N N . LEU A 1 356 ? 4.197 -9.528 -16.800 1.00 83.75 356 LEU A N 1
ATOM 2767 C CA . LEU A 1 356 ? 2.846 -9.641 -16.249 1.00 83.75 356 LEU A CA 1
ATOM 2768 C C . LEU A 1 356 ? 2.893 -9.999 -14.758 1.00 83.75 356 LEU A C 1
ATOM 2770 O O . LEU A 1 356 ? 2.184 -9.364 -13.983 1.00 83.75 356 LEU A O 1
ATOM 2774 N N . ASP A 1 357 ? 3.765 -10.927 -14.351 1.00 89.06 357 ASP A N 1
ATOM 2775 C CA . ASP A 1 357 ? 3.964 -11.276 -12.935 1.00 89.06 357 ASP A CA 1
ATOM 2776 C C . ASP A 1 357 ? 4.311 -10.025 -12.112 1.00 89.06 357 ASP A C 1
ATOM 2778 O O . ASP A 1 357 ? 3.723 -9.785 -11.059 1.00 89.06 357 ASP A O 1
ATOM 2782 N N . LEU A 1 358 ? 5.204 -9.170 -12.633 1.00 92.00 358 LEU A N 1
ATOM 2783 C CA . LEU A 1 358 ? 5.550 -7.895 -11.996 1.00 92.00 358 LEU A CA 1
ATOM 2784 C C . LEU A 1 358 ? 4.331 -6.987 -11.833 1.00 92.00 358 LEU A C 1
ATOM 2786 O O . LEU A 1 358 ? 4.118 -6.458 -10.747 1.00 92.00 358 LEU A O 1
ATOM 2790 N N . VAL A 1 359 ? 3.527 -6.801 -12.884 1.00 88.81 359 VAL A N 1
ATOM 2791 C CA . VAL A 1 359 ? 2.330 -5.945 -12.821 1.00 88.81 359 VAL A CA 1
ATOM 2792 C C . VAL A 1 359 ? 1.337 -6.454 -11.782 1.00 88.81 359 VAL A C 1
ATOM 2794 O O . VAL A 1 359 ? 0.819 -5.651 -11.006 1.00 88.81 359 VAL A O 1
ATOM 2797 N N . LEU A 1 360 ? 1.085 -7.766 -11.753 1.00 87.69 360 LEU A N 1
ATOM 2798 C CA . LEU A 1 360 ? 0.161 -8.388 -10.804 1.00 87.69 360 LEU A CA 1
ATOM 2799 C C . LEU A 1 360 ? 0.616 -8.172 -9.359 1.00 87.69 360 LEU A C 1
ATOM 2801 O O . LEU A 1 360 ? -0.169 -7.741 -8.518 1.00 87.69 360 LEU A O 1
ATOM 2805 N N . GLU A 1 361 ? 1.897 -8.395 -9.083 1.00 92.50 361 GLU A N 1
ATOM 2806 C CA . GLU A 1 361 ? 2.439 -8.296 -7.731 1.00 92.50 361 GLU A CA 1
ATOM 2807 C C . GLU A 1 361 ? 2.622 -6.843 -7.268 1.00 92.50 361 GLU A C 1
ATOM 2809 O O . GLU A 1 361 ? 2.305 -6.518 -6.124 1.00 92.50 361 GLU A O 1
ATOM 2814 N N . ILE A 1 362 ? 3.029 -5.934 -8.161 1.00 93.00 362 ILE A N 1
ATOM 2815 C CA . ILE A 1 362 ? 3.057 -4.489 -7.881 1.00 93.00 362 ILE A CA 1
ATOM 2816 C C . ILE A 1 362 ? 1.643 -3.988 -7.555 1.00 93.00 362 ILE A C 1
ATOM 2818 O O . ILE A 1 362 ? 1.454 -3.242 -6.592 1.00 93.00 362 ILE A O 1
ATOM 2822 N N . ARG A 1 363 ? 0.640 -4.404 -8.343 1.00 87.81 363 ARG A N 1
ATOM 2823 C CA . ARG A 1 363 ? -0.771 -4.056 -8.121 1.00 87.81 363 ARG A CA 1
ATOM 2824 C C . ARG A 1 363 ? -1.259 -4.588 -6.782 1.00 87.81 363 ARG A C 1
ATOM 2826 O O . ARG A 1 363 ? -1.879 -3.831 -6.042 1.00 87.81 363 ARG A O 1
ATOM 2833 N N . HIS A 1 364 ? -0.979 -5.855 -6.486 1.00 87.44 364 HIS A N 1
ATOM 2834 C CA . HIS A 1 364 ? -1.356 -6.492 -5.229 1.00 87.44 364 HIS A CA 1
ATOM 2835 C C . HIS A 1 364 ? -0.842 -5.697 -4.030 1.00 87.44 364 HIS A C 1
ATOM 2837 O O . HIS A 1 364 ? -1.641 -5.245 -3.222 1.00 87.44 364 HIS A O 1
ATOM 2843 N N . HIS A 1 365 ? 0.460 -5.411 -3.967 1.00 86.75 365 HIS A N 1
ATOM 2844 C CA . HIS A 1 365 ? 1.051 -4.638 -2.864 1.00 86.75 365 HIS A CA 1
ATOM 2845 C C . HIS A 1 365 ? 0.502 -3.220 -2.735 1.00 86.75 365 HIS A C 1
ATOM 2847 O O . HIS A 1 365 ? 0.343 -2.682 -1.641 1.00 86.75 365 HIS A O 1
ATOM 2853 N N . ALA A 1 366 ? 0.221 -2.577 -3.863 1.00 84.25 366 ALA A N 1
ATOM 2854 C CA . ALA A 1 366 ? -0.332 -1.235 -3.857 1.00 84.25 366 ALA A CA 1
ATOM 2855 C C . ALA A 1 366 ? -1.823 -1.193 -3.485 1.00 84.25 366 ALA A C 1
ATOM 2857 O O . ALA A 1 366 ? -2.308 -0.132 -3.098 1.00 84.25 366 ALA A O 1
ATOM 2858 N N . ARG A 1 367 ? -2.551 -2.306 -3.615 1.00 78.62 367 ARG A N 1
ATOM 2859 C CA . ARG A 1 367 ? -3.987 -2.402 -3.328 1.00 78.62 367 ARG A CA 1
ATOM 2860 C C . ARG A 1 367 ? -4.265 -2.970 -1.943 1.00 78.62 367 ARG A C 1
ATOM 2862 O O . ARG A 1 367 ? -5.081 -2.421 -1.210 1.00 78.62 367 ARG A O 1
ATOM 2869 N N . GLU A 1 368 ? -3.607 -4.070 -1.616 1.00 73.88 368 GLU A N 1
ATOM 2870 C CA . GLU A 1 368 ? -3.865 -4.854 -0.420 1.00 73.88 368 GLU A CA 1
ATOM 2871 C C . GLU A 1 368 ? -3.007 -4.355 0.744 1.00 73.88 368 GLU A C 1
ATOM 2873 O O . GLU A 1 368 ? -1.893 -3.859 0.561 1.00 73.88 368 GLU A O 1
ATOM 2878 N N . ASP A 1 369 ? -3.546 -4.452 1.955 1.00 66.31 369 ASP A N 1
ATOM 2879 C CA . ASP A 1 369 ? -2.862 -4.085 3.198 1.00 66.31 369 ASP A CA 1
ATOM 2880 C C . ASP A 1 369 ? -2.557 -5.359 3.995 1.00 66.31 369 ASP A C 1
ATOM 2882 O O . ASP A 1 369 ? -3.158 -5.654 5.028 1.00 66.31 369 ASP A O 1
ATOM 2886 N N . GLU A 1 370 ? -1.676 -6.195 3.438 1.00 64.06 370 GLU A N 1
ATOM 2887 C CA . GLU A 1 370 ? -1.311 -7.472 4.051 1.00 64.06 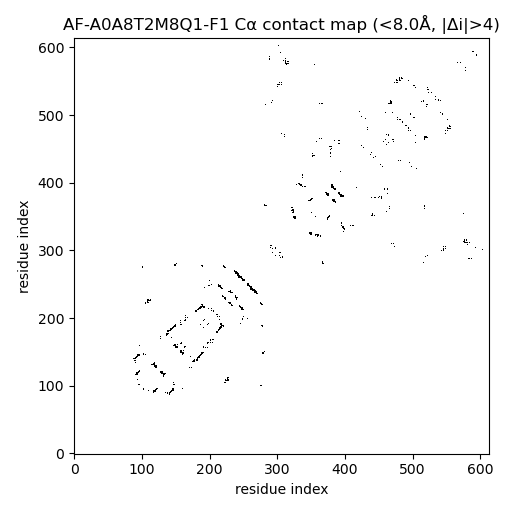370 GLU A CA 1
ATOM 2888 C C . GLU A 1 370 ? -0.477 -7.269 5.317 1.00 64.06 370 GLU A C 1
ATOM 2890 O O . GLU A 1 370 ? 0.393 -6.403 5.412 1.00 64.06 370 GLU A O 1
ATOM 2895 N N . ASN A 1 371 ? -0.727 -8.115 6.320 1.00 63.47 371 ASN A N 1
ATOM 2896 C CA . ASN A 1 371 ? -0.100 -7.980 7.630 1.00 63.47 371 ASN A CA 1
ATOM 2897 C C . ASN A 1 371 ? 1.255 -8.683 7.777 1.00 63.47 371 ASN A C 1
ATOM 2899 O O . ASN A 1 371 ? 1.841 -8.621 8.863 1.00 63.47 371 ASN A O 1
ATOM 2903 N N . PHE A 1 372 ? 1.768 -9.280 6.707 1.00 75.31 372 PHE A N 1
ATOM 2904 C CA . PHE A 1 372 ? 2.970 -10.106 6.686 1.00 75.31 372 PHE A CA 1
ATOM 2905 C C . PHE A 1 372 ? 3.918 -9.689 5.557 1.00 75.31 372 PHE A C 1
ATOM 2907 O O . PHE A 1 372 ? 3.502 -9.081 4.574 1.00 75.31 372 PHE A O 1
ATOM 2914 N N . ASP A 1 373 ? 5.203 -10.005 5.720 1.00 87.50 373 ASP A N 1
ATOM 2915 C CA . ASP A 1 373 ? 6.195 -9.829 4.660 1.00 87.50 373 ASP A CA 1
ATOM 2916 C C . ASP A 1 373 ? 5.965 -10.868 3.557 1.00 87.50 373 ASP A C 1
ATOM 2918 O O . ASP A 1 373 ? 5.592 -12.010 3.830 1.00 87.50 373 ASP A O 1
ATOM 2922 N N . THR A 1 374 ? 6.212 -10.477 2.310 1.00 91.38 374 THR A N 1
ATOM 2923 C CA . THR A 1 374 ? 6.017 -11.348 1.139 1.00 91.38 374 THR A CA 1
ATOM 2924 C C . THR A 1 374 ? 7.353 -11.748 0.540 1.00 91.38 374 THR A C 1
ATOM 2926 O O . THR A 1 374 ? 8.354 -11.043 0.699 1.00 91.38 374 THR A O 1
ATOM 2929 N N . TYR A 1 375 ? 7.375 -12.889 -0.142 1.00 94.88 375 TYR A N 1
ATOM 2930 C CA . TYR A 1 375 ? 8.600 -13.484 -0.655 1.00 94.88 375 TYR A CA 1
ATOM 2931 C C . TYR A 1 375 ? 8.490 -13.733 -2.153 1.00 94.88 375 TYR A C 1
ATOM 2933 O O . TYR A 1 375 ? 7.463 -14.204 -2.644 1.00 94.88 375 TYR A O 1
ATOM 2941 N N . TYR A 1 376 ? 9.571 -13.431 -2.863 1.00 96.25 376 TYR A N 1
ATOM 2942 C CA . TYR A 1 376 ? 9.647 -13.516 -4.315 1.00 96.25 376 TYR A CA 1
ATOM 2943 C C . TYR A 1 376 ? 10.909 -14.231 -4.763 1.00 96.25 376 TYR A C 1
ATOM 2945 O O . TYR A 1 376 ? 11.970 -14.024 -4.177 1.00 96.25 376 TYR A O 1
ATOM 2953 N N . VAL A 1 377 ? 10.809 -15.003 -5.843 1.00 95.69 377 VAL A N 1
ATOM 2954 C CA . VAL A 1 377 ? 11.972 -15.526 -6.569 1.00 95.69 377 VAL A CA 1
ATOM 2955 C C . VAL A 1 377 ? 12.177 -14.753 -7.865 1.00 95.69 377 VAL A C 1
ATOM 2957 O O . VAL A 1 377 ? 11.245 -14.623 -8.662 1.00 95.69 377 VAL A O 1
ATOM 2960 N N . LEU A 1 378 ? 13.410 -14.283 -8.076 1.00 94.88 378 LEU A N 1
ATOM 2961 C CA . LEU A 1 378 ? 13.899 -13.684 -9.320 1.00 94.88 378 LEU A CA 1
ATOM 2962 C C . LEU A 1 378 ? 15.314 -14.211 -9.606 1.00 94.88 378 LEU A C 1
ATOM 2964 O O . LEU A 1 378 ? 16.211 -14.019 -8.788 1.00 94.88 378 LEU A O 1
ATOM 2968 N N . ASN A 1 379 ? 15.529 -14.853 -10.761 1.00 91.31 379 ASN A N 1
ATOM 2969 C CA . ASN A 1 379 ? 16.811 -15.487 -11.124 1.00 91.31 379 ASN A CA 1
ATOM 2970 C C . ASN A 1 379 ? 17.351 -16.437 -10.030 1.00 91.31 379 ASN A C 1
ATOM 2972 O O . ASN A 1 379 ? 18.524 -16.367 -9.665 1.00 91.31 379 ASN A O 1
ATOM 2976 N N . ASP A 1 380 ? 16.477 -17.265 -9.454 1.00 91.19 380 ASP A N 1
ATOM 2977 C CA . ASP A 1 380 ? 16.737 -18.164 -8.316 1.00 91.19 380 ASP A CA 1
ATOM 2978 C C . ASP A 1 380 ? 17.044 -17.477 -6.974 1.00 91.19 380 ASP A C 1
ATOM 2980 O O . ASP A 1 380 ? 17.096 -18.148 -5.944 1.00 91.19 380 ASP A O 1
ATOM 2984 N N . PHE A 1 381 ? 17.218 -16.154 -6.932 1.00 93.56 381 PHE A N 1
ATOM 2985 C CA . PHE A 1 381 ? 17.402 -15.410 -5.686 1.00 93.56 381 PHE A CA 1
ATOM 2986 C C . PHE A 1 381 ? 16.061 -15.160 -5.003 1.00 93.56 381 PHE A C 1
ATOM 2988 O O . PHE A 1 381 ? 15.080 -14.797 -5.652 1.00 93.56 381 PHE A O 1
ATOM 2995 N N . VAL A 1 382 ? 16.041 -15.321 -3.681 1.00 94.94 382 VAL A N 1
ATOM 2996 C CA . VAL A 1 382 ? 14.860 -15.120 -2.845 1.00 94.94 382 VAL A CA 1
ATOM 2997 C C . VAL A 1 382 ? 14.922 -13.743 -2.203 1.00 94.94 382 VAL A C 1
ATOM 2999 O O . VAL A 1 382 ? 15.854 -13.429 -1.459 1.00 94.94 382 VAL A O 1
ATOM 3002 N N . PHE A 1 383 ? 13.899 -12.937 -2.454 1.00 95.25 383 PHE A N 1
ATOM 3003 C CA . PHE A 1 383 ? 13.748 -11.596 -1.910 1.00 95.25 383 PHE A CA 1
ATOM 3004 C C . PHE A 1 383 ? 12.575 -11.534 -0.946 1.00 95.25 383 PHE A C 1
ATOM 3006 O O . PHE A 1 383 ? 11.481 -11.994 -1.261 1.00 95.25 383 PHE A O 1
ATOM 3013 N N . LYS A 1 384 ? 12.799 -10.908 0.206 1.00 93.62 384 LYS A N 1
ATOM 3014 C CA . LYS A 1 384 ? 11.759 -10.529 1.160 1.00 93.62 384 LYS A CA 1
ATOM 3015 C C . LYS A 1 384 ? 11.371 -9.081 0.904 1.00 93.62 384 LYS A C 1
ATOM 3017 O O . LYS A 1 384 ? 12.236 -8.206 0.915 1.00 93.62 384 LYS A O 1
ATOM 3022 N N . VAL A 1 385 ? 10.086 -8.828 0.702 1.00 91.94 385 VAL A N 1
ATOM 3023 C CA . VAL A 1 385 ? 9.515 -7.488 0.555 1.00 91.94 385 VAL A CA 1
ATOM 3024 C C . VAL A 1 385 ? 8.782 -7.151 1.845 1.00 91.94 385 VAL A C 1
ATOM 3026 O O . VAL A 1 385 ? 7.797 -7.799 2.208 1.00 91.94 385 VAL A O 1
ATOM 3029 N N . GLN A 1 386 ? 9.298 -6.147 2.552 1.00 85.12 386 GLN A N 1
ATOM 3030 C CA . GLN A 1 386 ? 8.786 -5.722 3.853 1.00 85.12 386 GLN A CA 1
ATOM 3031 C C . GLN A 1 386 ? 7.422 -5.047 3.717 1.00 85.12 386 GLN A C 1
ATOM 3033 O O . GLN A 1 386 ? 7.288 -4.090 2.956 1.00 85.12 386 GLN A O 1
ATOM 3038 N N . LYS A 1 387 ? 6.433 -5.445 4.523 1.00 76.69 387 LYS A N 1
ATOM 3039 C CA . LYS A 1 387 ? 5.050 -4.955 4.352 1.00 76.69 387 LYS A CA 1
ATOM 3040 C C . LYS A 1 387 ? 4.882 -3.433 4.486 1.00 76.69 387 LYS A C 1
ATOM 3042 O O . LYS A 1 387 ? 4.090 -2.824 3.782 1.00 76.69 387 LYS A O 1
ATOM 3047 N N . LYS A 1 388 ? 5.603 -2.806 5.427 1.00 72.44 388 LYS A N 1
ATOM 3048 C CA . LYS A 1 388 ? 5.383 -1.391 5.798 1.00 72.44 388 LYS A CA 1
ATOM 3049 C C . LYS A 1 388 ? 6.158 -0.423 4.919 1.00 72.44 388 LYS A C 1
ATOM 3051 O O . LYS A 1 388 ? 5.714 0.686 4.647 1.00 72.44 388 LYS A O 1
ATOM 3056 N N . THR A 1 389 ? 7.367 -0.816 4.548 1.00 76.44 389 THR A N 1
ATOM 3057 C CA . THR A 1 389 ? 8.310 0.055 3.847 1.00 76.44 389 THR A CA 1
ATOM 3058 C C . THR A 1 389 ? 8.391 -0.286 2.364 1.00 76.44 389 THR A C 1
ATOM 3060 O O . THR A 1 389 ? 8.836 0.552 1.580 1.00 76.44 389 THR A O 1
ATOM 3063 N N . PHE A 1 390 ? 7.976 -1.496 1.977 1.00 85.88 390 PHE A N 1
ATOM 3064 C CA . PHE A 1 390 ? 8.217 -2.135 0.682 1.00 85.88 390 PHE A CA 1
ATOM 3065 C C . PHE A 1 390 ? 9.695 -2.342 0.356 1.00 85.88 390 PHE A C 1
ATOM 3067 O O . PHE A 1 390 ? 10.022 -2.668 -0.780 1.00 85.88 390 PHE A O 1
ATOM 3074 N N . HIS A 1 391 ? 10.606 -2.157 1.314 1.00 87.31 391 HIS A N 1
ATOM 3075 C CA . HIS A 1 391 ? 12.019 -2.424 1.072 1.00 87.31 391 HIS A CA 1
ATOM 3076 C C . HIS A 1 391 ? 12.259 -3.898 0.792 1.00 87.31 391 HIS A C 1
ATOM 3078 O O . HIS A 1 391 ? 11.622 -4.776 1.381 1.00 87.31 391 HIS A O 1
ATOM 3084 N N . THR A 1 392 ? 13.200 -4.136 -0.109 1.00 91.25 392 THR A N 1
ATOM 3085 C CA . THR A 1 392 ? 13.563 -5.465 -0.569 1.00 91.25 392 THR A CA 1
ATOM 3086 C C . THR A 1 392 ? 14.893 -5.885 0.039 1.00 91.25 392 THR A C 1
ATOM 3088 O O . THR A 1 392 ? 15.897 -5.167 -0.013 1.00 91.25 392 THR A O 1
ATOM 3091 N N . SER A 1 393 ? 14.892 -7.069 0.639 1.00 91.25 393 SER A N 1
ATOM 3092 C CA . SER A 1 393 ? 16.075 -7.689 1.228 1.00 91.25 393 SER A CA 1
ATOM 3093 C C . SER A 1 393 ? 16.342 -9.000 0.503 1.00 91.25 393 SER A C 1
ATOM 3095 O O . SER A 1 393 ? 15.437 -9.826 0.372 1.00 91.25 393 SER A O 1
ATOM 3097 N N . LEU A 1 394 ? 17.577 -9.210 0.052 1.00 92.56 394 LEU A N 1
ATOM 3098 C CA . LEU A 1 394 ? 18.022 -10.523 -0.395 1.00 92.56 394 LEU A CA 1
ATOM 3099 C C . LEU A 1 394 ? 18.120 -11.440 0.830 1.00 92.56 394 LEU A C 1
ATOM 3101 O O . LEU A 1 394 ? 18.820 -11.119 1.786 1.00 92.56 394 LEU A O 1
ATOM 3105 N N . VAL A 1 395 ? 17.388 -12.552 0.838 1.00 92.56 395 VAL A N 1
ATOM 3106 C CA . VAL A 1 395 ? 17.285 -13.442 2.013 1.00 92.56 395 VAL A CA 1
ATOM 3107 C C . VAL A 1 395 ? 17.747 -14.866 1.741 1.00 92.56 395 VAL A C 1
ATOM 3109 O O . VAL A 1 395 ? 17.986 -15.620 2.681 1.00 92.56 395 VAL A O 1
ATOM 3112 N N . GLY A 1 396 ? 17.913 -15.240 0.476 1.00 92.81 396 GLY A N 1
ATOM 3113 C CA . GLY A 1 396 ? 18.379 -16.569 0.114 1.00 92.81 396 GLY A CA 1
ATOM 3114 C C . GLY A 1 396 ? 18.508 -16.768 -1.387 1.00 92.81 396 GLY A C 1
ATOM 3115 O O . GLY A 1 396 ? 18.360 -15.830 -2.174 1.00 92.81 396 GLY A O 1
ATOM 3116 N N . LYS A 1 397 ? 18.788 -18.006 -1.783 1.00 93.06 397 LYS A N 1
ATOM 3117 C CA . LYS A 1 397 ? 18.862 -18.443 -3.177 1.00 93.06 397 LYS A CA 1
ATOM 3118 C C . LYS A 1 397 ? 18.506 -19.924 -3.286 1.00 93.06 397 LYS A C 1
ATOM 3120 O O . LYS A 1 397 ? 18.909 -20.712 -2.439 1.00 93.06 397 LYS A O 1
ATOM 3125 N N . TYR A 1 398 ? 17.798 -20.319 -4.336 1.00 91.38 398 TYR A N 1
ATOM 3126 C CA . TYR A 1 398 ? 17.637 -21.724 -4.698 1.00 91.38 398 TYR A CA 1
ATOM 3127 C C . TYR A 1 398 ? 18.885 -22.227 -5.427 1.00 91.38 398 TYR A C 1
ATOM 3129 O O . TYR A 1 398 ? 19.345 -21.624 -6.396 1.00 91.38 398 TYR A O 1
ATOM 3137 N N . MET A 1 399 ? 19.467 -23.321 -4.937 1.00 89.75 399 MET A N 1
ATOM 3138 C CA . MET A 1 399 ? 20.730 -23.864 -5.440 1.00 89.75 399 MET A CA 1
ATOM 3139 C C . MET A 1 399 ? 20.691 -25.394 -5.474 1.00 89.75 399 MET A C 1
ATOM 3141 O O . MET A 1 399 ? 20.103 -26.031 -4.601 1.00 89.75 399 MET A O 1
ATOM 3145 N N . SER A 1 400 ? 21.344 -25.984 -6.475 1.00 84.94 400 SER A N 1
ATOM 3146 C CA . SER A 1 400 ? 21.516 -27.439 -6.611 1.00 84.94 400 SER A CA 1
ATOM 3147 C C . SER A 1 400 ? 22.901 -27.923 -6.166 1.00 84.94 400 SER A C 1
ATOM 3149 O O . SER A 1 400 ? 23.065 -29.081 -5.790 1.00 84.94 400 SER A O 1
ATOM 3151 N N . ASN A 1 401 ? 23.914 -27.046 -6.177 1.00 82.75 401 ASN A N 1
ATOM 3152 C CA . ASN A 1 401 ? 25.293 -27.389 -5.834 1.00 82.75 401 ASN A CA 1
ATOM 3153 C C . ASN A 1 401 ? 25.643 -26.988 -4.388 1.00 82.75 401 ASN A C 1
ATOM 3155 O O . ASN A 1 401 ? 25.851 -25.810 -4.083 1.00 82.75 401 ASN A O 1
ATOM 3159 N N . GLN A 1 402 ? 25.787 -27.981 -3.503 1.00 74.75 402 GLN A N 1
ATOM 3160 C CA . GLN A 1 402 ? 26.185 -27.756 -2.106 1.00 74.75 402 GLN A CA 1
ATOM 3161 C C . GLN A 1 402 ? 27.578 -27.120 -1.966 1.00 74.75 402 GLN A C 1
ATOM 3163 O O . GLN A 1 402 ? 27.840 -26.427 -0.987 1.00 74.75 402 GLN A O 1
ATOM 3168 N N . GLN A 1 403 ? 28.475 -27.297 -2.941 1.00 77.50 403 GLN A N 1
ATOM 3169 C CA . GLN A 1 403 ? 29.828 -26.742 -2.874 1.00 77.50 403 GLN A CA 1
ATOM 3170 C C . GLN A 1 403 ? 29.857 -25.224 -3.123 1.00 77.50 403 GLN A C 1
ATOM 3172 O O . GLN A 1 403 ? 30.678 -24.522 -2.539 1.00 77.50 403 GLN A O 1
ATOM 3177 N N . GLU A 1 404 ? 28.927 -24.699 -3.925 1.00 83.56 404 GLU A N 1
ATOM 3178 C CA . GLU A 1 404 ? 28.769 -23.254 -4.171 1.00 83.56 404 GLU A CA 1
ATOM 3179 C C . GLU A 1 404 ? 28.020 -22.535 -3.040 1.00 83.56 404 GLU A C 1
ATOM 3181 O O . GLU A 1 404 ? 28.063 -21.308 -2.944 1.00 83.56 404 GLU A O 1
ATOM 3186 N N . THR A 1 405 ? 27.360 -23.294 -2.159 1.00 85.88 405 THR A N 1
ATOM 3187 C CA . THR A 1 405 ? 26.573 -22.753 -1.043 1.00 85.88 405 THR A CA 1
ATOM 3188 C C . THR A 1 405 ? 27.437 -21.923 -0.099 1.00 85.88 405 THR A C 1
ATOM 3190 O O . THR A 1 405 ? 27.080 -20.791 0.214 1.00 85.88 405 THR A O 1
ATOM 3193 N N . GLN A 1 406 ? 28.608 -22.430 0.306 1.00 84.62 406 GLN A N 1
ATOM 3194 C CA . GLN A 1 406 ? 29.476 -21.695 1.230 1.00 84.62 406 GLN A CA 1
ATOM 3195 C C . GLN A 1 406 ? 30.003 -20.399 0.600 1.00 84.62 406 GLN A C 1
ATOM 3197 O O . GLN A 1 406 ? 30.011 -19.364 1.253 1.00 84.62 406 GLN A O 1
ATOM 3202 N N . THR A 1 407 ? 30.366 -20.425 -0.687 1.00 86.25 407 THR A N 1
ATOM 3203 C CA . THR A 1 407 ? 30.805 -19.225 -1.414 1.00 86.25 407 THR A CA 1
ATOM 3204 C C . THR A 1 407 ? 29.705 -18.167 -1.486 1.00 86.25 407 THR A C 1
ATOM 3206 O O . THR A 1 407 ? 29.988 -16.985 -1.308 1.00 86.25 407 THR A O 1
ATOM 3209 N N . PHE A 1 408 ? 28.455 -18.576 -1.719 1.00 86.94 408 PHE A N 1
ATOM 3210 C CA . PHE A 1 408 ? 27.303 -17.674 -1.699 1.00 86.94 408 PHE A CA 1
ATOM 3211 C C . PHE A 1 408 ? 27.079 -17.054 -0.311 1.00 86.94 408 PHE A C 1
ATOM 3213 O O . PHE A 1 408 ? 26.942 -15.835 -0.207 1.00 86.94 408 PHE A O 1
ATOM 3220 N N . LEU A 1 409 ? 27.086 -17.874 0.746 1.00 87.75 409 LEU A N 1
ATOM 3221 C CA . LEU A 1 409 ? 26.903 -17.410 2.125 1.00 87.75 409 LEU A CA 1
ATOM 3222 C C . LEU A 1 409 ? 28.022 -16.452 2.553 1.00 87.75 409 LEU A C 1
ATOM 3224 O O . LEU A 1 409 ? 27.740 -15.395 3.111 1.00 87.75 409 LEU A O 1
ATOM 3228 N N . ASP A 1 410 ? 29.279 -16.779 2.244 1.00 84.94 410 ASP A N 1
ATOM 3229 C CA . ASP A 1 410 ? 30.433 -15.940 2.580 1.00 84.94 410 ASP A CA 1
ATOM 3230 C C . ASP A 1 410 ? 30.390 -14.593 1.843 1.00 84.94 410 ASP A C 1
ATOM 3232 O O . ASP A 1 410 ? 30.690 -13.558 2.437 1.00 84.94 410 ASP A O 1
ATOM 3236 N N . ALA A 1 411 ? 29.967 -14.580 0.572 1.00 83.31 411 ALA A N 1
ATOM 3237 C CA . ALA A 1 411 ? 29.860 -13.356 -0.225 1.00 83.31 411 ALA A CA 1
ATOM 3238 C C . ALA A 1 411 ? 28.783 -12.380 0.284 1.00 83.31 411 ALA A C 1
ATOM 3240 O O . ALA A 1 411 ? 28.865 -11.184 0.004 1.00 83.31 411 ALA A O 1
ATOM 3241 N N . LEU A 1 412 ? 27.780 -12.877 1.014 1.00 83.69 412 LEU A N 1
ATOM 3242 C CA . LEU A 1 412 ? 26.644 -12.093 1.513 1.00 83.69 412 LEU A CA 1
ATOM 3243 C C . LEU A 1 412 ? 26.591 -11.996 3.040 1.00 83.69 412 LEU A C 1
ATOM 3245 O O . LEU A 1 412 ? 25.639 -11.444 3.583 1.00 83.69 412 LEU A O 1
ATOM 3249 N N . LYS A 1 413 ? 27.612 -12.489 3.743 1.00 77.88 413 LYS A N 1
ATOM 3250 C CA . LYS A 1 413 ? 27.659 -12.510 5.210 1.00 77.88 413 LYS A CA 1
ATOM 3251 C C . LYS A 1 413 ? 27.511 -11.122 5.841 1.00 77.88 413 LYS A C 1
ATOM 3253 O O . LYS A 1 413 ? 26.841 -10.982 6.858 1.00 77.88 413 LYS A O 1
ATOM 3258 N N . ASP A 1 414 ? 28.103 -10.109 5.212 1.00 77.94 414 ASP A N 1
ATOM 3259 C CA . ASP A 1 414 ? 28.095 -8.720 5.690 1.00 77.94 414 ASP A CA 1
ATOM 3260 C C . ASP A 1 414 ? 27.015 -7.864 5.006 1.00 77.94 414 ASP A C 1
ATOM 3262 O O . ASP A 1 414 ? 27.112 -6.631 4.966 1.00 77.94 414 ASP A O 1
ATOM 3266 N N . GLN A 1 415 ? 25.996 -8.495 4.414 1.00 79.94 415 GLN A N 1
ATOM 3267 C CA . GLN A 1 415 ? 24.950 -7.743 3.740 1.00 79.94 415 GLN A CA 1
ATOM 3268 C C . GLN A 1 415 ? 24.105 -6.930 4.729 1.00 79.94 415 GLN A C 1
ATOM 3270 O O . GLN A 1 415 ? 23.864 -7.330 5.869 1.00 79.94 415 GLN A O 1
ATOM 3275 N N . LYS A 1 416 ? 23.601 -5.786 4.270 1.00 79.75 416 LYS A N 1
ATOM 3276 C CA . LYS A 1 416 ? 22.651 -4.981 5.040 1.00 79.75 416 LYS A CA 1
ATOM 3277 C C . LYS A 1 416 ? 21.236 -5.524 4.858 1.00 79.75 416 LYS A C 1
ATOM 3279 O O . LYS A 1 416 ? 20.864 -5.940 3.764 1.00 79.75 416 LYS A O 1
ATOM 3284 N N . ASP A 1 417 ? 20.409 -5.399 5.895 1.00 70.00 417 ASP A N 1
ATOM 3285 C CA . ASP A 1 417 ? 18.968 -5.666 5.784 1.00 70.00 417 ASP A CA 1
ATOM 3286 C C . ASP A 1 417 ? 18.291 -4.746 4.756 1.00 70.00 417 ASP A C 1
ATOM 3288 O O . ASP A 1 417 ? 17.307 -5.125 4.121 1.00 70.00 417 ASP A O 1
ATOM 3292 N N . HIS A 1 418 ? 18.817 -3.531 4.582 1.00 76.88 418 HIS A N 1
ATOM 3293 C CA . HIS A 1 418 ? 18.318 -2.558 3.625 1.00 76.88 418 HIS A CA 1
ATOM 3294 C C . HIS A 1 418 ? 19.471 -1.809 2.945 1.00 76.88 418 HIS A C 1
ATOM 3296 O O . HIS A 1 418 ? 20.389 -1.329 3.613 1.00 76.88 418 HIS A O 1
ATOM 3302 N N . TYR A 1 419 ? 19.380 -1.686 1.621 1.00 83.88 419 TYR A N 1
ATOM 3303 C CA . TYR A 1 419 ? 20.282 -0.887 0.799 1.00 83.88 419 TYR A CA 1
ATOM 3304 C C . TYR A 1 419 ? 19.526 0.255 0.139 1.00 83.88 419 TYR A C 1
ATOM 3306 O O . TYR A 1 419 ? 18.447 0.065 -0.425 1.00 83.88 419 TYR A O 1
ATOM 3314 N N . ARG A 1 420 ? 20.143 1.433 0.128 1.00 83.94 420 ARG A N 1
ATOM 3315 C CA . ARG A 1 420 ? 19.685 2.549 -0.695 1.00 83.94 420 ARG A CA 1
ATOM 3316 C C . ARG A 1 420 ? 20.050 2.287 -2.152 1.00 83.94 420 ARG A C 1
ATOM 3318 O O . ARG A 1 420 ? 21.081 1.688 -2.456 1.00 83.94 420 ARG A O 1
ATOM 3325 N N . ILE A 1 421 ? 19.250 2.818 -3.071 1.00 86.88 421 ILE A N 1
ATOM 3326 C CA . ILE A 1 421 ? 19.480 2.652 -4.514 1.00 86.88 421 ILE A CA 1
ATOM 3327 C C . ILE A 1 421 ? 20.891 3.118 -4.936 1.00 86.88 421 ILE A C 1
ATOM 3329 O O . ILE A 1 421 ? 21.554 2.360 -5.644 1.00 86.88 421 ILE A O 1
ATOM 3333 N N . PRO A 1 422 ? 21.427 4.267 -4.462 1.00 87.56 422 PRO A N 1
ATOM 3334 C CA . PRO A 1 422 ? 22.804 4.653 -4.772 1.00 87.56 422 PRO A CA 1
ATOM 3335 C C . PRO A 1 422 ? 23.861 3.644 -4.305 1.00 87.56 422 PRO A C 1
ATOM 3337 O O . PRO A 1 422 ? 24.882 3.502 -4.966 1.00 87.56 422 PRO A O 1
ATOM 3340 N N . GLU A 1 423 ? 23.636 2.931 -3.196 1.00 87.81 423 GLU A N 1
ATOM 3341 C CA . GLU A 1 423 ? 24.563 1.900 -2.706 1.00 87.81 423 GLU A CA 1
ATOM 3342 C C . GLU A 1 423 ? 24.549 0.672 -3.623 1.00 87.81 423 GLU A C 1
ATOM 3344 O O . GLU A 1 423 ? 25.608 0.160 -3.978 1.00 87.81 423 GLU A O 1
ATOM 3349 N N . LEU A 1 424 ? 23.362 0.246 -4.070 1.00 87.94 424 LEU A N 1
ATOM 3350 C CA . LEU A 1 424 ? 23.213 -0.856 -5.029 1.00 87.94 424 LEU A CA 1
ATOM 3351 C C . LEU A 1 424 ? 23.856 -0.522 -6.383 1.00 87.94 424 LEU A C 1
ATOM 3353 O O . LEU A 1 424 ? 24.394 -1.406 -7.042 1.00 87.94 424 LEU A O 1
ATOM 3357 N N . MET A 1 425 ? 23.847 0.751 -6.787 1.00 87.38 425 MET A N 1
ATOM 3358 C CA . MET A 1 425 ? 24.428 1.201 -8.056 1.00 87.38 425 MET A CA 1
ATOM 3359 C C . MET A 1 425 ? 25.962 1.218 -8.077 1.00 87.38 425 MET A C 1
ATOM 3361 O O . MET A 1 425 ? 26.534 1.124 -9.158 1.00 87.38 425 MET A O 1
ATOM 3365 N N . GLN A 1 426 ? 26.647 1.329 -6.931 1.00 86.19 426 GLN A N 1
ATOM 3366 C CA . GLN A 1 426 ? 28.113 1.506 -6.887 1.00 86.19 426 GLN A CA 1
ATOM 3367 C C . GLN A 1 426 ? 28.889 0.382 -7.583 1.00 86.19 426 GLN A C 1
ATOM 3369 O O . GLN A 1 426 ? 29.938 0.631 -8.172 1.00 86.19 426 GLN A O 1
ATOM 3374 N N . ASN A 1 427 ? 28.358 -0.841 -7.539 1.00 77.88 427 ASN A N 1
ATOM 3375 C CA . ASN A 1 427 ? 28.997 -2.033 -8.099 1.00 77.88 427 ASN A CA 1
ATOM 3376 C C . ASN A 1 427 ? 28.419 -2.441 -9.465 1.00 77.88 427 ASN A C 1
ATOM 3378 O O . ASN A 1 427 ? 28.700 -3.536 -9.955 1.00 77.88 427 ASN A O 1
ATOM 3382 N N . LEU A 1 428 ? 27.586 -1.589 -10.071 1.00 88.94 428 LEU A N 1
ATOM 3383 C CA . LEU A 1 428 ? 26.836 -1.900 -11.281 1.00 88.94 428 LEU A CA 1
ATOM 3384 C C . LEU A 1 428 ? 27.194 -0.944 -12.419 1.00 88.94 428 LEU A C 1
ATOM 3386 O O . LEU A 1 428 ? 27.190 0.276 -12.280 1.00 88.94 428 LEU A O 1
ATOM 3390 N N . GLU A 1 429 ? 27.460 -1.506 -13.595 1.00 89.75 429 GLU A N 1
ATOM 3391 C CA . GLU A 1 429 ? 27.665 -0.719 -14.807 1.00 89.75 429 GLU A CA 1
ATOM 3392 C C . GLU A 1 429 ? 26.304 -0.397 -15.444 1.00 89.75 429 GLU A C 1
ATOM 3394 O O . GLU A 1 429 ? 25.661 -1.274 -16.018 1.00 89.75 429 GLU A O 1
ATOM 3399 N N . ALA A 1 430 ? 25.859 0.862 -15.382 1.00 87.62 430 ALA A N 1
ATOM 3400 C CA . ALA A 1 430 ? 24.528 1.274 -15.851 1.00 87.62 430 ALA A CA 1
ATOM 3401 C C . ALA A 1 430 ? 24.195 0.841 -17.299 1.00 87.62 430 ALA A C 1
ATOM 3403 O O . ALA A 1 430 ? 23.039 0.555 -17.609 1.00 87.62 430 ALA A O 1
ATOM 3404 N N . SER A 1 431 ? 25.199 0.734 -18.179 1.00 85.81 431 SER A N 1
ATOM 3405 C CA . SER A 1 431 ? 25.054 0.263 -19.570 1.00 85.81 431 SER A CA 1
ATOM 3406 C C . SER A 1 431 ? 24.537 -1.187 -19.679 1.00 85.81 431 SER A C 1
ATOM 3408 O O . SER A 1 431 ? 23.938 -1.566 -20.692 1.00 85.81 431 SER A O 1
ATOM 3410 N N . LYS A 1 432 ? 24.742 -2.004 -18.635 1.00 89.56 432 LYS A N 1
ATOM 3411 C CA . LYS A 1 432 ? 24.380 -3.428 -18.577 1.00 89.56 432 LYS A CA 1
ATOM 3412 C C . LYS A 1 432 ? 22.962 -3.675 -18.071 1.00 89.56 432 LYS A C 1
ATOM 3414 O O . LYS A 1 432 ? 22.486 -4.798 -18.180 1.00 89.56 432 LYS A O 1
ATOM 3419 N N . PHE A 1 433 ? 22.253 -2.659 -17.582 1.00 90.94 433 PHE A N 1
ATOM 3420 C CA . PHE A 1 433 ? 20.908 -2.841 -17.026 1.00 90.94 433 PHE A CA 1
ATOM 3421 C C . PHE A 1 433 ? 19.913 -3.442 -18.031 1.00 90.94 433 PHE A C 1
ATOM 3423 O O . PHE A 1 433 ? 19.190 -4.385 -17.718 1.00 90.94 433 PHE A O 1
ATOM 3430 N N . ASN A 1 434 ? 19.910 -2.937 -19.268 1.00 87.81 434 ASN A N 1
ATOM 3431 C CA . ASN A 1 434 ? 19.046 -3.463 -20.329 1.00 87.81 434 ASN A CA 1
ATOM 3432 C C . ASN A 1 434 ? 19.420 -4.899 -20.723 1.00 87.81 434 ASN A C 1
ATOM 3434 O O . ASN A 1 434 ? 18.541 -5.710 -21.004 1.00 87.81 434 ASN A O 1
ATOM 3438 N N . GLU A 1 435 ? 20.717 -5.225 -20.701 1.00 87.12 435 GLU A N 1
ATOM 3439 C CA . GLU A 1 435 ? 21.184 -6.598 -20.909 1.00 87.12 435 GLU A CA 1
ATOM 3440 C C . GLU A 1 435 ? 20.631 -7.520 -19.822 1.00 87.12 435 GLU A C 1
ATOM 3442 O O . GLU A 1 435 ? 20.000 -8.521 -20.141 1.00 87.12 435 GLU A O 1
ATOM 3447 N N . PHE A 1 436 ? 20.777 -7.138 -18.551 1.00 91.50 436 PHE A N 1
ATOM 3448 C CA . PHE A 1 436 ? 20.224 -7.881 -17.421 1.00 91.50 436 PHE A CA 1
ATOM 3449 C C . PHE A 1 436 ? 18.709 -8.103 -17.554 1.00 91.50 436 PHE A C 1
ATOM 3451 O O . PHE A 1 436 ? 18.233 -9.222 -17.355 1.00 91.50 436 PHE A O 1
ATOM 3458 N N . CYS A 1 437 ? 17.948 -7.069 -17.933 1.00 89.00 437 CYS A N 1
ATOM 3459 C CA . CYS A 1 437 ? 16.502 -7.186 -18.134 1.00 89.00 437 CYS A CA 1
ATOM 3460 C C . CYS A 1 437 ? 16.163 -8.191 -19.244 1.00 89.00 437 CYS A C 1
ATOM 3462 O O . CYS A 1 437 ? 15.270 -9.022 -19.071 1.00 89.00 437 CYS A O 1
ATOM 3464 N N . ARG A 1 438 ? 16.891 -8.155 -20.370 1.00 84.31 438 ARG A N 1
ATOM 3465 C CA . ARG A 1 438 ? 16.712 -9.113 -21.469 1.00 84.31 438 ARG A CA 1
ATOM 3466 C C . ARG A 1 438 ? 17.048 -10.533 -21.028 1.00 84.31 438 ARG A C 1
ATOM 3468 O O . ARG A 1 438 ? 16.271 -11.450 -21.281 1.00 84.31 438 ARG A O 1
ATOM 3475 N N . GLN A 1 439 ? 18.179 -10.717 -20.359 1.00 87.62 439 GLN A N 1
ATOM 3476 C CA . GLN A 1 439 ? 18.596 -12.024 -19.867 1.00 87.62 439 GLN A CA 1
ATOM 3477 C C . GLN A 1 439 ? 17.533 -12.607 -18.923 1.00 87.62 439 GLN A C 1
ATOM 3479 O O . GLN A 1 439 ? 17.033 -13.704 -19.164 1.00 87.62 439 GLN A O 1
ATOM 3484 N N . THR A 1 440 ? 17.087 -11.814 -17.948 1.00 88.75 440 THR A N 1
ATOM 3485 C CA . THR A 1 440 ? 16.115 -12.225 -16.926 1.00 88.75 440 THR A CA 1
ATOM 3486 C C . THR A 1 440 ? 14.744 -12.560 -17.521 1.00 88.75 440 THR A C 1
ATOM 3488 O O . THR A 1 440 ? 14.243 -13.667 -17.342 1.00 88.75 440 THR A O 1
ATOM 3491 N N . PHE A 1 441 ? 14.125 -11.631 -18.258 1.00 84.81 441 PHE A N 1
ATOM 3492 C CA . PHE A 1 441 ? 12.713 -11.759 -18.654 1.00 84.81 441 PHE A CA 1
ATOM 3493 C C . PHE A 1 441 ? 12.494 -12.380 -20.035 1.00 84.81 441 PHE A C 1
ATOM 3495 O O . PHE A 1 441 ? 11.394 -12.853 -20.320 1.00 84.81 441 PHE A O 1
ATOM 3502 N N . HIS A 1 442 ? 13.507 -12.378 -20.905 1.00 80.69 442 HIS A N 1
ATOM 3503 C CA . HIS A 1 442 ? 13.414 -12.992 -22.232 1.00 80.69 442 HIS A CA 1
ATOM 3504 C C . HIS A 1 442 ? 14.157 -14.326 -22.283 1.00 80.69 442 HIS A C 1
ATOM 3506 O O . HIS A 1 442 ? 13.591 -15.330 -22.708 1.00 80.69 442 HIS A O 1
ATOM 3512 N N . MET A 1 443 ? 15.422 -14.344 -21.857 1.00 78.56 443 MET A N 1
ATOM 3513 C CA . MET A 1 443 ? 16.272 -15.535 -21.968 1.00 78.56 443 MET A CA 1
ATOM 3514 C C . MET A 1 443 ? 16.147 -16.481 -20.767 1.00 78.56 443 MET A C 1
ATOM 3516 O O . MET A 1 443 ? 16.606 -17.615 -20.858 1.00 78.56 443 MET A O 1
ATOM 3520 N N . LYS A 1 444 ? 15.505 -16.041 -19.673 1.00 82.62 444 LYS A N 1
ATOM 3521 C CA . LYS A 1 444 ? 15.349 -16.785 -18.411 1.00 82.62 444 LYS A CA 1
ATOM 3522 C C . LYS A 1 444 ? 16.680 -17.270 -17.833 1.00 82.62 444 LYS A C 1
ATOM 3524 O O . LYS A 1 444 ? 16.783 -18.380 -17.321 1.00 82.62 444 LYS A O 1
ATOM 3529 N N . GLN A 1 445 ? 17.699 -16.431 -17.946 1.00 84.31 445 GLN A N 1
ATOM 3530 C CA . GLN A 1 445 ? 19.026 -16.674 -17.396 1.00 84.31 445 GLN A CA 1
ATOM 3531 C C . GLN A 1 445 ? 19.626 -15.354 -16.921 1.00 84.31 445 GLN A C 1
ATOM 3533 O O . GLN A 1 445 ? 19.134 -14.284 -17.263 1.00 84.31 445 GLN A O 1
ATOM 3538 N N . CYS A 1 446 ? 20.706 -15.409 -16.156 1.00 85.56 446 CYS A N 1
ATOM 3539 C CA . CYS A 1 446 ? 21.495 -14.226 -15.861 1.00 85.56 446 CYS A CA 1
ATOM 3540 C C . CYS A 1 446 ? 22.971 -14.610 -15.783 1.00 85.56 446 CYS A C 1
ATOM 3542 O O . CYS A 1 446 ? 23.328 -15.567 -15.095 1.00 85.56 446 CYS A O 1
ATOM 3544 N N . ASP A 1 447 ? 23.819 -13.844 -16.471 1.00 84.62 447 ASP A N 1
ATOM 3545 C CA . ASP A 1 447 ? 25.212 -14.242 -16.697 1.00 84.62 447 ASP A CA 1
ATOM 3546 C C . ASP A 1 447 ? 26.212 -13.493 -15.801 1.00 84.62 447 ASP A C 1
ATOM 3548 O O . ASP A 1 447 ? 27.282 -14.014 -15.487 1.00 84.62 447 ASP A O 1
ATOM 3552 N N . HIS A 1 448 ? 25.906 -12.257 -15.387 1.00 84.00 448 HIS A N 1
ATOM 3553 C CA . HIS A 1 448 ? 26.858 -11.402 -14.671 1.00 84.00 448 HIS A CA 1
ATOM 3554 C C . HIS A 1 448 ? 26.208 -10.604 -13.537 1.00 84.00 448 HIS A C 1
ATOM 3556 O O . HIS A 1 448 ? 25.172 -9.973 -13.729 1.00 84.00 448 HIS A O 1
ATOM 3562 N N . ASN A 1 449 ? 26.847 -10.593 -12.358 1.00 86.56 449 ASN A N 1
ATOM 3563 C CA . ASN A 1 449 ? 26.423 -9.851 -11.158 1.00 86.56 449 ASN A CA 1
ATOM 3564 C C . ASN A 1 449 ? 24.940 -10.031 -10.786 1.00 86.56 449 ASN A C 1
ATOM 3566 O O . ASN A 1 449 ? 24.294 -9.106 -10.299 1.00 86.56 449 ASN A O 1
ATOM 3570 N N . CYS A 1 450 ? 24.400 -11.231 -10.994 1.00 89.06 450 CYS A N 1
ATOM 3571 C CA . CYS A 1 450 ? 22.964 -11.498 -10.918 1.00 89.06 450 CYS A CA 1
ATOM 3572 C C . CYS A 1 450 ? 22.334 -11.173 -9.570 1.00 89.06 450 CYS A C 1
ATOM 3574 O O . CYS A 1 450 ? 21.228 -10.645 -9.549 1.00 89.06 450 CYS A O 1
ATOM 3576 N N . GLY A 1 451 ? 23.035 -11.426 -8.462 1.00 88.50 451 GLY A N 1
ATOM 3577 C CA . GLY A 1 451 ? 22.550 -11.053 -7.132 1.00 88.50 451 GLY A CA 1
ATOM 3578 C C . GLY A 1 451 ? 22.373 -9.539 -6.997 1.00 88.50 451 GLY A C 1
ATOM 3579 O O . GLY A 1 451 ? 21.289 -9.077 -6.652 1.00 88.50 451 GLY A O 1
ATOM 3580 N N . TRP A 1 452 ? 23.397 -8.761 -7.367 1.00 89.81 452 TRP A N 1
ATOM 3581 C CA . TRP A 1 452 ? 23.365 -7.296 -7.300 1.00 89.81 452 TRP A CA 1
ATOM 3582 C C . TRP A 1 452 ? 22.362 -6.678 -8.274 1.00 89.81 452 TRP A C 1
ATOM 3584 O O . TRP A 1 452 ? 21.603 -5.798 -7.878 1.00 89.81 452 TRP A O 1
ATOM 3594 N N . TRP A 1 453 ? 22.309 -7.146 -9.526 1.00 93.12 453 TRP A N 1
ATOM 3595 C CA . TRP A 1 453 ? 21.321 -6.655 -10.488 1.00 93.12 453 TRP A CA 1
ATOM 3596 C C . TRP A 1 453 ? 19.892 -7.020 -10.093 1.00 93.12 453 TRP A C 1
ATOM 3598 O O . TRP A 1 453 ? 19.010 -6.174 -10.209 1.00 93.12 453 TRP A O 1
ATOM 3608 N N . SER A 1 454 ? 19.661 -8.235 -9.586 1.00 94.12 454 SER A N 1
ATOM 3609 C CA . SER A 1 454 ? 18.335 -8.644 -9.110 1.00 94.12 454 SER A CA 1
ATOM 3610 C C . SER A 1 454 ? 17.924 -7.830 -7.883 1.00 94.12 454 SER A C 1
ATOM 3612 O O . SER A 1 454 ? 16.785 -7.384 -7.818 1.00 94.12 454 SER A O 1
ATOM 3614 N N . HIS A 1 455 ? 18.845 -7.537 -6.957 1.00 93.00 455 HIS A N 1
ATOM 3615 C CA . HIS A 1 455 ? 18.554 -6.675 -5.805 1.00 93.00 455 HIS A CA 1
ATOM 3616 C C . HIS A 1 455 ? 18.259 -5.236 -6.228 1.00 93.00 455 HIS A C 1
ATOM 3618 O O . HIS A 1 455 ? 17.238 -4.676 -5.831 1.00 93.00 455 HIS A O 1
ATOM 3624 N N . PHE A 1 456 ? 19.090 -4.656 -7.100 1.00 93.25 456 PHE A N 1
ATOM 3625 C CA . PHE A 1 456 ? 18.819 -3.345 -7.686 1.00 93.25 456 PHE A CA 1
ATOM 3626 C C . PHE A 1 456 ? 17.451 -3.315 -8.371 1.00 93.25 456 PHE A C 1
ATOM 3628 O O . PHE A 1 456 ? 16.680 -2.388 -8.152 1.00 93.25 456 PHE A O 1
ATOM 3635 N N . PHE A 1 457 ? 17.120 -4.335 -9.161 1.00 95.31 457 PHE A N 1
ATOM 3636 C CA . PHE A 1 457 ? 15.836 -4.425 -9.845 1.00 95.31 457 PHE A CA 1
ATOM 3637 C C . PHE A 1 457 ? 14.663 -4.504 -8.858 1.00 95.31 457 PHE A C 1
ATOM 3639 O O . PHE A 1 457 ? 13.678 -3.779 -9.006 1.00 95.31 457 PHE A O 1
ATOM 3646 N N . MET A 1 458 ? 14.770 -5.336 -7.822 1.00 95.31 458 MET A N 1
ATOM 3647 C CA . MET A 1 458 ? 13.720 -5.470 -6.814 1.00 95.31 458 MET A CA 1
ATOM 3648 C C . MET A 1 458 ? 13.502 -4.170 -6.023 1.00 95.31 458 MET A C 1
ATOM 3650 O O . MET A 1 458 ? 12.358 -3.817 -5.743 1.00 95.31 458 MET A O 1
ATOM 3654 N N . GLU A 1 459 ? 14.549 -3.394 -5.739 1.00 92.38 459 GLU A N 1
ATOM 3655 C CA . GLU A 1 459 ? 14.402 -2.122 -5.018 1.00 92.38 459 GLU A CA 1
ATOM 3656 C C . GLU A 1 459 ? 13.997 -0.953 -5.941 1.00 92.38 459 GLU A C 1
ATOM 3658 O O . GLU A 1 459 ? 13.055 -0.212 -5.648 1.00 92.38 459 GLU A O 1
ATOM 3663 N N . ALA A 1 460 ? 14.687 -0.777 -7.070 1.00 92.44 460 ALA A N 1
ATOM 3664 C CA . ALA A 1 460 ? 14.546 0.380 -7.959 1.00 92.44 460 ALA A CA 1
ATOM 3665 C C . ALA A 1 460 ? 13.478 0.210 -9.053 1.00 92.44 460 ALA A C 1
ATOM 3667 O O . ALA A 1 460 ? 13.040 1.188 -9.649 1.00 92.44 460 ALA A O 1
ATOM 3668 N N . VAL A 1 461 ? 13.035 -1.013 -9.344 1.00 94.62 461 VAL A N 1
ATOM 3669 C CA . VAL A 1 461 ? 11.919 -1.245 -10.272 1.00 94.62 461 VAL A CA 1
ATOM 3670 C C . VAL A 1 461 ? 10.708 -1.722 -9.495 1.00 94.62 461 VAL A C 1
ATOM 3672 O O . VAL A 1 461 ? 9.703 -1.019 -9.472 1.00 94.62 461 VAL A O 1
ATOM 3675 N N . PHE A 1 462 ? 10.782 -2.872 -8.827 1.00 95.56 462 PHE A N 1
ATOM 3676 C CA . PHE A 1 462 ? 9.607 -3.488 -8.207 1.00 95.56 462 PHE A CA 1
ATOM 3677 C C . PHE A 1 462 ? 9.064 -2.668 -7.021 1.00 95.56 462 PHE A C 1
ATOM 3679 O O . PHE A 1 462 ? 7.948 -2.154 -7.086 1.00 95.56 462 PHE A O 1
ATOM 3686 N N . SER A 1 463 ? 9.869 -2.449 -5.978 1.00 92.69 463 SER A N 1
ATOM 3687 C CA . SER A 1 463 ? 9.467 -1.698 -4.778 1.00 92.69 463 SER A CA 1
ATOM 3688 C C . SER A 1 463 ? 9.112 -0.240 -5.067 1.00 92.69 463 SER A C 1
ATOM 3690 O O . SER A 1 463 ? 8.071 0.264 -4.637 1.00 92.69 463 SER A O 1
ATOM 3692 N N . ALA A 1 464 ? 9.933 0.446 -5.860 1.00 92.69 464 ALA A N 1
ATOM 3693 C CA . ALA A 1 464 ? 9.635 1.812 -6.270 1.00 92.69 464 ALA A CA 1
ATOM 3694 C C . ALA A 1 464 ? 8.330 1.925 -7.076 1.00 92.69 464 ALA A C 1
ATOM 3696 O O . ALA A 1 464 ? 7.627 2.930 -6.958 1.00 92.69 464 ALA A O 1
ATOM 3697 N N . SER A 1 465 ? 7.967 0.890 -7.839 1.00 94.50 465 SER A N 1
ATOM 3698 C CA . SER A 1 465 ? 6.694 0.837 -8.561 1.00 94.50 465 SER A CA 1
ATOM 3699 C C . SER A 1 465 ? 5.504 0.553 -7.657 1.00 94.50 465 SER A C 1
ATOM 3701 O O . SER A 1 465 ? 4.442 1.116 -7.898 1.00 94.50 465 SER A O 1
ATOM 3703 N N . ILE A 1 466 ? 5.672 -0.238 -6.590 1.00 92.19 466 ILE A N 1
ATOM 3704 C CA . ILE A 1 466 ? 4.652 -0.359 -5.536 1.00 92.19 466 ILE A CA 1
ATOM 3705 C C . ILE A 1 466 ? 4.358 1.025 -4.967 1.00 92.19 466 ILE A C 1
ATOM 3707 O O . ILE A 1 466 ? 3.201 1.417 -4.864 1.00 92.19 466 ILE A O 1
ATOM 3711 N N . ARG A 1 467 ? 5.403 1.794 -4.644 1.00 89.56 467 ARG A N 1
ATOM 3712 C CA . ARG A 1 467 ? 5.263 3.150 -4.101 1.00 89.56 467 ARG A CA 1
ATOM 3713 C C . ARG A 1 467 ? 4.633 4.100 -5.117 1.00 89.56 467 ARG A C 1
ATOM 3715 O O . ARG A 1 467 ? 3.709 4.808 -4.758 1.00 89.56 467 ARG A O 1
ATOM 3722 N N . ASN A 1 468 ? 5.081 4.108 -6.370 1.00 92.19 468 ASN A N 1
ATOM 3723 C CA . ASN A 1 468 ? 4.572 4.992 -7.420 1.00 92.19 468 ASN A CA 1
ATOM 3724 C C . ASN A 1 468 ? 4.490 4.250 -8.760 1.00 92.19 468 ASN A C 1
ATOM 3726 O O . ASN A 1 468 ? 5.516 4.042 -9.412 1.00 92.19 468 ASN A O 1
ATOM 3730 N N . PHE A 1 469 ? 3.276 3.927 -9.217 1.00 93.25 469 PHE A N 1
ATOM 3731 C CA . PHE A 1 469 ? 3.063 3.143 -10.445 1.00 93.25 469 PHE A CA 1
ATOM 3732 C C . PHE A 1 469 ? 3.678 3.767 -11.703 1.00 93.25 469 PHE A C 1
ATOM 3734 O O . PHE A 1 469 ? 4.055 3.041 -12.626 1.00 93.25 469 PHE A O 1
ATOM 3741 N N . ARG A 1 470 ? 3.833 5.099 -11.746 1.00 94.12 470 ARG A N 1
ATOM 3742 C CA . ARG A 1 470 ? 4.481 5.782 -12.878 1.00 94.12 470 ARG A CA 1
ATOM 3743 C C . ARG A 1 470 ? 5.920 5.310 -13.095 1.00 94.12 470 ARG A C 1
ATOM 3745 O O . ARG A 1 470 ? 6.382 5.298 -14.235 1.00 94.12 470 ARG A O 1
ATOM 3752 N N . THR A 1 471 ? 6.596 4.852 -12.041 1.00 95.25 471 THR A N 1
ATOM 3753 C CA . THR A 1 471 ? 7.948 4.280 -12.110 1.00 95.25 471 THR A CA 1
ATOM 3754 C C . THR A 1 471 ? 8.001 3.064 -13.033 1.00 95.25 471 THR A C 1
ATOM 3756 O O . THR A 1 471 ? 8.901 2.977 -13.866 1.00 95.25 471 THR A O 1
ATOM 3759 N N . PHE A 1 472 ? 7.015 2.164 -12.958 1.00 94.19 472 PHE A N 1
ATOM 3760 C CA . PHE A 1 472 ? 6.985 0.964 -13.798 1.00 94.19 472 PHE A CA 1
ATOM 3761 C C . PHE A 1 472 ? 6.755 1.306 -15.269 1.00 94.19 472 PHE A C 1
ATOM 3763 O O . PHE A 1 472 ? 7.441 0.797 -16.155 1.00 94.19 472 PHE A O 1
ATOM 3770 N N . SER A 1 473 ? 5.823 2.227 -15.527 1.00 91.62 473 SER A N 1
ATOM 3771 C CA . SER A 1 473 ? 5.564 2.759 -16.865 1.00 91.62 473 SER A CA 1
ATOM 3772 C C . SER A 1 473 ? 6.840 3.360 -17.471 1.00 91.62 473 SER A C 1
ATOM 3774 O O . SER A 1 473 ? 7.167 3.095 -18.626 1.00 91.62 473 SER A O 1
ATOM 3776 N N . LEU A 1 474 ? 7.604 4.128 -16.684 1.00 92.88 474 LEU A N 1
ATOM 3777 C CA . LEU A 1 474 ? 8.882 4.708 -17.108 1.00 92.88 474 LEU A CA 1
ATOM 3778 C C . LEU A 1 474 ? 9.974 3.668 -17.332 1.00 92.88 474 LEU A C 1
ATOM 3780 O O . LEU A 1 474 ? 10.737 3.806 -18.289 1.00 92.88 474 LEU A O 1
ATOM 3784 N N . PHE A 1 475 ? 10.051 2.649 -16.478 1.00 92.69 475 PHE A N 1
ATOM 3785 C CA . PHE A 1 475 ? 10.967 1.526 -16.647 1.00 92.69 475 PHE A CA 1
ATOM 3786 C C . PHE A 1 475 ? 10.753 0.870 -18.014 1.00 92.69 475 PHE A C 1
ATOM 3788 O O . PHE A 1 475 ? 11.688 0.816 -18.815 1.00 92.69 475 PHE A O 1
ATOM 3795 N N . LEU A 1 476 ? 9.516 0.468 -18.327 1.00 88.25 476 LEU A N 1
ATOM 3796 C CA . LEU A 1 476 ? 9.213 -0.183 -19.601 1.00 88.25 476 LEU A CA 1
ATOM 3797 C C . LEU A 1 476 ? 9.515 0.732 -20.793 1.00 88.25 476 LEU A C 1
ATOM 3799 O O . LEU A 1 476 ? 10.175 0.309 -21.739 1.00 88.25 476 LEU A O 1
ATOM 3803 N N . MET A 1 477 ? 9.093 2.000 -20.724 1.00 86.62 477 MET A N 1
ATOM 3804 C CA . MET A 1 477 ? 9.367 2.994 -21.768 1.00 86.62 477 MET A CA 1
ATOM 3805 C C . MET A 1 477 ? 10.869 3.171 -22.019 1.00 86.62 477 MET A C 1
ATOM 3807 O O . MET A 1 477 ? 11.294 3.248 -23.169 1.00 86.62 477 MET A O 1
ATOM 3811 N N . SER A 1 478 ? 11.675 3.215 -20.957 1.00 88.25 478 SER A N 1
ATOM 3812 C CA . SER A 1 478 ? 13.126 3.411 -21.058 1.00 88.25 478 SER A CA 1
ATOM 3813 C C . SER A 1 478 ? 13.819 2.188 -21.659 1.00 88.25 478 SER A C 1
ATOM 3815 O O . SER A 1 478 ? 14.703 2.339 -22.504 1.00 88.25 478 SER A O 1
ATOM 3817 N N . VAL A 1 479 ? 13.399 0.981 -21.262 1.00 85.38 479 VAL A N 1
ATOM 3818 C CA . VAL A 1 479 ? 13.938 -0.277 -21.801 1.00 85.38 479 VAL A CA 1
ATOM 3819 C C . VAL A 1 479 ? 13.602 -0.421 -23.284 1.00 85.38 479 VAL A C 1
ATOM 3821 O O . VAL A 1 479 ? 14.492 -0.646 -24.101 1.00 85.38 479 VAL A O 1
ATOM 3824 N N . ILE A 1 480 ? 12.342 -0.198 -23.662 1.00 80.62 480 ILE A N 1
ATOM 3825 C CA . ILE A 1 480 ? 11.909 -0.257 -25.066 1.00 80.62 480 ILE A CA 1
ATOM 3826 C C . ILE A 1 480 ? 12.653 0.788 -25.903 1.00 80.62 480 ILE A C 1
ATOM 3828 O O . ILE A 1 480 ? 13.186 0.465 -26.964 1.00 80.62 480 ILE A O 1
ATOM 3832 N N . ALA A 1 481 ? 12.748 2.030 -25.421 1.00 82.50 481 ALA A N 1
ATOM 3833 C CA . ALA A 1 481 ? 13.472 3.088 -26.119 1.00 82.50 481 ALA A CA 1
ATOM 3834 C C . ALA A 1 481 ? 14.962 2.757 -26.310 1.00 82.50 481 ALA A C 1
ATOM 3836 O O . ALA A 1 481 ? 15.534 3.089 -27.351 1.00 82.50 481 ALA A O 1
ATOM 3837 N N . CYS A 1 482 ? 15.593 2.093 -25.336 1.00 84.31 482 CYS A N 1
ATOM 3838 C CA . CYS A 1 482 ? 16.962 1.607 -25.476 1.00 84.31 482 CYS A CA 1
ATOM 3839 C C . CYS A 1 482 ? 17.085 0.546 -26.577 1.00 84.31 482 CYS A C 1
ATOM 3841 O O . CYS A 1 482 ? 17.957 0.663 -27.438 1.00 84.31 482 CYS A O 1
ATOM 3843 N N . GLU A 1 483 ? 16.201 -0.453 -26.591 1.00 79.06 483 GLU A N 1
ATOM 3844 C CA . GLU A 1 483 ? 16.223 -1.515 -27.603 1.00 79.06 483 GLU A CA 1
ATOM 3845 C C . GLU A 1 483 ? 15.987 -0.962 -29.019 1.00 79.06 483 GLU A C 1
ATOM 3847 O O . GLU A 1 483 ? 16.715 -1.310 -29.950 1.00 79.06 483 GLU A O 1
ATOM 3852 N N . VAL A 1 484 ? 15.069 -0.001 -29.173 1.00 78.38 484 VAL A N 1
ATOM 3853 C CA . VAL A 1 484 ? 14.862 0.723 -30.441 1.00 78.38 484 VAL A CA 1
ATOM 3854 C C . VAL A 1 484 ? 16.103 1.533 -30.841 1.00 78.38 484 VAL A C 1
ATOM 3856 O O . VAL A 1 484 ? 16.496 1.552 -32.007 1.00 78.38 484 VAL A O 1
ATOM 3859 N N . SER A 1 485 ? 16.768 2.199 -29.892 1.00 78.19 485 SER A N 1
ATOM 3860 C CA . SER A 1 485 ? 18.007 2.937 -30.182 1.00 78.19 485 SER A CA 1
ATOM 3861 C C . SER A 1 485 ? 19.125 2.001 -30.655 1.00 78.19 485 SER A C 1
ATOM 3863 O O . SER A 1 485 ? 19.837 2.314 -31.614 1.00 78.19 485 SER A O 1
ATOM 3865 N N . ARG A 1 486 ? 19.256 0.827 -30.023 1.00 75.88 486 ARG A N 1
ATOM 3866 C CA . ARG A 1 486 ? 20.239 -0.202 -30.390 1.00 75.88 486 ARG A CA 1
ATOM 3867 C C . ARG A 1 486 ? 19.992 -0.753 -31.787 1.00 75.88 486 ARG A C 1
ATOM 3869 O O . ARG A 1 486 ? 20.948 -0.870 -32.552 1.00 75.88 486 ARG A O 1
ATOM 3876 N N . SER A 1 487 ? 18.739 -1.023 -32.162 1.00 72.38 487 SER A N 1
ATOM 3877 C CA . SER A 1 487 ? 18.417 -1.492 -33.519 1.00 72.38 487 SER A CA 1
ATOM 3878 C C . SER A 1 487 ? 18.748 -0.456 -34.600 1.00 72.38 487 SER A C 1
ATOM 3880 O O . SER A 1 487 ? 18.981 -0.818 -35.748 1.00 72.38 487 SER A O 1
ATOM 3882 N N . GLN A 1 488 ? 18.817 0.830 -34.240 1.00 71.81 488 GLN A N 1
ATOM 3883 C CA . GLN A 1 488 ? 19.273 1.912 -35.120 1.00 71.81 488 GLN A CA 1
ATOM 3884 C C . GLN A 1 488 ? 20.804 2.094 -35.137 1.00 71.81 488 GLN A C 1
ATOM 3886 O O . GLN A 1 488 ? 21.295 3.023 -35.780 1.00 71.81 488 GLN A O 1
ATOM 3891 N N . GLY A 1 489 ? 21.568 1.266 -34.415 1.00 68.00 489 GLY A N 1
ATOM 3892 C CA . GLY A 1 489 ? 23.025 1.383 -34.309 1.00 68.00 489 GLY A CA 1
ATOM 3893 C C . GLY A 1 489 ? 23.500 2.600 -33.508 1.00 68.00 489 GLY A C 1
ATOM 3894 O O . GLY A 1 489 ? 24.642 3.027 -33.668 1.00 68.00 489 GLY A O 1
ATOM 3895 N N . LYS A 1 490 ? 22.636 3.187 -32.668 1.00 65.25 490 LYS A N 1
ATOM 3896 C CA . LYS A 1 490 ? 22.967 4.334 -31.814 1.00 65.25 490 LYS A CA 1
ATOM 3897 C C . LYS A 1 490 ? 23.118 3.874 -30.371 1.00 65.25 490 LYS A C 1
ATOM 3899 O O . LYS A 1 490 ? 22.128 3.502 -29.738 1.00 65.25 490 LYS A O 1
ATOM 3904 N N . ASP A 1 491 ? 24.332 3.965 -29.837 1.00 64.88 491 ASP A N 1
ATOM 3905 C CA . ASP A 1 491 ? 24.535 3.887 -28.393 1.00 64.88 491 ASP A CA 1
ATOM 3906 C C . ASP A 1 491 ? 24.131 5.228 -27.774 1.00 64.88 491 ASP A C 1
ATOM 3908 O O . ASP A 1 491 ? 24.700 6.278 -28.084 1.00 64.88 491 ASP A O 1
ATOM 3912 N N . ASN A 1 492 ? 23.060 5.216 -26.988 1.00 72.94 492 ASN A N 1
ATOM 3913 C CA . ASN A 1 492 ? 22.424 6.425 -26.492 1.00 72.94 492 ASN A CA 1
ATOM 3914 C C . ASN A 1 492 ? 22.308 6.367 -24.973 1.00 72.94 492 ASN A C 1
ATOM 3916 O O . ASN A 1 492 ? 21.894 5.363 -24.399 1.00 72.94 492 ASN A O 1
ATOM 3920 N N . SER A 1 493 ? 22.572 7.511 -24.345 1.00 82.69 493 SER A N 1
ATOM 3921 C CA . SER A 1 493 ? 22.336 7.803 -22.928 1.00 82.69 493 SER A CA 1
ATOM 3922 C C . SER A 1 493 ? 20.990 7.317 -22.365 1.00 82.69 493 SER A C 1
ATOM 3924 O O . SER A 1 493 ? 20.869 7.166 -21.155 1.00 82.69 493 SER A O 1
ATOM 3926 N N . ILE A 1 494 ? 19.969 7.076 -23.201 1.00 85.69 494 ILE A N 1
ATOM 3927 C CA . ILE A 1 494 ? 18.681 6.525 -22.755 1.00 85.69 494 ILE A CA 1
ATOM 3928 C C . ILE A 1 494 ? 18.815 5.118 -22.152 1.00 85.69 494 ILE A C 1
ATOM 3930 O O . ILE A 1 494 ? 18.103 4.793 -21.207 1.00 85.69 494 ILE A O 1
ATOM 3934 N N . CYS A 1 495 ? 19.774 4.317 -22.628 1.00 84.12 495 CYS A N 1
ATOM 3935 C CA . CYS A 1 495 ? 20.018 2.951 -22.163 1.00 84.12 495 CYS A CA 1
ATOM 3936 C C . CYS A 1 495 ? 20.529 2.860 -20.721 1.00 84.12 495 CYS A C 1
ATOM 3938 O O . CYS A 1 495 ? 20.410 1.807 -20.099 1.00 84.12 495 CYS A O 1
ATOM 3940 N N . SER A 1 496 ? 21.081 3.947 -20.187 1.00 87.31 496 SER A N 1
ATOM 3941 C CA . SER A 1 496 ? 21.528 4.050 -18.798 1.00 87.31 496 SER A CA 1
ATOM 3942 C C . SER A 1 496 ? 20.688 5.028 -17.976 1.00 87.31 496 SER A C 1
ATOM 3944 O O . SER A 1 496 ? 20.888 5.120 -16.771 1.00 87.31 496 SER A O 1
ATOM 3946 N N . ALA A 1 497 ? 19.731 5.738 -18.584 1.00 84.94 497 ALA A N 1
ATOM 3947 C CA . ALA A 1 497 ? 18.999 6.821 -17.926 1.00 84.94 497 ALA A CA 1
ATOM 3948 C C . ALA A 1 497 ? 18.151 6.352 -16.731 1.00 84.94 497 ALA A C 1
ATOM 3950 O O . ALA A 1 497 ? 18.005 7.080 -15.758 1.00 84.94 497 ALA A O 1
ATOM 3951 N N . PHE A 1 498 ? 17.621 5.127 -16.765 1.00 86.06 498 PHE A N 1
ATOM 3952 C CA . PHE A 1 498 ? 16.882 4.577 -15.621 1.00 86.06 498 PHE A CA 1
ATOM 3953 C C . PHE A 1 498 ? 17.804 4.191 -14.445 1.00 86.06 498 PHE A C 1
ATOM 3955 O O . PHE A 1 498 ? 17.349 4.091 -13.312 1.00 86.06 498 PHE A O 1
ATOM 3962 N N . VAL A 1 499 ? 19.103 4.005 -14.702 1.00 86.69 499 VAL A N 1
ATOM 3963 C CA . VAL A 1 499 ? 20.135 3.618 -13.720 1.00 86.69 499 VAL A CA 1
ATOM 3964 C C . VAL A 1 499 ? 21.191 4.723 -13.633 1.00 86.69 499 VAL A C 1
ATOM 3966 O O . VAL A 1 499 ? 22.396 4.493 -13.700 1.00 86.69 499 VAL A O 1
ATOM 3969 N N . SER A 1 500 ? 20.732 5.967 -13.545 1.00 85.00 500 SER A N 1
ATOM 3970 C CA . SER A 1 500 ? 21.578 7.151 -13.402 1.00 85.00 500 SER A CA 1
ATOM 3971 C C . SER A 1 500 ? 20.912 8.166 -12.470 1.00 85.00 500 SER A C 1
ATOM 3973 O O . SER A 1 500 ? 19.845 7.913 -11.911 1.00 85.00 500 SER A O 1
ATOM 3975 N N . ASN A 1 501 ? 21.508 9.352 -12.344 1.00 80.56 501 ASN A N 1
ATOM 3976 C CA . ASN A 1 501 ? 20.918 10.477 -11.611 1.00 80.56 501 ASN A CA 1
ATOM 3977 C C . ASN A 1 501 ? 19.555 10.937 -12.176 1.00 80.56 501 ASN A C 1
ATOM 3979 O O . ASN A 1 501 ? 18.848 11.701 -11.516 1.00 80.56 501 ASN A O 1
ATOM 3983 N N . ASP A 1 502 ? 19.180 10.477 -13.376 1.00 82.31 502 ASP A N 1
ATOM 3984 C CA . ASP A 1 502 ? 17.872 10.728 -13.987 1.00 82.31 502 ASP A CA 1
ATOM 3985 C C . ASP A 1 502 ? 16.753 9.851 -13.387 1.00 82.31 502 ASP A C 1
ATOM 3987 O O . ASP A 1 502 ? 15.579 10.068 -13.697 1.00 82.31 502 ASP A O 1
ATOM 3991 N N . TYR A 1 503 ? 17.085 8.879 -12.527 1.00 89.94 503 TYR A N 1
ATOM 3992 C CA . TYR A 1 503 ? 16.111 7.997 -11.889 1.00 89.94 503 TYR A CA 1
ATOM 3993 C C . TYR A 1 503 ? 15.131 8.801 -11.002 1.00 89.94 503 TYR A C 1
ATOM 3995 O O . TYR A 1 503 ? 15.556 9.444 -10.034 1.00 89.94 503 TYR A O 1
ATOM 4003 N N . PRO A 1 504 ? 13.811 8.788 -11.287 1.00 89.19 504 PRO A N 1
ATOM 4004 C CA . PRO A 1 504 ? 12.872 9.704 -10.634 1.00 89.19 504 PRO A CA 1
ATOM 4005 C C . PRO A 1 504 ? 12.691 9.484 -9.135 1.00 89.19 504 PRO A C 1
ATOM 4007 O O . PRO A 1 504 ? 12.419 10.435 -8.411 1.00 89.19 504 PRO A O 1
ATOM 4010 N N . MET A 1 505 ? 12.864 8.248 -8.665 1.00 87.44 505 MET A N 1
ATOM 4011 C CA . MET A 1 505 ? 12.688 7.885 -7.255 1.00 87.44 505 MET A CA 1
ATOM 4012 C C . MET A 1 505 ? 14.031 7.850 -6.502 1.00 87.44 505 MET A C 1
ATOM 4014 O O . MET A 1 505 ? 14.148 7.197 -5.466 1.00 87.44 505 MET A O 1
ATOM 4018 N N . MET A 1 506 ? 15.067 8.510 -7.036 1.00 81.25 506 MET A N 1
ATOM 4019 C CA . MET A 1 506 ? 16.365 8.668 -6.379 1.00 81.25 506 MET A CA 1
ATOM 4020 C C . MET A 1 506 ? 16.219 9.656 -5.215 1.00 81.25 506 MET A C 1
ATOM 4022 O O . MET A 1 506 ? 16.146 10.861 -5.447 1.00 81.25 506 MET A O 1
ATOM 4026 N N . HIS A 1 507 ? 16.159 9.161 -3.977 1.00 67.00 507 HIS A N 1
ATOM 4027 C CA . HIS A 1 507 ? 16.094 9.996 -2.774 1.00 67.00 507 HIS A CA 1
ATOM 4028 C C . HIS A 1 507 ? 16.959 9.411 -1.647 1.00 67.00 507 HIS A C 1
ATOM 4030 O O . HIS A 1 507 ? 17.106 8.192 -1.546 1.00 67.00 507 HIS A O 1
ATOM 4036 N N . GLU A 1 508 ? 17.561 10.278 -0.825 1.00 54.88 508 GLU A N 1
ATOM 4037 C CA . GLU A 1 508 ? 18.475 9.869 0.255 1.00 54.88 508 GLU A CA 1
ATOM 4038 C C . GLU A 1 508 ? 17.746 9.373 1.513 1.00 54.88 508 GLU A C 1
ATOM 4040 O O . GLU A 1 508 ? 18.279 8.528 2.233 1.00 54.88 508 GLU A O 1
ATOM 4045 N N . ASP A 1 509 ? 16.526 9.853 1.754 1.00 53.81 509 ASP A N 1
ATOM 4046 C CA . ASP A 1 509 ? 15.705 9.465 2.907 1.00 53.81 509 ASP A CA 1
ATOM 4047 C C . ASP A 1 509 ? 14.713 8.335 2.598 1.00 53.81 509 ASP A C 1
ATOM 4049 O O . ASP A 1 509 ? 14.246 8.225 1.456 1.00 53.81 509 ASP A O 1
ATOM 4053 N N . PRO A 1 510 ? 14.348 7.516 3.610 1.00 56.31 510 PRO A N 1
ATOM 4054 C CA . PRO A 1 510 ? 13.284 6.529 3.478 1.00 56.31 510 PRO A CA 1
ATOM 4055 C C . PRO A 1 510 ? 11.995 7.194 2.994 1.00 56.31 510 PRO A C 1
ATOM 4057 O O . PRO A 1 510 ? 11.667 8.311 3.389 1.00 56.31 510 PRO A O 1
ATOM 4060 N N . TRP A 1 511 ? 11.278 6.484 2.120 1.00 61.41 511 TRP A N 1
ATOM 4061 C CA . TRP A 1 511 ? 10.040 6.938 1.495 1.00 61.41 511 TRP A CA 1
ATOM 4062 C C . TRP A 1 511 ? 9.079 7.552 2.534 1.00 61.41 511 TRP A C 1
ATOM 4064 O O . TRP A 1 511 ? 8.501 6.811 3.323 1.00 61.41 511 TRP A O 1
ATOM 4074 N N . PRO A 1 512 ? 8.864 8.879 2.549 1.00 53.06 512 PRO A N 1
ATOM 4075 C CA . PRO A 1 512 ? 8.230 9.553 3.687 1.00 53.06 512 PRO A CA 1
ATOM 4076 C C . PRO A 1 512 ? 6.708 9.354 3.753 1.00 53.06 512 PRO A C 1
ATOM 4078 O O . PRO A 1 512 ? 6.053 9.852 4.667 1.00 53.06 512 PRO A O 1
ATOM 4081 N N . PHE A 1 513 ? 6.136 8.635 2.783 1.00 62.78 513 PHE A N 1
ATOM 4082 C CA . PHE A 1 513 ? 4.700 8.441 2.615 1.00 62.78 513 PHE A CA 1
ATOM 4083 C C . PHE A 1 513 ? 4.353 6.953 2.569 1.00 62.78 513 PHE A C 1
ATOM 4085 O O . PHE A 1 513 ? 3.750 6.489 1.609 1.00 62.78 513 PHE A O 1
ATOM 4092 N N . HIS A 1 514 ? 4.742 6.178 3.585 1.00 60.41 514 HIS A N 1
ATOM 4093 C CA . HIS A 1 514 ? 4.431 4.739 3.664 1.00 60.41 514 HIS A CA 1
ATOM 4094 C C . HIS A 1 514 ? 2.926 4.427 3.536 1.00 60.41 514 HIS A C 1
ATOM 4096 O O . HIS A 1 514 ? 2.545 3.348 3.091 1.00 60.41 514 HIS A O 1
ATOM 4102 N N . GLU A 1 515 ? 2.076 5.402 3.863 1.00 60.50 515 GLU A N 1
ATOM 4103 C CA . GLU A 1 515 ? 0.619 5.332 3.718 1.00 60.50 515 GLU A CA 1
ATOM 4104 C C . GLU A 1 515 ? 0.130 5.557 2.277 1.00 60.50 515 GLU A C 1
ATOM 4106 O O . GLU A 1 515 ? -1.017 5.248 1.972 1.00 60.50 515 GLU A O 1
ATOM 4111 N N . ARG A 1 516 ? 0.971 6.087 1.375 1.00 73.12 516 ARG A N 1
ATOM 4112 C CA . ARG A 1 516 ? 0.640 6.337 -0.035 1.00 73.12 516 ARG A CA 1
ATOM 4113 C C . ARG A 1 516 ? 1.452 5.426 -0.942 1.00 73.12 516 ARG A C 1
ATOM 4115 O O . ARG A 1 516 ? 2.683 5.425 -0.926 1.00 73.12 516 ARG A O 1
ATOM 4122 N N . ARG A 1 517 ? 0.737 4.685 -1.781 1.00 82.50 517 ARG A N 1
ATOM 4123 C CA . ARG A 1 517 ? 1.303 3.761 -2.763 1.00 82.50 517 ARG A CA 1
ATOM 4124 C C . ARG A 1 517 ? 0.462 3.736 -4.041 1.00 82.50 517 ARG A C 1
ATOM 4126 O O . ARG A 1 517 ? -0.586 4.385 -4.129 1.00 82.50 517 ARG A O 1
ATOM 4133 N N . GLY A 1 518 ? 0.954 3.048 -5.062 1.00 88.31 518 GLY A N 1
ATOM 4134 C CA . GLY A 1 518 ? 0.311 2.908 -6.361 1.00 88.31 518 GLY A CA 1
ATOM 4135 C C . GLY A 1 518 ? 0.116 4.240 -7.078 1.00 88.31 518 GLY A C 1
ATOM 4136 O O . GLY A 1 518 ? 1.070 4.980 -7.321 1.00 88.31 518 GLY A O 1
ATOM 4137 N N . PHE A 1 519 ? -1.132 4.555 -7.423 1.00 85.94 519 PHE A N 1
ATOM 4138 C CA . PHE A 1 519 ? -1.482 5.802 -8.105 1.00 85.94 519 PHE A CA 1
ATOM 4139 C C . PHE A 1 519 ? -1.275 7.061 -7.246 1.00 85.94 519 PHE A C 1
ATOM 4141 O O . PHE A 1 519 ? -1.010 8.138 -7.782 1.00 85.94 519 PHE A O 1
ATOM 4148 N N . TYR A 1 520 ? -1.365 6.928 -5.920 1.00 83.69 520 TYR A N 1
ATOM 4149 C CA . TYR A 1 520 ? -1.319 8.054 -4.983 1.00 83.69 520 TYR A CA 1
ATOM 4150 C C . TYR A 1 520 ? 0.077 8.315 -4.407 1.00 83.69 520 TYR A C 1
ATOM 4152 O O . TYR A 1 520 ? 0.261 9.304 -3.701 1.00 83.69 520 TYR A O 1
ATOM 4160 N N . GLY A 1 521 ? 1.059 7.464 -4.714 1.00 81.06 521 GLY A N 1
ATOM 4161 C CA . GLY A 1 521 ? 2.412 7.500 -4.155 1.00 81.06 521 GLY A CA 1
ATOM 4162 C C . GLY A 1 521 ? 3.083 8.865 -4.177 1.00 81.06 521 GLY A C 1
ATOM 4163 O O . GLY A 1 521 ? 3.358 9.465 -3.143 1.00 81.06 521 GLY A O 1
ATOM 4164 N N . CYS A 1 522 ? 3.329 9.369 -5.383 1.00 84.69 522 CYS A N 1
ATOM 4165 C CA . CYS A 1 522 ? 3.901 10.692 -5.615 1.00 84.69 522 CYS A CA 1
ATOM 4166 C C . CYS A 1 522 ? 2.782 11.709 -5.865 1.00 84.69 522 CYS A C 1
ATOM 4168 O O . CYS A 1 522 ? 2.608 12.182 -6.994 1.00 84.69 522 CYS A O 1
ATOM 4170 N N . THR A 1 523 ? 2.000 12.002 -4.827 1.00 76.94 523 THR A N 1
ATOM 4171 C CA . THR A 1 523 ? 0.966 13.047 -4.828 1.00 76.94 523 THR A CA 1
ATOM 4172 C C . THR A 1 523 ? 1.031 13.868 -3.542 1.00 76.94 523 THR A C 1
ATOM 4174 O O . THR A 1 523 ? 1.562 13.403 -2.532 1.00 76.94 523 THR A O 1
ATOM 4177 N N . ILE A 1 524 ? 0.498 15.091 -3.582 1.00 71.25 524 ILE A N 1
ATOM 4178 C CA . ILE A 1 524 ? 0.296 15.944 -2.404 1.00 71.25 524 ILE A CA 1
ATOM 4179 C C . ILE A 1 524 ? -1.164 16.387 -2.341 1.00 71.25 524 ILE A C 1
ATOM 4181 O O . ILE A 1 524 ? -1.762 16.704 -3.373 1.00 71.25 524 ILE A O 1
ATOM 4185 N N . ASP A 1 525 ? -1.724 16.434 -1.139 1.00 65.56 525 ASP A N 1
ATOM 4186 C CA . ASP A 1 525 ? -3.056 16.982 -0.895 1.00 65.56 525 ASP A CA 1
ATOM 4187 C C . ASP A 1 525 ? -3.019 18.508 -0.675 1.00 65.56 525 ASP A C 1
ATOM 4189 O O . ASP A 1 525 ? -1.958 19.134 -0.573 1.00 65.56 525 ASP A O 1
ATOM 4193 N N . ASP A 1 526 ? -4.196 19.136 -0.608 1.00 57.09 526 ASP A N 1
ATOM 4194 C CA . ASP A 1 526 ? -4.317 20.589 -0.435 1.00 57.09 526 ASP A CA 1
ATOM 4195 C C . ASP A 1 526 ? -3.743 21.105 0.893 1.00 57.09 526 ASP A C 1
ATOM 4197 O O . ASP A 1 526 ? -3.289 22.249 0.964 1.00 57.09 526 ASP A O 1
ATOM 4201 N N . THR A 1 527 ? -3.710 20.274 1.936 1.00 54.88 527 THR A N 1
ATOM 4202 C CA . THR A 1 527 ? -3.148 20.650 3.239 1.00 54.88 527 THR A CA 1
ATOM 4203 C C . THR A 1 527 ? -1.618 20.653 3.205 1.00 54.88 527 THR A C 1
ATOM 4205 O O . THR A 1 527 ? -0.969 21.496 3.834 1.00 54.88 527 THR A O 1
ATOM 4208 N N . GLU A 1 528 ? -1.025 19.769 2.404 1.00 59.00 528 GLU A N 1
ATOM 4209 C CA . GLU A 1 528 ? 0.416 19.605 2.232 1.00 59.00 528 GLU A CA 1
ATOM 4210 C C . GLU A 1 528 ? 1.039 20.603 1.263 1.00 59.00 528 GLU A C 1
ATOM 4212 O O . GLU A 1 528 ? 2.239 20.855 1.354 1.00 59.00 528 GLU A O 1
ATOM 4217 N N . LYS A 1 529 ? 0.246 21.233 0.387 1.00 61.66 529 LYS A N 1
ATOM 4218 C CA . LYS A 1 529 ? 0.718 22.302 -0.518 1.00 61.66 529 LYS A CA 1
ATOM 4219 C C . LYS A 1 529 ? 1.372 23.476 0.214 1.00 61.66 529 LYS 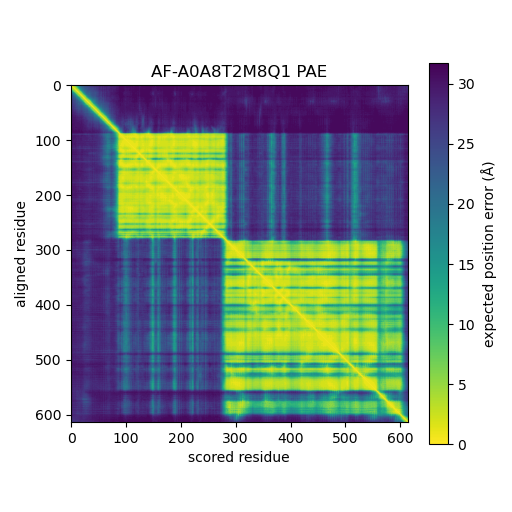A C 1
ATOM 4221 O O . LYS A 1 529 ? 2.150 24.220 -0.377 1.00 61.66 529 LYS A O 1
ATOM 4226 N N . THR A 1 530 ? 1.081 23.641 1.502 1.00 57.25 530 THR A N 1
ATOM 4227 C CA . THR A 1 530 ? 1.703 24.658 2.360 1.00 57.25 530 THR A CA 1
ATOM 4228 C C . THR A 1 530 ? 3.123 24.288 2.814 1.00 57.25 530 THR A C 1
ATOM 4230 O O . THR A 1 530 ? 3.891 25.165 3.212 1.00 57.25 530 THR A O 1
ATOM 4233 N N . LYS A 1 531 ? 3.512 23.007 2.724 1.00 70.88 531 LYS A N 1
ATOM 4234 C CA . LYS A 1 531 ? 4.831 22.496 3.121 1.00 70.88 531 LYS A CA 1
ATOM 4235 C C . LYS A 1 531 ? 5.801 22.576 1.945 1.00 70.88 531 LYS A C 1
ATOM 4237 O O . LYS A 1 531 ? 5.806 21.724 1.059 1.00 70.88 531 LYS A O 1
ATOM 4242 N N . ARG A 1 532 ? 6.661 23.597 1.961 1.00 75.56 532 ARG A N 1
ATOM 4243 C CA . ARG A 1 532 ? 7.588 23.920 0.862 1.00 75.56 532 ARG A CA 1
ATOM 4244 C C . ARG A 1 532 ? 8.472 22.746 0.426 1.00 75.56 532 ARG A C 1
ATOM 4246 O O . ARG A 1 532 ? 8.671 22.555 -0.767 1.00 75.56 532 ARG A O 1
ATOM 4253 N N . GLU A 1 533 ? 8.959 21.960 1.379 1.00 75.25 533 GLU A N 1
ATOM 4254 C CA . GLU A 1 533 ? 9.807 20.788 1.123 1.00 75.25 533 GLU A CA 1
ATOM 4255 C C . GLU A 1 533 ? 9.061 19.692 0.349 1.00 75.25 533 GLU A C 1
ATOM 4257 O O . GLU A 1 533 ? 9.605 19.145 -0.604 1.00 75.25 533 GLU A O 1
ATOM 4262 N N . ARG A 1 534 ? 7.783 19.433 0.677 1.00 73.75 534 ARG A N 1
ATOM 4263 C CA . ARG A 1 534 ? 6.958 18.434 -0.033 1.00 73.75 534 ARG A CA 1
ATOM 4264 C C . ARG A 1 534 ? 6.671 18.851 -1.469 1.00 73.75 534 ARG A C 1
ATOM 4266 O O . ARG A 1 534 ? 6.704 18.022 -2.372 1.00 73.75 534 ARG A O 1
ATOM 4273 N N . VAL A 1 535 ? 6.419 20.142 -1.680 1.00 79.38 535 VAL A N 1
ATOM 4274 C CA . VAL A 1 535 ? 6.215 20.701 -3.022 1.00 79.38 535 VAL A CA 1
ATOM 4275 C C . VAL A 1 535 ? 7.497 20.605 -3.849 1.00 79.38 535 VAL A C 1
ATOM 4277 O O . VAL A 1 535 ? 7.434 20.203 -5.005 1.00 79.38 535 VAL A O 1
ATOM 4280 N N . PHE A 1 536 ? 8.653 20.936 -3.262 1.00 84.88 536 PHE A N 1
ATOM 4281 C CA . PHE A 1 536 ? 9.945 20.842 -3.945 1.00 84.88 536 PHE A CA 1
ATOM 4282 C C . PHE A 1 536 ? 10.282 19.400 -4.335 1.00 84.88 536 PHE A C 1
ATOM 4284 O O . PHE A 1 536 ? 10.629 19.141 -5.483 1.00 84.88 536 PHE A O 1
ATOM 4291 N N . TRP A 1 537 ? 10.108 18.465 -3.401 1.00 86.06 537 TRP A N 1
ATOM 4292 C CA . TRP A 1 537 ? 10.312 17.043 -3.649 1.00 86.06 537 TRP A CA 1
ATOM 4293 C C . TRP A 1 537 ? 9.427 16.528 -4.793 1.00 86.06 537 TRP A C 1
ATOM 4295 O O . TRP A 1 537 ? 9.924 15.898 -5.726 1.00 86.06 537 TRP A O 1
ATOM 4305 N N . LEU A 1 538 ? 8.125 16.841 -4.771 1.00 87.50 538 LEU A N 1
ATOM 4306 C CA . LEU A 1 538 ? 7.215 16.398 -5.827 1.00 87.50 538 LEU A CA 1
ATOM 4307 C C . LEU A 1 538 ? 7.575 17.023 -7.185 1.00 87.50 538 LEU A C 1
ATOM 4309 O O . LEU A 1 538 ? 7.513 16.337 -8.204 1.00 87.50 538 LEU A O 1
ATOM 4313 N N . ASP A 1 539 ? 7.960 18.303 -7.210 1.00 91.00 539 ASP A N 1
ATOM 4314 C CA . ASP A 1 539 ? 8.432 18.977 -8.424 1.00 91.00 539 ASP A CA 1
ATOM 4315 C C . ASP A 1 539 ? 9.666 18.276 -9.008 1.00 91.00 539 ASP A C 1
ATOM 4317 O O . ASP A 1 539 ? 9.704 18.026 -10.212 1.00 91.00 539 ASP A O 1
ATOM 4321 N N . GLU A 1 540 ? 10.637 17.892 -8.171 1.00 90.88 540 GLU A N 1
ATOM 4322 C CA . GLU A 1 540 ? 11.840 17.173 -8.604 1.00 90.88 540 GLU A CA 1
ATOM 4323 C C . GLU A 1 540 ? 11.502 15.807 -9.216 1.00 90.88 540 GLU A C 1
ATOM 4325 O O . GLU A 1 540 ? 11.947 15.507 -10.330 1.00 90.88 540 GLU A O 1
ATOM 4330 N N . VAL A 1 541 ? 10.680 15.006 -8.527 1.00 91.50 541 VAL A N 1
ATOM 4331 C CA . VAL A 1 541 ? 10.246 13.691 -9.017 1.00 91.50 541 VAL A CA 1
ATOM 4332 C C . VAL A 1 541 ? 9.540 13.845 -10.363 1.00 91.50 541 VAL A C 1
ATOM 4334 O O . VAL A 1 541 ? 9.967 13.253 -11.354 1.00 91.50 541 VAL A O 1
ATOM 4337 N N . VAL A 1 542 ? 8.516 14.701 -10.443 1.00 93.75 542 VAL A N 1
ATOM 4338 C CA . VAL A 1 542 ? 7.723 14.902 -11.669 1.00 93.75 542 VAL A CA 1
ATOM 4339 C C . VAL A 1 542 ? 8.578 15.472 -12.809 1.00 93.75 542 VAL A C 1
ATOM 4341 O O . VAL A 1 542 ? 8.377 15.120 -13.974 1.00 93.75 542 VAL A O 1
ATOM 4344 N N . SER A 1 543 ? 9.572 16.309 -12.499 1.00 94.31 543 SER A N 1
ATOM 4345 C CA . SER A 1 543 ? 10.540 16.819 -13.475 1.00 94.31 543 SER A CA 1
ATOM 4346 C C . SER A 1 543 ? 11.357 15.692 -14.111 1.00 94.31 543 SER A C 1
ATOM 4348 O O . SER A 1 543 ? 11.453 15.614 -15.343 1.00 94.31 543 SER A O 1
ATOM 4350 N N . LYS A 1 544 ? 11.909 14.791 -13.286 1.00 94.06 544 LYS A N 1
ATOM 4351 C CA . LYS A 1 544 ? 12.670 13.619 -13.747 1.00 94.06 544 LYS A CA 1
ATOM 4352 C C . LYS A 1 544 ? 11.778 12.655 -14.531 1.00 94.06 544 LYS A C 1
ATOM 4354 O O . LYS A 1 544 ? 12.152 12.263 -15.637 1.00 94.06 544 LYS A O 1
ATOM 4359 N N . GLU A 1 545 ? 10.569 12.367 -14.036 1.00 95.00 545 GLU A N 1
ATOM 4360 C CA . GLU A 1 545 ? 9.566 11.548 -14.736 1.00 95.00 545 GLU A CA 1
ATOM 4361 C C . GLU A 1 545 ? 9.274 12.106 -16.140 1.00 95.00 545 GLU A C 1
ATOM 4363 O O . GLU A 1 545 ? 9.354 11.392 -17.143 1.00 95.00 545 GLU A O 1
ATOM 4368 N N . ASN A 1 546 ? 8.993 13.408 -16.235 1.00 94.00 546 ASN A N 1
ATOM 4369 C CA . ASN A 1 546 ? 8.701 14.074 -17.500 1.00 94.00 546 ASN A CA 1
ATOM 4370 C C . ASN A 1 546 ? 9.902 14.060 -18.458 1.00 94.00 546 ASN A C 1
ATOM 4372 O O . ASN A 1 546 ? 9.721 13.836 -19.659 1.00 94.00 546 ASN A O 1
ATOM 4376 N N . SER A 1 547 ? 11.113 14.310 -17.954 1.00 92.50 547 SER A N 1
ATOM 4377 C CA . SER A 1 547 ? 12.348 14.291 -18.749 1.00 92.50 547 SER A CA 1
ATOM 4378 C C . SER A 1 547 ? 12.603 12.906 -19.348 1.00 92.50 547 SER A C 1
ATOM 4380 O O . SER A 1 547 ? 12.768 12.773 -20.566 1.00 92.50 547 SER A O 1
ATOM 4382 N N . LEU A 1 548 ? 12.560 11.866 -18.510 1.00 92.00 548 LEU A N 1
ATOM 4383 C CA . LEU A 1 548 ? 12.822 10.490 -18.916 1.00 92.00 548 LEU A CA 1
ATOM 4384 C C . LEU A 1 548 ? 11.771 9.979 -19.908 1.00 92.00 548 LEU A C 1
ATOM 4386 O O . LEU A 1 548 ? 12.129 9.408 -20.942 1.00 92.00 548 LEU A O 1
ATOM 4390 N N . TYR A 1 549 ? 10.489 10.262 -19.657 1.00 90.88 549 TYR A N 1
ATOM 4391 C CA . TYR A 1 549 ? 9.412 9.937 -20.593 1.00 90.88 549 TYR A CA 1
ATOM 4392 C C . TYR A 1 549 ? 9.622 10.612 -21.952 1.00 90.88 549 TYR A C 1
ATOM 4394 O O . TYR A 1 549 ? 9.553 9.963 -22.994 1.00 90.88 549 TYR A O 1
ATOM 4402 N N . SER A 1 550 ? 9.915 11.917 -21.956 1.00 88.19 550 SER A N 1
ATOM 4403 C CA . SER A 1 550 ? 10.057 12.695 -23.195 1.00 88.19 550 SER A CA 1
ATOM 4404 C C . SER A 1 550 ? 11.250 12.220 -24.030 1.00 88.19 550 SER A C 1
ATOM 4406 O O . SER A 1 550 ? 11.139 12.098 -25.251 1.00 88.19 550 SER A O 1
ATOM 4408 N N . ARG A 1 551 ? 12.378 11.892 -23.384 1.00 88.06 551 ARG A N 1
ATOM 4409 C CA . ARG A 1 551 ? 13.552 11.301 -24.048 1.00 88.06 551 ARG A CA 1
ATOM 4410 C C . ARG A 1 551 ? 13.248 9.916 -24.616 1.00 88.06 551 ARG A C 1
ATOM 4412 O O . ARG A 1 551 ? 13.567 9.677 -25.778 1.00 88.06 551 ARG A O 1
ATOM 4419 N N . SER A 1 552 ? 12.606 9.046 -23.833 1.00 86.44 552 SER A N 1
ATOM 4420 C CA . SER A 1 552 ? 12.222 7.693 -24.265 1.00 86.44 552 SER A CA 1
ATOM 4421 C C . SER A 1 552 ? 11.311 7.755 -25.487 1.00 86.44 552 SER A C 1
ATOM 4423 O O . SER A 1 552 ? 11.601 7.165 -26.524 1.00 86.44 552 SER A O 1
ATOM 4425 N N . LYS A 1 553 ? 10.265 8.581 -25.410 1.00 82.38 553 LYS A N 1
ATOM 4426 C CA . LYS A 1 553 ? 9.321 8.790 -26.503 1.00 82.38 553 LYS A CA 1
ATOM 4427 C C . LYS A 1 553 ? 10.000 9.290 -27.778 1.00 82.38 553 LYS A C 1
ATOM 4429 O O . LYS A 1 553 ? 9.760 8.749 -28.852 1.00 82.38 553 LYS A O 1
ATOM 4434 N N . LYS A 1 554 ? 10.871 10.301 -27.684 1.00 81.69 554 LYS A N 1
ATOM 4435 C CA . LYS A 1 554 ? 11.604 10.835 -28.848 1.00 81.69 554 LYS A CA 1
ATOM 4436 C C . LYS A 1 554 ? 12.387 9.765 -29.604 1.00 81.69 554 LYS A C 1
ATOM 4438 O O . LYS A 1 554 ? 12.489 9.857 -30.822 1.00 81.69 554 LYS A O 1
ATOM 4443 N N . MET A 1 555 ? 12.939 8.776 -28.901 1.00 78.06 555 MET A N 1
ATOM 4444 C CA . MET A 1 555 ? 13.676 7.685 -29.545 1.00 78.06 555 MET A CA 1
ATOM 4445 C C . MET A 1 555 ? 12.766 6.751 -30.339 1.00 78.06 555 MET A C 1
ATOM 4447 O O . MET A 1 555 ? 13.191 6.207 -31.355 1.00 78.06 555 MET A O 1
ATOM 4451 N N . MET A 1 556 ? 11.510 6.616 -29.918 1.00 73.50 556 MET A N 1
ATOM 4452 C CA . MET A 1 556 ? 10.528 5.751 -30.568 1.00 73.50 556 MET A CA 1
ATOM 4453 C C . MET A 1 556 ? 9.821 6.431 -31.755 1.00 73.50 556 MET A C 1
ATOM 4455 O O . MET A 1 556 ? 9.488 5.756 -32.719 1.00 73.50 556 MET A O 1
ATOM 4459 N N . VAL A 1 557 ? 9.676 7.765 -31.750 1.00 63.22 557 VAL A N 1
ATOM 4460 C CA . VAL A 1 557 ? 8.985 8.559 -32.802 1.00 63.22 557 VAL A CA 1
ATOM 4461 C C . VAL A 1 557 ? 9.709 8.570 -34.167 1.00 63.22 557 VAL A C 1
ATOM 4463 O O . VAL A 1 557 ? 9.133 8.984 -35.166 1.00 63.22 557 VAL A O 1
ATOM 4466 N N . GLY A 1 558 ? 10.971 8.130 -34.238 1.00 53.41 558 GLY A N 1
ATOM 4467 C CA . GLY A 1 558 ? 11.761 8.087 -35.481 1.00 53.41 558 GLY A CA 1
ATOM 4468 C C . GLY A 1 558 ? 11.690 6.771 -36.265 1.00 53.41 558 GLY A C 1
ATOM 4469 O O . GLY A 1 558 ? 12.377 6.640 -37.277 1.00 53.41 558 GLY A O 1
ATOM 4470 N N . VAL A 1 559 ? 10.926 5.791 -35.783 1.00 51.06 559 VAL A N 1
ATOM 4471 C CA . VAL A 1 559 ? 10.607 4.564 -36.522 1.00 51.06 559 VAL A CA 1
ATOM 4472 C C . VAL A 1 559 ? 9.333 4.854 -37.313 1.00 51.06 559 VAL A C 1
ATOM 4474 O O . VAL A 1 559 ? 8.450 5.516 -36.784 1.00 51.06 559 VAL A O 1
ATOM 4477 N N . ASP A 1 560 ? 9.257 4.430 -38.572 1.00 43.56 560 ASP A N 1
ATOM 4478 C CA . ASP A 1 560 ? 8.175 4.705 -39.536 1.00 43.56 560 ASP A CA 1
ATOM 4479 C C . ASP A 1 560 ? 6.842 4.016 -39.166 1.00 43.56 560 ASP A C 1
ATOM 4481 O O . ASP A 1 560 ? 6.236 3.294 -39.956 1.00 43.56 560 ASP A O 1
ATOM 4485 N N . HIS A 1 561 ? 6.421 4.158 -37.914 1.00 47.19 561 HIS A N 1
ATOM 4486 C CA . HIS A 1 561 ? 5.283 3.494 -37.314 1.00 47.19 561 HIS A CA 1
ATOM 4487 C C . HIS A 1 561 ? 4.566 4.516 -36.418 1.00 47.19 561 HIS A C 1
ATOM 4489 O O . HIS A 1 561 ? 5.159 5.172 -35.558 1.00 47.19 561 HIS A O 1
ATOM 4495 N N . ASP A 1 562 ? 3.285 4.719 -36.704 1.00 45.41 562 ASP A N 1
ATOM 4496 C CA . ASP A 1 562 ? 2.419 5.733 -36.110 1.00 45.41 562 ASP A CA 1
ATOM 4497 C C . ASP A 1 562 ? 2.094 5.439 -34.621 1.00 45.41 562 ASP A C 1
ATOM 4499 O O . ASP A 1 562 ? 2.758 4.638 -33.958 1.00 45.41 562 ASP A O 1
ATOM 4503 N N . GLN A 1 563 ? 1.090 6.119 -34.053 1.00 44.91 563 GLN A N 1
ATOM 4504 C CA . GLN A 1 563 ? 0.587 5.887 -32.688 1.00 44.91 563 GLN A CA 1
ATOM 4505 C C . GLN A 1 563 ? 0.300 4.407 -32.356 1.00 44.91 563 GLN A C 1
ATOM 4507 O O . GLN A 1 563 ? 0.286 4.058 -31.173 1.00 44.91 563 GLN A O 1
ATOM 4512 N N . GLU A 1 564 ? 0.112 3.537 -33.352 1.00 45.31 564 GLU A N 1
ATOM 4513 C CA . GLU A 1 564 ? 0.005 2.094 -33.165 1.00 45.31 564 GLU A CA 1
ATOM 4514 C C . GLU A 1 564 ? 1.283 1.483 -32.584 1.00 45.31 564 GLU A C 1
ATOM 4516 O O . GLU A 1 564 ? 1.173 0.482 -31.908 1.00 45.31 564 GLU A O 1
ATOM 4521 N N . THR A 1 565 ? 2.475 2.072 -32.705 1.00 48.84 565 THR A N 1
ATOM 4522 C CA . THR A 1 565 ? 3.742 1.440 -32.263 1.00 48.84 565 THR A CA 1
ATOM 4523 C C . THR A 1 565 ? 3.878 1.286 -30.757 1.00 48.84 565 THR A C 1
ATOM 4525 O O . THR A 1 565 ? 4.307 0.237 -30.287 1.00 48.84 565 THR A O 1
ATOM 4528 N N . GLU A 1 566 ? 3.528 2.312 -29.975 1.00 47.19 566 GLU A N 1
ATOM 4529 C CA . GLU A 1 566 ? 3.520 2.186 -28.511 1.00 47.19 566 GLU A CA 1
ATOM 4530 C C . GLU A 1 566 ? 2.453 1.142 -28.126 1.00 47.19 566 GLU A C 1
ATOM 4532 O O . GLU A 1 566 ? 2.739 0.180 -27.417 1.00 47.19 566 GLU A O 1
ATOM 4537 N N . LEU A 1 567 ? 1.251 1.232 -28.702 1.00 48.97 567 LEU A N 1
ATOM 4538 C CA . LEU A 1 567 ? 0.152 0.293 -28.448 1.00 48.97 567 LEU A CA 1
ATOM 4539 C C . LEU A 1 567 ? 0.417 -1.139 -28.937 1.00 48.97 567 LEU A C 1
ATOM 4541 O O . LEU A 1 567 ? -0.122 -2.072 -28.352 1.00 48.97 567 LEU A O 1
ATOM 4545 N N . ASP A 1 568 ? 1.229 -1.327 -29.971 1.00 46.78 568 ASP A N 1
ATOM 4546 C CA . ASP A 1 568 ? 1.549 -2.602 -30.612 1.00 46.78 568 ASP A CA 1
ATOM 4547 C C . ASP A 1 568 ? 2.773 -3.234 -29.949 1.00 46.78 568 ASP A C 1
ATOM 4549 O O . ASP A 1 568 ? 2.749 -4.424 -29.660 1.00 46.78 568 ASP A O 1
ATOM 4553 N N . VAL A 1 569 ? 3.795 -2.458 -29.564 1.00 48.69 569 VAL A N 1
ATOM 4554 C CA . VAL A 1 569 ? 4.892 -2.959 -28.719 1.00 48.69 569 VAL A CA 1
ATOM 4555 C C . VAL A 1 569 ? 4.342 -3.405 -27.367 1.00 48.69 569 VAL A C 1
ATOM 4557 O O . VAL A 1 569 ? 4.599 -4.536 -26.973 1.00 48.69 569 VAL A O 1
ATOM 4560 N N . PHE A 1 570 ? 3.528 -2.594 -26.684 1.00 51.06 570 PHE A N 1
ATOM 4561 C CA . PHE A 1 570 ? 2.936 -2.975 -25.395 1.00 51.06 570 PHE A CA 1
ATOM 4562 C C . PHE A 1 570 ? 1.752 -3.956 -25.520 1.00 51.06 570 PHE A C 1
ATOM 4564 O O . PHE A 1 570 ? 1.543 -4.800 -24.641 1.00 51.06 570 PHE A O 1
ATOM 4571 N N . GLY A 1 571 ? 0.994 -3.888 -26.618 1.00 46.44 571 GLY A N 1
ATOM 4572 C CA . GLY A 1 571 ? -0.117 -4.790 -26.936 1.00 46.44 571 GLY A CA 1
ATOM 4573 C C . GLY A 1 571 ? 0.341 -6.192 -27.335 1.00 46.44 571 GLY A C 1
ATOM 4574 O O . GLY A 1 571 ? -0.300 -7.168 -26.945 1.00 46.44 571 GLY A O 1
ATOM 4575 N N . LYS A 1 572 ? 1.498 -6.328 -28.002 1.00 41.47 572 LYS A N 1
ATOM 4576 C CA . LYS A 1 572 ? 2.144 -7.621 -28.291 1.00 41.47 572 LYS A CA 1
ATOM 4577 C C . LYS A 1 572 ? 2.616 -8.340 -27.028 1.00 41.47 572 LYS A C 1
ATOM 4579 O O . LYS A 1 572 ? 2.567 -9.567 -26.994 1.00 41.47 572 LYS A O 1
ATOM 4584 N N . VAL A 1 573 ? 2.996 -7.612 -25.972 1.00 44.00 573 VAL A N 1
ATOM 4585 C CA . VAL A 1 573 ? 3.305 -8.217 -24.657 1.00 44.00 573 VAL A CA 1
ATOM 4586 C C . VAL A 1 573 ? 2.024 -8.537 -23.858 1.00 44.00 573 VAL A C 1
ATOM 4588 O O . VAL A 1 573 ? 2.103 -9.152 -22.802 1.00 44.00 573 VAL A O 1
ATOM 4591 N N . LYS A 1 574 ? 0.824 -8.164 -24.344 1.00 52.09 574 LYS A N 1
ATOM 4592 C CA . LYS A 1 574 ? -0.475 -8.296 -23.642 1.00 52.09 574 LYS A CA 1
ATOM 4593 C C . LYS A 1 574 ? -0.499 -7.704 -22.221 1.00 52.09 574 LYS A C 1
ATOM 4595 O O . LYS A 1 574 ? -1.352 -8.069 -21.418 1.00 52.09 574 LYS A O 1
ATOM 4600 N N . VAL A 1 575 ? 0.421 -6.796 -21.898 1.00 58.16 575 VAL A N 1
ATOM 4601 C CA . VAL A 1 575 ? 0.526 -6.200 -20.553 1.00 58.16 575 VAL A CA 1
ATOM 4602 C C . VAL A 1 575 ? -0.431 -5.014 -20.405 1.00 58.16 575 VAL A C 1
ATOM 4604 O O . VAL A 1 575 ? -0.875 -4.704 -19.304 1.00 58.16 575 VAL A O 1
ATOM 4607 N N . MET A 1 576 ? -0.781 -4.357 -21.514 1.00 61.69 576 MET A N 1
ATOM 4608 C CA . MET A 1 576 ? -1.666 -3.195 -21.507 1.00 61.69 576 MET A CA 1
ATOM 4609 C C . MET A 1 576 ? -3.145 -3.560 -21.638 1.00 61.69 576 MET A C 1
ATOM 4611 O O . MET A 1 576 ? -3.562 -4.230 -22.585 1.00 61.69 576 MET A O 1
ATOM 4615 N N . ASN A 1 577 ? -3.963 -2.992 -20.754 1.00 66.50 577 ASN A N 1
ATOM 4616 C CA . ASN A 1 577 ? -5.410 -2.976 -20.893 1.00 66.50 577 ASN A CA 1
ATOM 4617 C C . ASN A 1 577 ? -5.819 -1.865 -21.881 1.00 66.50 577 ASN A C 1
ATOM 4619 O O . ASN A 1 577 ? -5.972 -0.696 -21.518 1.00 66.50 577 ASN A O 1
ATOM 4623 N N . GLN A 1 578 ? -5.991 -2.239 -23.154 1.00 65.25 578 GLN A N 1
ATOM 4624 C CA . GLN A 1 578 ? -6.393 -1.315 -24.223 1.00 65.25 578 GLN A CA 1
ATOM 4625 C C . GLN A 1 578 ? -7.741 -0.636 -23.935 1.00 65.25 578 GLN A C 1
ATOM 4627 O O . GLN A 1 578 ? -7.913 0.541 -24.246 1.00 65.25 578 GLN A O 1
ATOM 4632 N N . TYR A 1 579 ? -8.672 -1.345 -23.289 1.00 64.44 579 TYR A N 1
ATOM 4633 C CA . TYR A 1 579 ? -9.954 -0.777 -22.876 1.00 64.44 579 TYR A CA 1
ATOM 4634 C C . TYR A 1 579 ? -9.775 0.297 -21.797 1.00 64.44 579 TYR A C 1
ATOM 4636 O O . TYR A 1 579 ? -10.386 1.359 -21.895 1.00 64.44 579 TYR A O 1
ATOM 4644 N N . ALA A 1 580 ? -8.910 0.070 -20.803 1.00 63.44 580 ALA A N 1
ATOM 4645 C CA . ALA A 1 580 ? -8.613 1.068 -19.775 1.00 63.44 580 ALA A CA 1
ATOM 4646 C C . ALA A 1 580 ? -7.957 2.317 -20.378 1.00 63.44 580 ALA A C 1
ATOM 4648 O O . ALA A 1 580 ? -8.322 3.434 -20.015 1.00 63.44 580 ALA A O 1
ATOM 4649 N N . PHE A 1 581 ? -7.048 2.146 -21.343 1.00 69.75 581 PHE A N 1
ATOM 4650 C CA . PHE A 1 581 ? -6.450 3.275 -22.057 1.00 69.75 581 PHE A CA 1
ATOM 4651 C C . PHE A 1 581 ? -7.491 4.061 -22.868 1.00 69.75 581 PHE A C 1
ATOM 4653 O O . PHE A 1 581 ? -7.573 5.281 -22.751 1.00 69.75 581 PHE A O 1
ATOM 4660 N N . ALA A 1 582 ? -8.334 3.373 -23.643 1.00 66.31 582 ALA A N 1
ATOM 4661 C CA . ALA A 1 582 ? -9.407 4.007 -24.408 1.00 66.31 582 ALA A CA 1
ATOM 4662 C C . ALA A 1 582 ? -10.427 4.716 -23.497 1.00 66.31 582 ALA A C 1
ATOM 4664 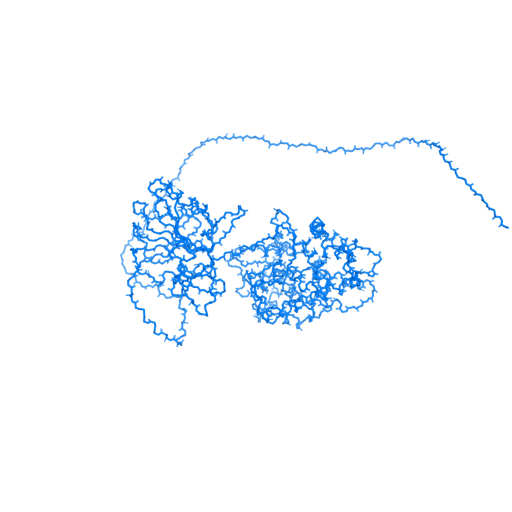O O . ALA A 1 582 ? -10.819 5.848 -23.771 1.00 66.31 582 ALA A O 1
ATOM 4665 N N . SER A 1 583 ? -10.795 4.093 -22.375 1.00 63.59 583 SER A N 1
ATOM 4666 C CA . SER A 1 583 ? -11.691 4.672 -21.366 1.00 63.59 583 SER A CA 1
ATOM 4667 C C . SER A 1 583 ? -11.079 5.901 -20.699 1.00 63.59 583 SER A C 1
ATOM 4669 O O . SER A 1 583 ? -11.775 6.887 -20.475 1.00 63.59 583 SER A O 1
ATOM 4671 N N . TYR A 1 584 ? -9.772 5.880 -20.424 1.00 69.31 584 TYR A N 1
ATOM 4672 C CA . TYR A 1 584 ? -9.036 7.044 -19.939 1.00 69.31 584 TYR A CA 1
ATOM 4673 C C . TYR A 1 584 ? -9.086 8.193 -20.962 1.00 69.31 584 TYR A C 1
ATOM 4675 O O . TYR A 1 584 ? -9.412 9.323 -20.601 1.00 69.31 584 TYR A O 1
ATOM 4683 N N . LEU A 1 585 ? -8.841 7.914 -22.248 1.00 70.50 585 LEU A N 1
ATOM 4684 C CA . LEU A 1 585 ? -8.930 8.919 -23.316 1.00 70.50 585 LEU A CA 1
ATOM 4685 C C . LEU A 1 585 ? -10.341 9.513 -23.457 1.00 70.50 585 LEU A C 1
ATOM 4687 O O . LEU A 1 585 ? -10.477 10.732 -23.572 1.00 70.50 585 LEU A O 1
ATOM 4691 N N . GLU A 1 586 ? -11.379 8.673 -23.425 1.00 70.69 586 GLU A N 1
ATOM 4692 C CA . GLU A 1 586 ? -12.780 9.110 -23.480 1.00 70.69 586 GLU A CA 1
ATOM 4693 C C . GLU A 1 586 ? -13.177 9.924 -22.241 1.00 70.69 586 GLU A C 1
ATOM 4695 O O . GLU A 1 586 ? -13.837 10.951 -22.377 1.00 70.69 586 GLU A O 1
ATOM 4700 N N . PHE A 1 587 ? -12.728 9.543 -21.040 1.00 70.31 587 PHE A N 1
ATOM 4701 C CA . PHE A 1 587 ? -13.041 10.277 -19.808 1.00 70.31 587 PHE A CA 1
ATOM 4702 C C . PHE A 1 587 ? -12.536 11.724 -19.852 1.00 70.31 587 PHE A C 1
ATOM 4704 O O . PHE A 1 587 ? -13.224 12.652 -19.431 1.00 70.31 587 PHE A O 1
ATOM 4711 N N . PHE A 1 588 ? -11.345 11.938 -20.415 1.00 74.50 588 PHE A N 1
ATOM 4712 C CA . PHE A 1 588 ? -10.778 13.275 -20.575 1.00 74.50 588 PHE A CA 1
ATOM 4713 C C . PHE A 1 588 ? -11.213 13.975 -21.867 1.00 74.50 588 PHE A C 1
ATOM 4715 O O . PHE A 1 588 ? -10.760 15.093 -22.137 1.00 74.50 588 PHE A O 1
ATOM 4722 N N . ARG A 1 589 ? -12.095 13.380 -22.674 1.00 76.44 589 ARG A N 1
ATOM 4723 C CA . ARG A 1 589 ? -12.520 13.943 -23.957 1.00 76.44 589 ARG A CA 1
ATOM 4724 C C . ARG A 1 589 ? -13.099 15.349 -23.787 1.00 76.44 589 ARG A C 1
ATOM 4726 O O . ARG A 1 589 ? -13.938 15.613 -22.936 1.00 76.44 589 ARG A O 1
ATOM 4733 N N . GLY A 1 590 ? -12.619 16.280 -24.610 1.00 67.94 590 GLY A N 1
ATOM 4734 C CA . GLY A 1 590 ? -13.029 17.688 -24.567 1.00 67.94 590 GLY A CA 1
ATOM 4735 C C . GLY A 1 590 ? -12.275 18.559 -23.552 1.00 67.94 590 GLY A C 1
ATOM 4736 O O . GLY A 1 590 ? -12.291 19.781 -23.699 1.00 67.94 590 GLY A O 1
ATOM 4737 N N . THR A 1 591 ? -11.546 17.974 -22.594 1.00 75.44 591 THR A N 1
ATOM 4738 C CA . THR A 1 591 ? -10.648 18.725 -21.695 1.00 75.44 591 THR A CA 1
ATOM 4739 C C . THR A 1 591 ? -9.353 19.135 -22.407 1.00 75.44 591 THR A C 1
ATOM 4741 O O . THR A 1 591 ? -9.008 18.593 -23.461 1.00 75.44 591 THR A O 1
ATOM 4744 N N . ILE A 1 592 ? -8.599 20.087 -21.843 1.00 68.94 592 ILE A N 1
ATOM 4745 C CA . ILE A 1 592 ? -7.280 20.475 -22.380 1.00 68.94 592 ILE A CA 1
ATOM 4746 C C . ILE A 1 592 ? -6.335 19.264 -22.374 1.00 68.94 592 ILE A C 1
ATOM 4748 O O . ILE A 1 592 ? -5.561 19.060 -23.307 1.00 68.94 592 ILE A O 1
ATOM 4752 N N . GLU A 1 593 ? -6.420 18.443 -21.335 1.00 68.25 593 GLU A N 1
ATOM 4753 C CA . GLU A 1 593 ? -5.678 17.205 -21.147 1.00 68.25 593 GLU A CA 1
ATOM 4754 C C . GLU A 1 593 ? -6.052 16.162 -22.206 1.00 68.25 593 GLU A C 1
ATOM 4756 O O . GLU A 1 593 ? -5.169 15.649 -22.890 1.00 68.25 593 GLU A O 1
ATOM 4761 N N . GLY A 1 594 ? -7.345 15.923 -22.440 1.00 65.06 594 GLY A N 1
ATOM 4762 C CA . GLY A 1 594 ? -7.810 15.012 -23.493 1.00 65.06 594 GLY A CA 1
ATOM 4763 C C . GLY A 1 594 ? -7.472 15.492 -24.904 1.00 65.06 594 GLY A C 1
ATOM 4764 O O . GLY A 1 594 ? -7.104 14.692 -25.765 1.00 65.06 594 GLY A O 1
ATOM 4765 N N . LYS A 1 595 ? -7.504 16.809 -25.154 1.00 68.62 595 LYS A N 1
ATOM 4766 C CA . LYS A 1 595 ? -7.019 17.399 -26.416 1.00 68.62 595 LYS A CA 1
ATOM 4767 C C . LYS A 1 595 ? -5.514 17.156 -26.615 1.00 68.62 595 LYS A C 1
ATOM 4769 O O . LYS A 1 595 ? -5.084 16.919 -27.739 1.00 68.62 595 LYS A O 1
ATOM 4774 N N . LYS A 1 596 ? -4.701 17.186 -25.551 1.00 65.75 596 LYS A N 1
ATOM 4775 C CA . LYS A 1 596 ? -3.262 16.856 -25.620 1.00 65.75 596 LYS A CA 1
ATOM 4776 C C . LYS A 1 596 ? -3.019 15.368 -25.864 1.00 65.75 596 LYS A C 1
ATOM 4778 O O . LYS A 1 596 ? -2.159 15.024 -26.667 1.00 65.75 596 LYS A O 1
ATOM 4783 N N . LEU A 1 597 ? -3.774 14.505 -25.189 1.00 67.00 597 LEU A N 1
ATOM 4784 C CA . LEU A 1 597 ? -3.673 13.054 -25.339 1.00 67.00 597 LEU A CA 1
ATOM 4785 C C . LEU A 1 597 ? -4.053 12.605 -26.760 1.00 67.00 597 LEU A C 1
ATOM 4787 O O . LEU A 1 597 ? -3.303 11.864 -27.389 1.00 67.00 597 LEU A O 1
ATOM 4791 N N . SER A 1 598 ? -5.160 13.124 -27.302 1.00 63.00 598 SER A N 1
ATOM 4792 C CA . SER A 1 598 ? -5.640 12.801 -28.658 1.00 63.00 598 SER A CA 1
ATOM 4793 C C . SER A 1 598 ? -4.701 13.255 -29.781 1.00 63.00 598 SER A C 1
ATOM 4795 O O . SER A 1 598 ? -4.582 12.566 -30.787 1.00 63.00 598 SER A O 1
ATOM 4797 N N . ARG A 1 599 ? -3.992 14.379 -29.614 1.00 63.34 599 ARG A N 1
ATOM 4798 C CA . ARG A 1 599 ? -3.022 14.893 -30.605 1.00 63.34 599 ARG A CA 1
ATOM 4799 C C . ARG A 1 599 ? -1.673 14.164 -30.588 1.00 63.34 599 ARG A C 1
ATOM 4801 O O . ARG A 1 599 ? -0.797 14.492 -31.384 1.00 63.34 599 ARG A O 1
ATOM 4808 N N . GLY A 1 600 ? -1.487 13.219 -29.666 1.00 57.41 600 GLY A N 1
ATOM 4809 C CA . GLY A 1 600 ? -0.177 12.681 -29.336 1.00 57.41 600 GLY A CA 1
ATOM 4810 C C . GLY A 1 600 ? 0.654 13.714 -28.569 1.00 57.41 600 GLY A C 1
ATOM 4811 O O . GLY A 1 600 ? 0.656 14.908 -28.854 1.00 57.41 600 GLY A O 1
ATOM 4812 N N . CYS A 1 601 ? 1.374 13.263 -27.547 1.00 58.12 601 CYS A N 1
ATOM 4813 C CA . CYS A 1 601 ? 2.160 14.122 -26.647 1.00 58.12 601 CYS A CA 1
ATOM 4814 C C . CYS A 1 601 ? 3.403 14.692 -27.358 1.00 58.12 601 CYS A C 1
ATOM 4816 O O . CYS A 1 601 ? 4.515 14.216 -27.131 1.00 58.12 601 CYS A O 1
ATOM 4818 N N . ALA A 1 602 ? 3.221 15.607 -28.305 1.00 48.19 602 ALA A N 1
ATOM 4819 C CA . ALA A 1 602 ? 4.295 16.295 -29.004 1.00 48.19 602 ALA A CA 1
ATOM 4820 C C . ALA A 1 602 ? 4.733 17.521 -28.191 1.00 48.19 602 ALA A C 1
ATOM 4822 O O . ALA A 1 602 ? 3.900 18.287 -27.705 1.00 48.19 602 ALA A O 1
ATOM 4823 N N . GLU A 1 603 ? 6.045 17.742 -28.076 1.00 46.16 603 GLU A N 1
ATOM 4824 C CA . GLU A 1 603 ? 6.605 18.912 -27.376 1.00 46.16 603 GLU A CA 1
ATOM 4825 C C . GLU A 1 603 ? 6.178 20.250 -28.013 1.00 46.16 603 GLU A C 1
ATOM 4827 O O . GLU A 1 603 ? 6.093 21.265 -27.320 1.00 46.16 603 GLU A O 1
ATOM 4832 N N . ASN A 1 604 ? 5.823 20.228 -29.305 1.00 42.03 604 ASN A N 1
ATOM 4833 C CA . ASN A 1 604 ? 5.541 21.403 -30.134 1.00 42.03 604 ASN A CA 1
ATOM 4834 C C . ASN A 1 604 ? 4.053 21.631 -30.438 1.00 42.03 604 ASN A C 1
ATOM 4836 O O . ASN A 1 604 ? 3.736 22.277 -31.435 1.00 42.03 604 ASN A O 1
ATOM 4840 N N . ALA A 1 605 ? 3.119 21.134 -29.620 1.00 39.28 605 ALA A N 1
ATOM 4841 C CA . ALA A 1 605 ? 1.726 21.560 -29.753 1.00 39.28 605 ALA A CA 1
ATOM 4842 C C . ALA A 1 605 ? 1.630 23.063 -29.422 1.00 39.28 605 ALA A C 1
ATOM 4844 O O . ALA A 1 605 ? 1.533 23.455 -28.254 1.00 39.28 605 ALA A O 1
ATOM 4845 N N . VAL A 1 606 ? 1.733 23.899 -30.460 1.00 36.03 606 VAL A N 1
ATOM 4846 C CA . VAL A 1 606 ? 1.510 25.341 -30.401 1.00 36.03 606 VAL A CA 1
ATOM 4847 C C . VAL A 1 606 ? 0.119 25.547 -29.818 1.00 36.03 606 VAL A C 1
ATOM 4849 O O . VAL A 1 606 ? -0.872 24.977 -30.273 1.00 36.03 606 VAL A O 1
ATOM 4852 N N . TYR A 1 607 ? 0.083 26.305 -28.731 1.00 35.72 607 TYR A N 1
ATOM 4853 C CA . TYR A 1 607 ? -1.142 26.781 -28.125 1.00 35.72 607 TYR A CA 1
ATOM 4854 C C . TYR A 1 607 ? -1.790 27.747 -29.119 1.00 35.72 607 TYR A C 1
ATOM 4856 O O . TYR A 1 607 ? -1.309 28.866 -29.272 1.00 35.72 607 TYR A O 1
ATOM 4864 N N . GLU A 1 608 ? -2.838 27.314 -29.815 1.00 32.00 608 GLU A N 1
ATOM 4865 C CA . GLU A 1 608 ? -3.815 28.248 -30.367 1.00 32.00 608 GLU A CA 1
ATOM 4866 C C . GLU A 1 608 ? -4.702 28.680 -29.193 1.00 32.00 608 GLU A C 1
ATOM 4868 O O . GLU A 1 608 ? -5.419 27.837 -28.642 1.00 32.00 608 GLU A O 1
ATOM 4873 N N . PRO A 1 609 ? -4.610 29.937 -28.719 1.00 35.53 609 PRO A N 1
ATOM 4874 C CA . PRO A 1 609 ? -5.630 30.460 -27.829 1.00 35.53 609 PRO A CA 1
ATOM 4875 C C . PRO A 1 609 ? -6.965 30.406 -28.568 1.00 35.53 609 PRO A C 1
ATOM 4877 O O . PRO A 1 609 ? -7.052 30.908 -29.686 1.00 35.53 609 PRO A O 1
ATOM 4880 N N . ASP A 1 610 ? -7.978 29.811 -27.935 1.00 36.56 610 ASP A N 1
ATOM 4881 C CA . ASP A 1 610 ? -9.359 29.868 -28.408 1.00 36.56 610 ASP A CA 1
ATOM 4882 C C . ASP A 1 610 ? -9.700 31.331 -28.745 1.00 36.56 610 ASP A C 1
ATOM 4884 O O . ASP A 1 610 ? -9.684 32.212 -27.873 1.00 36.56 610 ASP A O 1
ATOM 4888 N N . GLU A 1 611 ? -9.962 31.597 -30.027 1.00 33.06 611 GLU A N 1
ATOM 4889 C CA . GLU A 1 611 ? -10.587 32.842 -30.445 1.00 33.06 611 GLU A CA 1
ATOM 4890 C C . GLU A 1 611 ? -11.914 32.972 -29.701 1.00 33.06 611 GLU A C 1
ATOM 4892 O O . GLU A 1 611 ? -12.748 32.067 -29.646 1.00 33.06 611 GLU A O 1
ATOM 4897 N N . LYS A 1 612 ? -12.031 34.120 -29.045 1.00 35.34 612 LYS A N 1
ATOM 4898 C CA . LYS A 1 612 ? -13.083 34.504 -28.120 1.00 35.34 612 LYS A CA 1
ATOM 4899 C C . LYS A 1 612 ? -14.471 34.219 -28.693 1.00 35.34 612 LYS A C 1
ATOM 4901 O O . LYS A 1 612 ? -14.817 34.689 -29.771 1.00 35.34 612 LYS A O 1
ATOM 4906 N N . SER A 1 613 ? -15.329 33.619 -27.873 1.00 35.69 613 SER A N 1
ATOM 4907 C CA . SER A 1 613 ? -16.748 33.960 -27.893 1.00 35.69 613 SER A CA 1
ATOM 4908 C C . SER A 1 613 ? -16.909 35.394 -27.368 1.00 35.69 613 SER A C 1
ATOM 4910 O O . SER A 1 613 ? -17.074 35.592 -26.163 1.00 35.69 613 SER A O 1
ATOM 4912 N N . HIS A 1 614 ? -16.736 36.371 -28.260 1.00 31.94 614 HIS A N 1
ATOM 4913 C CA . HIS A 1 614 ? -17.500 37.619 -28.389 1.00 31.94 614 HIS A CA 1
ATOM 4914 C C . HIS A 1 614 ? -16.979 38.432 -29.569 1.00 31.94 614 HIS A C 1
ATOM 4916 O O . HIS A 1 614 ? -15.774 38.776 -29.556 1.00 31.94 614 HIS A O 1
#

Nearest PDB structures (foldseek):
  8yjc-assembly1_A  TM=8.427E-01  e=4.471E-11  Vibrio vulnificus MO6-24/O
  3eeb-assembly2_B  TM=8.450E-01  e=7.309E-11  Vibrio cholerae
  3fzy-assembly2_B  TM=7.939E-01  e=1.195E-10  Vibrio cholerae
  7scr-assembly3_B  TM=4.913E-01  e=7.392E+00  Trypanosoma brucei brucei

pLDDT: mean 74.06, std 23.97, range [19.73, 98.5]

Secondary structure (DSSP, 8-state):
------------------------PPP----------------------------------S-S-S-----------------------S-EEEEE-S--HHHHHHHHHHHHTSGGGEEEEEEETTEEEEEES----B-TT-EEEEE--EEE-TTS-EEETTB-HHHHHHHHHTS-BGGGEEEEEEEESTTGGG-HHHHHHHHHHHHHTT-EEEEEEESS-EEE-TTS-EEEEETTEEEEEEGGGEEEEEE-TTS-EEEEESTT-EEEE-TT------B-------SS----S-HHHHHHSTTHHHHHHHHHHHH--SS----PPBP---TT-EEEEPTT-S-SS--PEEE--SHHHHHHHHHHHHH---SS-EEEEETTEEEEE-TTT--EEEEEEEES-HHHHHHHHHHHTT--S---HHHHHTT--GGGHHHHHHIIIIIS---SSHHHHHHHHIIIIIIHHHH-THHHHHHHHHHHHHHHHHHTT---THHHHTTSTT-TT--SS--S-TT--GGGTT---TTGGG-HHHHHHHHHHHHHHHHHHHHHHHHHTTSS--THHHHHHHHHTT-S-HHHHHHHHHHTTTSHHHHHHHT---TT----------

Organism: Astyanax mexicanus (NCBI:txid7994)

Solvent-accessible surface area (backbone atoms only — not comparable to full-atom values): 36380 Å² total; per-residue (Å²): 135,79,87,82,89,86,84,88,86,86,91,84,90,85,93,86,86,90,87,81,88,82,90,82,80,86,90,77,88,86,88,87,80,89,88,80,88,88,83,88,77,90,80,90,82,82,92,88,80,87,90,90,84,87,86,84,86,88,81,92,83,86,80,96,79,86,82,84,78,82,78,80,93,75,81,88,74,87,76,82,81,74,90,72,90,85,71,89,50,76,37,33,43,36,33,27,45,45,96,41,73,63,34,50,48,35,47,49,20,46,34,68,60,46,51,96,41,26,23,38,32,38,46,55,98,93,41,82,43,83,76,41,63,67,91,71,75,34,37,58,45,12,36,39,35,42,27,17,28,11,40,64,46,100,85,66,45,63,20,51,38,83,32,40,42,66,55,47,34,50,60,59,66,74,50,59,51,48,90,32,27,36,43,34,38,34,47,52,24,15,41,51,38,70,39,61,65,50,56,51,49,23,56,49,49,24,45,76,73,55,36,46,50,38,36,35,27,22,51,30,51,26,26,52,41,88,76,31,44,66,28,37,46,60,91,95,44,38,18,38,73,37,21,66,41,29,33,39,37,38,62,49,98,86,66,47,79,48,75,47,65,38,85,65,38,82,41,45,78,48,83,97,60,83,76,61,59,28,49,50,80,71,56,79,72,77,90,61,81,80,84,57,66,54,71,68,56,46,66,73,34,68,51,42,63,54,50,51,46,52,29,43,11,55,66,59,77,93,84,76,94,59,68,42,53,72,58,74,78,68,84,73,45,40,82,43,61,42,91,92,52,61,74,96,56,97,69,81,34,30,34,51,62,43,72,61,28,49,51,29,46,32,45,43,62,33,57,52,86,63,94,56,68,45,38,35,33,46,95,51,32,30,34,38,33,37,61,70,79,41,50,48,22,84,31,32,33,53,44,67,55,76,79,56,45,58,58,54,50,64,75,49,68,85,61,66,78,68,76,55,70,73,66,51,44,74,86,50,64,37,77,46,51,54,54,52,51,43,28,42,53,71,68,70,41,74,91,70,64,50,70,57,53,48,50,40,42,42,41,70,42,49,29,42,16,20,34,23,35,56,51,44,48,46,49,53,44,31,49,51,22,26,54,53,30,48,77,72,74,40,92,52,73,57,40,24,34,77,61,42,95,54,26,48,84,73,66,94,65,77,76,90,45,67,91,33,33,20,81,51,29,80,50,79,55,84,80,48,66,75,40,64,68,59,48,52,51,50,50,53,30,52,48,28,47,25,51,53,48,51,56,24,49,60,52,51,68,76,47,102,53,65,82,60,44,65,54,45,61,40,44,74,67,65,54,47,36,64,66,47,35,52,49,40,49,57,72,33,54,89,40,76,66,23,53,41,58,75,71,46,85,56,95,77,70,73,81,75,75,79,79,68,98,119

InterPro domains:
  IPR020974 CGT/MARTX, cysteine protease (CPD) domain [PF11713] (88-230)
  IPR020974 CGT/MARTX, cysteine protease (CPD) domain [PS51771] (80-253)
  IPR038383 CGT/MARTX, cysteine protease (CPD) domain superfamily [G3DSA:3.40.50.11050] (61-255)